Protein 3HHI (pdb70)

Solvent-accessible surface area: 22749 Å² total; per-residue (Å²): 96,109,13,84,148,26,205,44,48,148,37,0,56,65,4,20,36,32,97,66,18,33,0,31,139,26,32,102,110,7,54,5,3,69,90,31,24,18,13,3,21,11,34,0,16,2,0,8,4,0,4,24,0,0,4,0,0,3,24,8,47,21,78,56,107,84,11,57,7,0,10,7,10,0,2,17,21,8,86,106,3,34,85,5,14,122,24,36,55,20,26,111,0,0,32,35,0,22,77,64,4,0,8,14,55,160,4,14,64,58,67,27,67,89,0,6,14,112,58,200,24,199,93,62,52,41,67,21,112,117,56,145,52,115,53,41,175,19,72,177,83,5,90,68,107,119,34,102,65,79,78,47,109,4,153,38,11,13,10,1,109,25,58,77,36,2,24,20,0,0,1,1,24,0,0,0,0,2,39,6,56,10,49,85,39,0,28,81,18,106,76,40,33,16,66,52,111,69,34,131,127,94,20,55,14,3,2,6,1,4,0,4,0,76,48,152,65,52,53,38,1,56,0,4,3,6,19,8,76,50,9,23,70,109,0,32,0,21,0,105,28,38,111,33,24,18,20,1,9,88,34,1,4,0,0,17,5,146,109,96,15,90,168,24,213,44,49,140,31,1,56,60,4,20,36,34,94,67,21,26,0,31,138,27,32,101,112,8,57,5,2,70,89,27,25,20,12,3,22,12,32,0,17,2,0,7,4,0,3,24,0,0,4,1,0,0,25,10,48,0,76,37,108,84,10,58,7,0,12,5,16,0,5,23,25,8,109,91,1,49,92,6,12,122,26,34,58,22,22,93,0,1,33,32,0,37,95,78,3,0,14,16,56,158,4,22,65,57,65,24,68,90,0,4,29,99,68,181,25,202,84,70,53,45,64,14,111,120,60,147,53,120,55,31,186,70,71,227,65,1,102,67,94,122,29,99,85,76,78,34,121,2,152,38,13,13,10,1,110,24,57,77,36,2,24,20,0,0,1,0,22,0,0,0,0,2,39,5,54,8,52,77,43,0,35,86,18,102,77,40,29,15,60,58,112,66,41,131,124,101,21,55,15,5,2,5,1,2,0,6,0,69,48,156,68,58,53,40,2,54,0,4,4,6,19,6,72,49,15,21,66,110,0,29,0,20,0,100,28,37,112,34,32,18,19,1,9,87,34,1,4,0,0,16,4,68,62,125

Sequence (518 aa):
SILPKRRFTEEEARAPLPSSFDSAEAWPNCPTIPQIADQSACGSCWAVAAASAMSDRFCTMGGVQDVHISAGDLLACCSDCGDGCNGGDPDRRAWAYFSSTGLVSDYCQPYPFPHCSHHSKSKNGYPPCSQFNFDTPKCDYTCDDPTIPVVNYRSWTSYALQGEDDYMRELFFRGPFEVAFDVYEDFIAYNSGVYHHHVSGQYLGGHAVRLVGWGTSNGVPYWKIANSWNTEWGMDGYFLIRRGSSECGIEDGGSAGIPLSILPKRRFTEEEARAPLPSSSFDSAEAWPNCPTIPQIADQSACGSCWAVAAASAMSDRFCTMGGVQDVHISAGDLLACCSDCGDGCNGGDPDRAWAYFSSSTGLVSDYCQPYPFPHCSHHSKSKNGYPPCSQFNFDTPKCDYTCDDPTIPVVNYRSWTSYALQGEDDYMRELFFRGPFEVAFDVYEDFIAYNSGVYHHVSGQYLGGHAVRLVGWGTSNGVPYWKIANSWNTEWGMDGYFLIRRGSSECGIEDGGSAGIPLAP

Nearest PDB structures (foldseek):
  3hhi-assembly1_A  TM=1.004E+00  e=1.392E-63  Trypanosoma brucei
  3mor-assembly2_B  TM=1.002E+00  e=7.563E-60  Trypanosoma brucei
  7e3f-assembly1_A  TM=9.888E-01  e=4.787E-57  Trypanosoma brucei brucei TREU927
  4hwy-assembly1_A  TM=9.889E-01  e=3.192E-56  Trypanosoma brucei brucei TREU927
  4n4z-assembly1_A  TM=9.906E-01  e=9.458E-54  Trypanosoma brucei brucei

Foldseek 3Di:
DVAAADDDDPVLLPPPFDQKDFQCVLQVQQVLRPDFAALFLFQLLLLQQAQSFVQSLCCQFVVDRGFRWDSLLLLQPPVVQDFRSVDGHNQVSQVCLAPPFTFTCVQPPNPHDAAAQLDDDPVPHHHSVPDDDHRDHRDDTGPPNVDGTDGWHFNGKHKAFAQVSVSSCCNNRNKFKWKFWDFPVVRQAADDADADDDGHTDGMGMWIWGMWHADPNFTWTKTAGNNALVGHPRRIHIYGHGPCGRVRRGMIMDTHID/DVAAADDDDPVLQPDPFDQKDFQCVLQVQQVLRPFFAALFLFQLLLLQQAQSFVQSLCCQFAVDRGFRWDSLQLLAPQPQQDQRRVDGHNQSSQVCQAPPFTFTCVQVPNPHDAAAELDDDPVPHHHSVPDDDHRDHHDPTRPPNVDHTDGWHFNGKHKAFFQVSVSSCCNRRNKFKWKFWDFPVVSQAADDADADDDGGTDGMGMWIWGMWHADPNFTWTKTAGNNALVGHHRRIHIYGHGPCGRVRRGMIMDTHIHHD

Organism: NCBI:txid5691

InterPro domains:
  IPR000169 Cysteine peptidase, cysteine active site [PS00139] (116-127)
  IPR000668 Peptidase C1A, papain C-terminal [PF00112] (94-331)
  IPR000668 Peptidase C1A, papain C-terminal [PR00705] (116-131)
  IPR000668 Peptidase C1A, papain C-terminal [PR00705] (282-292)
  IPR000668 Peptidase C1A, papain C-terminal [PR00705] (297-303)
  IPR000668 Peptidase C1A, papain C-terminal [SM00645] (94-333)
  IPR013128 Peptidase C1A [PTHR12411] (48-326)
  IPR025660 Cysteine peptidase, histidine active site [PS00639] (280-290)
  IPR038765 Papain-like cysteine peptidase superfamily [SSF54001] (33-334)

Secondary structure (DSSP, 8-state):
--SPBP---HHHHH----S-EEHHHHSTT-TTTTPPPB--SSB-HHHHHHHHHHHHHHHHTSS-SS--B-HHHHHHH-GGGB-TTB-B-HHHHHHHHHHT-B-BTTTS--SS---BSSS--TT-PPBGGG---PPPPP-SS-SSTTSPP--B-EEEEEEE-SHHHHHHHHHHH--EEEEEEEEHHHHT--SSEE---S--EEEEEEEEEEEEEEETTEEEEEEE-SB-TTSTBTTEEEEE-SS-GGGTTS-EEEEEE-/--SPBP---HHHHH----S-EEHHHHSTT-TTTTPPPB--SSB-HHHHHHHHHHHHHHHHTSS-SS--B-HHHHHHH-GGGB-TTB-B-HHHHHHHHHHT-B-BTTTS--SS---BSSS--SS-PPBGGG---PPPPP-SS-SSTTSPP--B-EEEEEEE-SHHHHHHHHHHH--EEEEEEEEHHHHT--SSEE---SS-EEEEEEEEEEEEEEETTEEEEEEE-SB-TTSTBTTEEEEE-SS-GGGTTS-EEEEEEPP-

Radius of gyration: 28.52 Å; Cα contacts (8 Å, |Δi|>4): 1228; chains: 2; bounding box: 86×44×72 Å

B-factor: mean 12.4, std 7.06, range [2.71, 50.84]

Structure (mmCIF, N/CA/C/O backbone):
data_3HHI
#
_entry.id   3HHI
#
_cell.length_a   53.881
_cell.length_b   75.134
_cell.length_c   75.900
_cell.angle_alpha   90.00
_cell.angle_beta   105.02
_cell.angle_gamma   90.00
#
_symmetry.space_group_name_H-M   'P 1 21 1'
#
loop_
_entity.id
_entity.type
_entity.pdbx_description
1 polymer 'Cathepsin B-like cysteine protease'
2 non-polymer [PROPYLAMINO-3-HYDROXY-BUTAN-1,4-DIONYL]-ISOLEUCYL-PROLINE
3 non-polymer 2-AMINO-2-HYDROXYMETHYL-PROPANE-1,3-DIOL
4 non-polymer GLYCEROL
5 non-polymer 'MAGNESIUM ION'
6 non-polymer 'LITHIUM ION'
7 water water
#
loop_
_atom_site.group_PDB
_atom_site.id
_atom_site.type_symbol
_atom_site.label_atom_id
_atom_site.label_alt_id
_atom_site.label_comp_id
_atom_site.label_asym_id
_atom_site.label_entity_id
_atom_site.label_seq_id
_atom_site.pdbx_PDB_ins_code
_atom_site.Cartn_x
_atom_site.Cartn_y
_atom_site.Cartn_z
_atom_site.occupancy
_atom_site.B_iso_or_equiv
_atom_site.auth_seq_id
_atom_site.auth_comp_id
_atom_site.auth_asym_id
_atom_site.auth_atom_id
_atom_site.pdbx_PDB_model_num
ATOM 1 N N . SER A 1 56 ? 17.693 -15.052 40.234 1.00 18.41 78 SER A N 1
ATOM 2 C CA . SER A 1 56 ? 16.362 -14.826 39.524 1.00 17.58 78 SER A CA 1
ATOM 3 C C . SER A 1 56 ? 15.715 -16.120 39.144 1.00 16.98 78 SER A C 1
ATOM 4 O O . SER A 1 56 ? 16.396 -17.105 38.817 1.00 17.33 78 SER A O 1
ATOM 7 N N . ILE A 1 57 ? 14.387 -16.135 39.170 1.00 15.68 79 ILE A N 1
ATOM 8 C CA . ILE A 1 57 ? 13.634 -17.249 38.622 1.00 15.66 79 ILE A CA 1
ATOM 9 C C . ILE A 1 57 ? 13.712 -17.323 37.081 1.00 14.77 79 ILE A C 1
ATOM 10 O O . ILE A 1 57 ? 13.236 -18.309 36.506 1.00 16.33 79 ILE A O 1
ATOM 15 N N . LEU A 1 58 ? 14.149 -16.236 36.434 1.00 14.32 80 LEU A N 1
ATOM 16 C CA . LEU A 1 58 ? 14.284 -16.214 34.990 1.00 12.47 80 LEU A CA 1
ATOM 17 C C . LEU A 1 58 ? 15.703 -16.642 34.587 1.00 10.50 80 LEU A C 1
ATOM 18 O O . LEU A 1 58 ? 16.671 -16.402 35.295 1.00 12.75 80 LEU A O 1
ATOM 23 N N . PRO A 1 59 ? 15.833 -17.185 33.401 1.00 10.91 81 PRO A N 1
ATOM 24 C CA . PRO A 1 59 ? 17.166 -17.311 32.806 1.00 10.84 81 PRO A CA 1
ATOM 25 C C . PRO A 1 59 ? 17.769 -15.936 32.603 1.00 9.41 81 PRO A C 1
ATOM 26 O O . PRO A 1 59 ? 17.039 -14.975 32.404 1.00 9.54 81 PRO A O 1
ATOM 30 N N . LYS A 1 60 ? 19.110 -15.851 32.745 1.00 9.21 82 LYS A N 1
ATOM 31 C CA . LYS A 1 60 ? 19.832 -14.592 32.543 1.00 9.84 82 LYS A CA 1
ATOM 32 C C . LYS A 1 60 ? 20.034 -14.359 31.017 1.00 9.53 82 LYS A C 1
ATOM 33 O O . LYS A 1 60 ? 20.336 -15.303 30.259 1.00 12.15 82 LYS A O 1
ATOM 39 N N . ARG A 1 61 ? 19.817 -13.150 30.553 1.00 8.85 83 ARG A N 1
ATOM 40 C CA . ARG A 1 61 ? 20.109 -12.808 29.158 1.00 8.27 83 ARG A CA 1
ATOM 41 C C . ARG A 1 61 ? 21.574 -13.133 28.762 1.00 9.32 83 ARG A C 1
ATOM 42 O O . ARG A 1 61 ? 22.525 -12.792 29.462 1.00 11.03 83 ARG A O 1
ATOM 50 N N . ARG A 1 62 ? 21.687 -13.721 27.583 1.00 9.79 84 ARG A N 1
ATOM 51 C CA . ARG A 1 62 ? 22.959 -13.910 26.909 1.00 9.13 84 ARG A CA 1
ATOM 52 C C . ARG A 1 62 ? 22.911 -13.144 25.628 1.00 7.79 84 ARG A C 1
ATOM 53 O O . ARG A 1 62 ? 21.995 -13.297 24.862 1.00 8.47 84 ARG A O 1
ATOM 61 N N . PHE A 1 63 ? 23.910 -12.291 25.443 1.00 8.03 85 PHE A N 1
ATOM 62 C CA . PHE A 1 63 ? 24.065 -11.550 24.155 1.00 6.78 85 PHE A CA 1
ATOM 63 C C . PHE A 1 63 ? 24.876 -12.321 23.164 1.00 6.72 85 PHE A C 1
ATOM 64 O O . PHE A 1 63 ? 25.809 -13.076 23.491 1.00 7.92 85 PHE A O 1
ATOM 72 N N . THR A 1 64 ? 24.477 -12.196 21.903 1.00 6.73 86 THR A N 1
ATOM 73 C CA . THR A 1 64 ? 25.276 -12.784 20.839 1.00 6.07 86 THR A CA 1
ATOM 74 C C . THR A 1 64 ? 26.608 -12.040 20.730 1.00 5.42 86 THR A C 1
ATOM 75 O O . THR A 1 64 ? 26.763 -10.916 21.250 1.00 6.36 86 THR A O 1
ATOM 79 N N . GLU A 1 65 ? 27.567 -12.677 20.054 1.00 6.77 87 GLU A N 1
ATOM 80 C CA . GLU A 1 65 ? 28.878 -12.064 19.812 1.00 7.64 87 GLU A CA 1
ATOM 81 C C . GLU A 1 65 ? 28.702 -10.712 19.107 1.00 6.23 87 GLU A C 1
ATOM 82 O O . GLU A 1 65 ? 29.386 -9.713 19.463 1.00 7.63 87 GLU A O 1
ATOM 88 N N . GLU A 1 66 ? 27.766 -10.650 18.183 1.00 6.62 88 GLU A N 1
ATOM 89 C CA . GLU A 1 66 ? 27.506 -9.404 17.440 1.00 6.54 88 GLU A CA 1
ATOM 90 C C . GLU A 1 66 ? 26.855 -8.373 18.315 1.00 6.73 88 GLU A C 1
ATOM 91 O O . GLU A 1 66 ? 27.253 -7.218 18.309 1.00 6.85 88 GLU A O 1
ATOM 97 N N . GLU A 1 67 ? 25.838 -8.734 19.106 1.00 5.98 89 GLU A N 1
ATOM 98 C CA . GLU A 1 67 ? 25.265 -7.798 20.072 1.00 6.40 89 GLU A CA 1
ATOM 99 C C . GLU A 1 67 ? 26.316 -7.223 21.034 1.00 5.55 89 GLU A C 1
ATOM 100 O O . GLU A 1 67 ? 26.353 -6.019 21.305 1.00 6.68 89 GLU A O 1
ATOM 106 N N . ALA A 1 68 ? 27.161 -8.110 21.537 1.00 6.16 90 ALA A N 1
ATOM 107 C CA . ALA A 1 68 ? 28.154 -7.784 22.580 1.00 5.49 90 ALA A CA 1
ATOM 108 C C . ALA A 1 68 ? 29.132 -6.687 22.109 1.00 6.56 90 ALA A C 1
ATOM 109 O O . ALA A 1 68 ? 29.580 -5.865 22.924 1.00 7.22 90 ALA A O 1
ATOM 111 N N . ARG A 1 69 ? 29.523 -6.761 20.857 1.00 6.25 91 ARG A N 1
ATOM 112 C CA . ARG A 1 69 ? 30.522 -5.797 20.316 1.00 5.24 91 ARG A CA 1
ATOM 113 C C . ARG A 1 69 ? 29.928 -4.493 19.738 1.00 7.24 91 ARG A C 1
ATOM 114 O O . ARG A 1 69 ? 30.710 -3.640 19.270 1.00 6.92 91 ARG A O 1
ATOM 122 N N . ALA A 1 70 ? 28.594 -4.327 19.711 1.00 5.76 92 ALA A N 1
ATOM 123 C CA . ALA A 1 70 ? 27.970 -3.061 19.262 1.00 6.97 92 ALA A CA 1
ATOM 124 C C . ALA A 1 70 ? 28.581 -1.941 20.074 1.00 6.34 92 ALA A C 1
ATOM 125 O O . ALA A 1 70 ? 28.544 -1.993 21.304 1.00 7.65 92 ALA A O 1
ATOM 127 N N . PRO A 1 71 ? 29.062 -0.870 19.406 1.00 6.01 93 PRO A N 1
ATOM 128 C CA . PRO A 1 71 ? 29.549 0.296 20.163 1.00 4.69 93 PRO A CA 1
ATOM 129 C C . PRO A 1 71 ? 28.400 1.226 20.563 1.00 7.29 93 PRO A C 1
ATOM 130 O O . PRO A 1 71 ? 27.870 1.981 19.729 1.00 8.83 93 PRO A O 1
ATOM 134 N N . LEU A 1 72 ? 27.916 1.043 21.775 1.00 7.82 94 LEU A N 1
ATOM 135 C CA . LEU A 1 72 ? 26.681 1.746 22.137 1.00 7.84 94 LEU A CA 1
ATOM 136 C C . LEU A 1 72 ? 26.898 3.276 22.206 1.00 7.76 94 LEU A C 1
ATOM 137 O O . LEU A 1 72 ? 27.938 3.719 22.668 1.00 10.46 94 LEU A O 1
ATOM 142 N N . PRO A 1 73 ? 25.929 4.064 21.723 1.00 9.05 95 PRO A N 1
ATOM 143 C CA . PRO A 1 73 ? 26.090 5.512 21.707 1.00 8.21 95 PRO A CA 1
ATOM 144 C C . PRO A 1 73 ? 26.143 6.115 23.136 1.00 9.41 95 PRO A C 1
ATOM 145 O O . PRO A 1 73 ? 25.660 5.517 24.110 1.00 9.32 95 PRO A O 1
ATOM 149 N N . SER A 1 74 ? 26.704 7.317 23.246 1.00 9.74 96 SER A N 1
ATOM 150 C CA . SER A 1 74 ? 26.800 7.971 24.551 1.00 9.89 96 SER A CA 1
ATOM 151 C C . SER A 1 74 ? 25.407 8.377 25.127 1.00 10.41 96 SER A C 1
ATOM 152 O O . SER A 1 74 ? 25.261 8.564 26.337 1.00 10.49 96 SER A O 1
ATOM 155 N N . SER A 1 75 ? 24.398 8.488 24.269 1.00 9.19 97 SER A N 1
ATOM 156 C CA . SER A 1 75 ? 23.035 8.665 24.709 1.00 8.97 97 SER A CA 1
ATOM 157 C C . SER A 1 75 ? 22.105 7.854 23.812 1.00 7.31 97 SER A C 1
ATOM 158 O O . SER A 1 75 ? 22.434 7.584 22.699 1.00 8.07 97 SER A O 1
ATOM 161 N N . PHE A 1 76 ? 20.941 7.565 24.335 1.00 6.66 98 PHE A N 1
ATOM 162 C CA . PHE A 1 76 ? 19.924 6.823 23.632 1.00 7.27 98 PHE A CA 1
ATOM 163 C C . PHE A 1 76 ? 18.576 7.088 24.241 1.00 8.46 98 PHE A C 1
ATOM 164 O O . PHE A 1 76 ? 18.414 7.091 25.491 1.00 8.83 98 PHE A O 1
ATOM 172 N N . ASP A 1 77 ? 17.574 7.161 23.361 1.00 7.67 99 ASP A N 1
ATOM 173 C CA . ASP A 1 77 ? 16.177 7.350 23.768 1.00 8.74 99 ASP A CA 1
ATOM 174 C C . ASP A 1 77 ? 15.303 6.406 22.971 1.00 8.36 99 ASP A C 1
ATOM 175 O O . ASP A 1 77 ? 15.351 6.440 21.746 1.00 8.41 99 ASP A O 1
ATOM 180 N N . SER A 1 78 ? 14.584 5.518 23.668 1.00 7.19 100 SER A N 1
ATOM 181 C CA . SER A 1 78 ? 13.723 4.559 22.966 1.00 7.72 100 SER A CA 1
ATOM 182 C C . SER A 1 78 ? 12.736 5.184 21.951 1.00 7.65 100 SER A C 1
ATOM 183 O O . SER A 1 78 ? 12.617 4.696 20.846 1.00 8.70 100 SER A O 1
ATOM 186 N N . ALA A 1 79 ? 12.071 6.279 22.333 1.00 8.25 101 ALA A N 1
ATOM 187 C CA . ALA A 1 79 ? 11.099 6.868 21.435 1.00 8.70 101 ALA A CA 1
ATOM 188 C C . ALA A 1 79 ? 11.793 7.411 20.186 1.00 8.95 101 ALA A C 1
ATOM 189 O O . ALA A 1 79 ? 11.203 7.404 19.106 1.00 9.72 101 ALA A O 1
ATOM 191 N N . GLU A 1 80 ? 13.019 7.917 20.297 1.00 9.57 102 GLU A N 1
ATOM 192 C CA . GLU A 1 80 ? 13.809 8.337 19.161 1.00 10.86 102 GLU A CA 1
ATOM 193 C C . GLU A 1 80 ? 14.302 7.146 18.330 1.00 10.77 102 GLU A C 1
ATOM 194 O O . GLU A 1 80 ? 14.370 7.233 17.076 1.00 11.41 102 GLU A O 1
ATOM 205 N N . ALA A 1 81 ? 14.613 6.033 18.954 1.00 9.56 103 ALA A N 1
ATOM 206 C CA . ALA A 1 81 ? 15.118 4.840 18.243 1.00 8.82 103 ALA A CA 1
ATOM 207 C C . ALA A 1 81 ? 13.997 4.189 17.404 1.00 8.41 103 ALA A C 1
ATOM 208 O O . ALA A 1 81 ? 14.253 3.664 16.321 1.00 8.99 103 ALA A O 1
ATOM 210 N N . TRP A 1 82 ? 12.792 4.160 17.976 1.00 7.27 104 TRP A N 1
ATOM 211 C CA . TRP A 1 82 ? 11.620 3.551 17.317 1.00 7.19 104 TRP A CA 1
ATOM 212 C C . TRP A 1 82 ? 10.506 4.636 17.233 1.00 8.74 104 TRP A C 1
ATOM 213 O O . TRP A 1 82 ? 9.507 4.584 17.983 1.00 7.96 104 TRP A O 1
ATOM 224 N N . PRO A 1 83 ? 10.663 5.610 16.336 1.00 7.45 105 PRO A N 1
ATOM 225 C CA . PRO A 1 83 ? 9.672 6.705 16.257 1.00 7.90 105 PRO A CA 1
ATOM 226 C C . PRO A 1 83 ? 8.280 6.327 15.814 1.00 9.35 105 PRO A C 1
ATOM 227 O O . PRO A 1 83 ? 7.367 7.144 15.931 1.00 10.04 105 PRO A O 1
ATOM 231 N N . ASN A 1 84 ? 8.143 5.153 15.215 1.00 8.15 106 ASN A N 1
ATOM 232 C CA . ASN A 1 84 ? 6.845 4.667 14.801 1.00 8.40 106 ASN A CA 1
ATOM 233 C C . ASN A 1 84 ? 6.139 3.808 15.845 1.00 8.25 106 ASN A C 1
ATOM 234 O O . ASN A 1 84 ? 5.193 3.130 15.508 1.00 8.74 106 ASN A O 1
ATOM 239 N N . CYS A 1 85 ? 6.630 3.819 17.092 1.00 7.60 107 CYS A N 1
ATOM 240 C CA . CYS A 1 85 ? 6.024 2.982 18.169 1.00 7.80 107 CYS A CA 1
ATOM 241 C C . CYS A 1 85 ? 5.375 3.952 19.188 1.00 8.07 107 CYS A C 1
ATOM 242 O O . CYS A 1 85 ? 6.029 4.478 20.096 1.00 7.72 107 CYS A O 1
ATOM 245 N N . PRO A 1 86 ? 4.072 4.234 18.989 1.00 7.32 108 PRO A N 1
ATOM 246 C CA . PRO A 1 86 ? 3.445 5.296 19.803 1.00 8.24 108 PRO A CA 1
ATOM 247 C C . PRO A 1 86 ? 3.249 5.022 21.299 1.00 9.28 108 PRO A C 1
ATOM 248 O O . PRO A 1 86 ? 2.970 5.954 22.044 1.00 8.56 108 PRO A O 1
ATOM 252 N N . THR A 1 87 ? 3.361 3.753 21.710 1.00 8.06 109 THR A N 1
ATOM 253 C CA . THR A 1 87 ? 3.219 3.455 23.112 1.00 8.29 109 THR A CA 1
ATOM 254 C C . THR A 1 87 ? 4.373 3.957 23.936 1.00 8.38 109 THR A C 1
ATOM 255 O O . THR A 1 87 ? 4.249 4.213 25.118 1.00 8.79 109 THR A O 1
ATOM 259 N N . ILE A 1 88 ? 5.545 4.038 23.305 1.00 8.22 110 ILE A N 1
ATOM 260 C CA . ILE A 1 88 ? 6.753 4.359 24.078 1.00 8.55 110 ILE A CA 1
ATOM 261 C C . ILE A 1 88 ? 6.693 5.666 24.877 1.00 9.30 110 ILE A C 1
ATOM 262 O O . ILE A 1 88 ? 7.020 5.680 26.064 1.00 9.05 110 ILE A O 1
ATOM 267 N N . PRO A 1 89 ? 6.264 6.757 24.256 1.00 8.43 111 PRO A N 1
ATOM 268 C CA . PRO A 1 89 ? 6.193 8.001 25.002 1.00 9.31 111 PRO A CA 1
ATOM 269 C C . PRO A 1 89 ? 4.999 8.163 25.926 1.00 10.23 111 PRO A C 1
ATOM 270 O O . PRO A 1 89 ? 4.828 9.265 26.533 1.00 11.68 111 PRO A O 1
ATOM 274 N N . GLN A 1 90 ? 4.125 7.176 25.982 1.00 9.64 112 GLN A N 1
ATOM 275 C CA . GLN A 1 90 ? 2.946 7.284 26.827 1.00 10.07 112 GLN A CA 1
ATOM 276 C C . GLN A 1 90 ? 3.271 6.946 28.256 1.00 9.76 112 GLN A C 1
ATOM 277 O O . GLN A 1 90 ? 3.716 5.836 28.580 1.00 11.74 112 GLN A O 1
ATOM 283 N N . ILE A 1 91 ? 2.927 7.878 29.141 1.00 9.55 113 ILE A N 1
ATOM 284 C CA . ILE A 1 91 ? 3.172 7.706 30.557 1.00 8.96 113 ILE A CA 1
ATOM 285 C C . ILE A 1 91 ? 1.903 7.173 31.273 1.00 8.85 113 ILE A C 1
ATOM 286 O O . ILE A 1 91 ? 0.775 7.724 31.117 1.00 8.76 113 ILE A O 1
ATOM 291 N N . ALA A 1 92 ? 2.099 6.166 32.082 1.00 7.62 114 ALA A N 1
ATOM 292 C CA . ALA A 1 92 ? 1.047 5.466 32.796 1.00 8.81 114 ALA A CA 1
ATOM 293 C C . ALA A 1 92 ? 0.679 6.167 34.082 1.00 8.38 114 ALA A C 1
ATOM 294 O O . ALA A 1 92 ? 1.501 6.917 34.624 1.00 7.97 114 ALA A O 1
ATOM 296 N N . ASP A 1 93 ? -0.501 5.836 34.629 1.00 9.03 115 ASP A N 1
ATOM 297 C CA . ASP A 1 93 ? -0.935 6.290 35.933 1.00 7.67 115 ASP A CA 1
ATOM 298 C C . ASP A 1 93 ? -1.460 5.050 36.652 1.00 8.02 115 ASP A C 1
ATOM 299 O O . ASP A 1 93 ? -2.572 4.575 36.366 1.00 8.38 115 ASP A O 1
ATOM 304 N N . GLN A 1 94 ? -0.648 4.513 37.579 1.00 7.54 116 GLN A N 1
ATOM 305 C CA . GLN A 1 94 ? -1.085 3.335 38.357 1.00 6.07 116 GLN A CA 1
ATOM 306 C C . GLN A 1 94 ? -2.235 3.602 39.349 1.00 6.90 116 GLN A C 1
ATOM 307 O O . GLN A 1 94 ? -2.817 2.672 39.913 1.00 7.42 116 GLN A O 1
ATOM 313 N N . SER A 1 95 ? -2.554 4.889 39.549 1.00 7.68 117 SER A N 1
ATOM 314 C CA . SER A 1 95 ? -3.625 5.264 40.457 1.00 8.90 117 SER A CA 1
ATOM 315 C C . SER A 1 95 ? -3.241 4.923 41.914 1.00 9.14 117 SER A C 1
ATOM 316 O O . SER A 1 95 ? -2.050 4.739 42.236 1.00 9.92 117 SER A O 1
ATOM 319 N N . ALA A 1 96 ? -4.256 4.837 42.778 1.00 8.61 118 ALA A N 1
ATOM 320 C CA . ALA A 1 96 ? -4.063 4.641 44.252 1.00 9.74 118 ALA A CA 1
ATOM 321 C C . ALA A 1 96 ? -4.031 3.146 44.593 1.00 9.83 118 ALA A C 1
ATOM 322 O O . ALA A 1 96 ? -4.935 2.605 45.254 1.00 9.77 118 ALA A O 1
ATOM 324 N N . CYS A 1 97 ? -3.040 2.467 44.034 1.00 11.18 119 CYS A N 1
ATOM 325 C CA . CYS A 1 97 ? -2.947 0.993 44.017 1.00 12.26 119 CYS A CA 1
ATOM 326 C C . CYS A 1 97 ? -1.450 0.778 43.968 1.00 13.09 119 CYS A C 1
ATOM 327 O O . CYS A 1 97 ? -0.763 1.488 43.237 1.00 14.37 119 CYS A O 1
ATOM 330 N N . GLY A 1 98 ? -0.911 -0.128 44.775 1.00 11.27 120 GLY A N 1
ATOM 331 C CA . GLY A 1 98 ? 0.503 -0.448 44.715 1.00 10.59 120 GLY A CA 1
ATOM 332 C C . GLY A 1 98 ? 0.828 -1.464 43.641 1.00 11.16 120 GLY A C 1
ATOM 333 O O . GLY A 1 98 ? 1.416 -2.510 43.925 1.00 11.73 120 GLY A O 1
ATOM 334 N N . SER A 1 99 ? 0.468 -1.132 42.400 1.00 8.99 121 SER A N 1
ATOM 335 C CA . SER A 1 99 ? 0.596 -2.054 41.240 1.00 8.72 121 SER A CA 1
ATOM 336 C C . SER A 1 99 ? 1.746 -1.705 40.317 1.00 8.93 121 SER A C 1
ATOM 337 O O . SER A 1 99 ? 1.731 -2.097 39.164 1.00 7.78 121 SER A O 1
ATOM 340 N N . CYS A 1 100 ? 2.771 -0.992 40.813 1.00 7.36 122 CYS A N 1
ATOM 341 C CA . CYS A 1 100 ? 3.881 -0.575 39.960 1.00 7.44 122 CYS A CA 1
ATOM 342 C C . CYS A 1 100 ? 4.470 -1.761 39.191 1.00 8.54 122 CYS A C 1
ATOM 343 O O . CYS A 1 100 ? 4.802 -1.638 38.004 1.00 9.42 122 CYS A O 1
ATOM 346 N N . TRP A 1 101 ? 4.560 -2.888 39.876 1.00 8.84 123 TRP A N 1
ATOM 347 C CA . TRP A 1 101 ? 5.155 -4.096 39.284 1.00 7.55 123 TRP A CA 1
ATOM 348 C C . TRP A 1 101 ? 4.432 -4.527 37.984 1.00 9.15 123 TRP A C 1
ATOM 349 O O . TRP A 1 101 ? 5.072 -4.949 36.993 1.00 9.12 123 TRP A O 1
ATOM 360 N N . ALA A 1 102 ? 3.105 -4.390 37.964 1.00 8.20 124 ALA A N 1
ATOM 361 C CA . ALA A 1 102 ? 2.272 -4.815 36.832 1.00 7.14 124 ALA A CA 1
ATOM 362 C C . ALA A 1 102 ? 2.182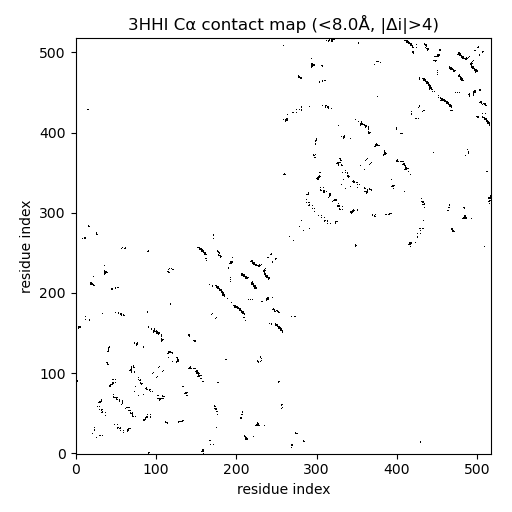 -3.689 35.790 1.00 8.25 124 ALA A C 1
ATOM 363 O O . ALA A 1 102 ? 2.149 -3.992 34.580 1.00 8.29 124 ALA A O 1
ATOM 365 N N . VAL A 1 103 ? 2.094 -2.411 36.216 1.00 8.21 125 VAL A N 1
ATOM 366 C CA . VAL A 1 103 ? 1.969 -1.297 35.272 1.00 8.13 125 VAL A CA 1
ATOM 367 C C . VAL A 1 103 ? 3.287 -1.106 34.478 1.00 7.99 125 VAL A C 1
ATOM 368 O O . VAL A 1 103 ? 3.270 -0.925 33.276 1.00 7.55 125 VAL A O 1
ATOM 372 N N . ALA A 1 104 ? 4.438 -1.160 35.145 1.00 7.90 126 ALA A N 1
ATOM 373 C CA . ALA A 1 104 ? 5.724 -1.008 34.446 1.00 7.89 126 ALA A CA 1
ATOM 374 C C . ALA A 1 104 ? 5.900 -2.167 33.469 1.00 8.05 126 ALA A C 1
ATOM 375 O O . ALA A 1 104 ? 6.351 -1.976 32.338 1.00 8.49 126 ALA A O 1
ATOM 377 N N . ALA A 1 105 ? 5.508 -3.371 33.908 1.00 8.16 127 ALA A N 1
ATOM 378 C CA . ALA A 1 105 ? 5.589 -4.547 33.004 1.00 7.68 127 ALA A CA 1
ATOM 379 C C . ALA A 1 105 ? 4.705 -4.386 31.726 1.00 8.94 127 ALA A C 1
ATOM 380 O O . ALA A 1 105 ? 5.208 -4.480 30.577 1.00 8.17 127 ALA A O 1
ATOM 382 N N . ALA A 1 106 ? 3.413 -4.078 31.935 1.00 7.95 128 ALA A N 1
ATOM 383 C CA . ALA A 1 106 ? 2.509 -3.955 30.838 1.00 7.22 128 ALA A CA 1
ATOM 384 C C . ALA A 1 106 ? 2.934 -2.866 29.858 1.00 7.30 128 ALA A C 1
ATOM 385 O O . ALA A 1 106 ? 2.794 -3.052 28.664 1.00 7.67 128 ALA A O 1
ATOM 387 N N . SER A 1 107 ? 3.354 -1.706 30.377 1.00 6.35 129 SER A N 1
ATOM 388 C CA . SER A 1 107 ? 3.801 -0.642 29.516 1.00 9.12 129 SER A CA 1
ATOM 389 C C . SER A 1 107 ? 4.942 -1.158 28.610 1.00 8.04 129 SER A C 1
ATOM 390 O O . SER A 1 107 ? 4.956 -0.918 27.392 1.00 7.66 129 SER A O 1
ATOM 393 N N . ALA A 1 108 ? 5.972 -1.743 29.207 1.00 6.62 130 ALA A N 1
ATOM 394 C CA . ALA A 1 108 ? 7.089 -2.256 28.398 1.00 6.97 130 ALA A CA 1
ATOM 395 C C . ALA A 1 108 ? 6.708 -3.378 27.414 1.00 7.47 130 ALA A C 1
ATOM 396 O O . ALA A 1 108 ? 7.294 -3.506 26.350 1.00 8.58 130 ALA A O 1
ATOM 398 N N . MET A 1 109 ? 5.808 -4.241 27.842 1.00 7.50 131 MET A N 1
ATOM 399 C CA . MET A 1 109 ? 5.288 -5.257 26.989 1.00 7.12 131 MET A CA 1
ATOM 400 C C . MET A 1 109 ? 4.608 -4.649 25.746 1.00 8.00 131 MET A C 1
ATOM 401 O O . MET A 1 109 ? 4.744 -5.158 24.644 1.00 8.52 131 MET A O 1
ATOM 406 N N . SER A 1 110 ? 3.810 -3.624 25.950 1.00 7.14 132 SER A N 1
ATOM 407 C CA . SER A 1 110 ? 3.172 -2.871 24.866 1.00 6.66 132 SER A CA 1
ATOM 408 C C . SER A 1 110 ? 4.264 -2.351 23.896 1.00 7.02 132 SER A C 1
ATOM 409 O O . SER A 1 110 ? 4.182 -2.491 22.674 1.00 6.83 132 SER A O 1
ATOM 412 N N . ASP A 1 111 ? 5.277 -1.682 24.454 1.00 7.81 133 ASP A N 1
ATOM 413 C CA . ASP A 1 111 ? 6.371 -1.115 23.658 1.00 5.50 133 ASP A CA 1
ATOM 414 C C . ASP A 1 111 ? 7.050 -2.225 22.827 1.00 7.26 133 ASP A C 1
ATOM 415 O O . ASP A 1 111 ? 7.326 -2.006 21.627 1.00 6.32 133 ASP A O 1
ATOM 420 N N . ARG A 1 112 ? 7.316 -3.387 23.428 1.00 6.08 134 ARG A N 1
ATOM 421 C CA . ARG A 1 112 ? 8.047 -4.480 22.748 1.00 6.56 134 ARG A CA 1
ATOM 422 C C . ARG A 1 112 ? 7.176 -5.134 21.662 1.00 6.80 134 ARG A C 1
ATOM 423 O O . ARG A 1 112 ? 7.693 -5.717 20.692 1.00 6.20 134 ARG A O 1
ATOM 431 N N . PHE A 1 113 ? 5.841 -5.050 21.800 1.00 7.27 135 PHE A N 1
ATOM 432 C CA . PHE A 1 113 ? 4.997 -5.523 20.735 1.00 6.99 135 PHE A CA 1
ATOM 433 C C . PHE A 1 113 ? 5.309 -4.796 19.454 1.00 6.90 135 PHE A C 1
ATOM 434 O O . PHE A 1 113 ? 5.236 -5.371 18.372 1.00 7.88 135 PHE A O 1
ATOM 442 N N . CYS A 1 114 ? 5.696 -3.526 19.632 1.00 7.70 136 CYS A N 1
ATOM 443 C CA . CYS A 1 114 ? 6.039 -2.671 18.490 1.00 7.48 136 CYS A CA 1
ATOM 444 C C . CYS A 1 114 ? 7.538 -2.812 18.115 1.00 8.18 136 CYS A C 1
ATOM 445 O O . CYS A 1 114 ? 7.901 -2.959 16.905 1.00 8.38 136 CYS A O 1
ATOM 448 N N . THR A 1 115 ? 8.432 -2.817 19.134 1.00 8.79 137 THR A N 1
ATOM 449 C CA . THR A 1 115 ? 9.879 -2.914 18.785 1.00 8.22 137 THR A CA 1
ATOM 450 C C . THR A 1 115 ? 10.321 -4.301 18.255 1.00 7.62 137 THR A C 1
ATOM 451 O O . THR A 1 115 ? 11.258 -4.376 17.478 1.00 7.31 137 THR A O 1
ATOM 455 N N . MET A 1 116 ? 9.565 -5.366 18.570 1.00 6.17 138 MET A N 1
ATOM 456 C CA . MET A 1 116 ? 9.913 -6.735 18.198 1.00 7.38 138 MET A CA 1
ATOM 457 C C . MET A 1 116 ? 8.759 -7.552 17.602 1.00 7.95 138 MET A C 1
ATOM 458 O O . MET A 1 116 ? 9.018 -8.452 16.792 1.00 8.39 138 MET A O 1
ATOM 463 N N . GLY A 1 117 ? 7.538 -7.325 18.066 1.00 8.08 139 GLY A N 1
ATOM 464 C CA . GLY A 1 117 ? 6.435 -8.250 17.796 1.00 7.94 139 GLY A CA 1
ATOM 465 C C . GLY A 1 117 ? 5.538 -7.872 16.589 1.00 7.63 139 GLY A C 1
ATOM 466 O O . GLY A 1 117 ? 4.536 -8.560 16.365 1.00 8.41 139 GLY A O 1
ATOM 467 N N . GLY A 1 118 ? 5.922 -6.850 15.792 1.00 6.23 140 GLY A N 1
ATOM 468 C CA . GLY A 1 118 ? 5.158 -6.515 14.605 1.00 8.53 140 GLY A CA 1
ATOM 469 C C . GLY A 1 118 ? 3.786 -5.887 14.766 1.00 5.89 140 GLY A C 1
ATOM 470 O O . GLY A 1 118 ? 2.992 -5.876 13.813 1.00 6.71 140 GLY A O 1
ATOM 471 N N . VAL A 1 119 ? 3.520 -5.377 15.964 1.00 7.42 141 VAL A N 1
ATOM 472 C CA . VAL A 1 119 ? 2.225 -4.736 16.347 1.00 6.29 141 VAL A CA 1
ATOM 473 C C . VAL A 1 119 ? 2.454 -3.323 16.861 1.00 8.16 141 VAL A C 1
ATOM 474 O O . VAL A 1 119 ? 3.069 -3.121 17.903 1.00 7.42 141 VAL A O 1
ATOM 478 N N . GLN A 1 120 ? 1.933 -2.340 16.109 1.00 8.01 142 GLN A N 1
ATOM 479 C CA . GLN A 1 120 ? 2.323 -0.973 16.344 1.00 7.58 142 GLN A CA 1
ATOM 480 C C . GLN A 1 120 ? 1.709 -0.353 17.590 1.00 7.53 142 GLN A C 1
ATOM 481 O O . GLN A 1 120 ? 2.393 0.419 18.258 1.00 8.06 142 GLN A O 1
ATOM 487 N N . ASP A 1 121 ? 0.457 -0.692 17.934 1.00 7.29 143 ASP A N 1
ATOM 488 C CA . ASP A 1 121 ? -0.228 0.006 18.983 1.00 6.04 143 ASP A CA 1
ATOM 489 C C . ASP A 1 121 ? -1.186 -0.897 19.712 1.00 7.78 143 ASP A C 1
ATOM 490 O O . ASP A 1 121 ? -2.416 -0.661 19.686 1.00 7.71 143 ASP A O 1
ATOM 495 N N . VAL A 1 122 ? -0.626 -1.832 20.461 1.00 6.95 144 VAL A N 1
ATOM 496 C CA . VAL A 1 122 ? -1.429 -2.635 21.407 1.00 7.99 144 VAL A CA 1
ATOM 497 C C . VAL A 1 122 ? -0.960 -2.287 22.819 1.00 9.10 144 VAL A C 1
ATOM 498 O O . VAL A 1 122 ? 0.227 -2.324 23.097 1.00 9.86 144 VAL A O 1
ATOM 502 N N . HIS A 1 123 ? -1.909 -1.877 23.682 1.00 7.03 145 HIS A N 1
ATOM 503 C CA . HIS A 1 123 ? -1.602 -1.606 25.105 1.00 7.65 145 HIS A CA 1
ATOM 504 C C . HIS A 1 123 ? -1.934 -2.821 25.904 1.00 7.04 145 HIS A C 1
ATOM 505 O O . HIS A 1 123 ? -3.089 -3.266 25.955 1.00 9.32 145 HIS A O 1
ATOM 512 N N . ILE A 1 124 ? -0.924 -3.482 26.431 1.00 7.04 146 ILE A N 1
ATOM 513 C CA . ILE A 1 124 ? -1.182 -4.687 27.265 1.00 8.87 146 ILE A CA 1
ATOM 514 C C . ILE A 1 124 ? -1.859 -4.291 28.580 1.00 7.88 146 ILE A C 1
ATOM 515 O O . ILE A 1 124 ? -1.555 -3.261 29.164 1.00 8.10 146 ILE A O 1
ATOM 520 N N . SER A 1 125 ? -2.788 -5.100 29.095 1.00 8.34 147 SER A N 1
ATOM 521 C CA . SER A 1 125 ? -3.591 -4.760 30.239 1.00 7.38 147 SER A CA 1
ATOM 522 C C . SER A 1 125 ? -2.838 -5.019 31.543 1.00 7.63 147 SER A C 1
ATOM 523 O O . SER A 1 125 ? -2.683 -6.187 31.956 1.00 7.85 147 SER A O 1
ATOM 526 N N . ALA A 1 126 ? -2.440 -3.938 32.233 1.00 7.30 148 ALA A N 1
ATOM 527 C CA . ALA A 1 126 ? -1.948 -4.057 33.608 1.00 7.30 148 ALA A CA 1
ATOM 528 C C . ALA A 1 126 ? -3.025 -4.568 34.562 1.00 7.89 148 ALA A C 1
ATOM 529 O O . ALA A 1 126 ? -2.719 -5.220 35.551 1.00 8.79 148 ALA A O 1
ATOM 531 N N . GLY A 1 127 ? -4.294 -4.302 34.261 1.00 7.75 149 GLY A N 1
ATOM 532 C CA . GLY A 1 127 ? -5.398 -4.734 35.122 1.00 8.15 149 GLY A CA 1
ATOM 533 C C . GLY A 1 127 ? -5.495 -6.246 35.163 1.00 8.28 149 GLY A C 1
ATOM 534 O O . GLY A 1 127 ? -5.640 -6.822 36.219 1.00 8.40 149 GLY A O 1
ATOM 535 N N . ASP A 1 128 ? -5.435 -6.877 33.990 1.00 7.95 150 ASP A N 1
ATOM 536 C CA . ASP A 1 128 ? -5.400 -8.343 33.869 1.00 8.12 150 ASP A CA 1
ATOM 537 C C . ASP A 1 128 ? -4.220 -8.905 34.656 1.00 7.85 150 ASP A C 1
ATOM 538 O O . ASP A 1 128 ? -4.400 -9.715 35.575 1.00 8.16 150 ASP A O 1
ATOM 543 N N . LEU A 1 129 ? -3.027 -8.386 34.413 1.00 8.12 151 LEU A N 1
ATOM 544 C CA . LEU A 1 129 ? -1.840 -8.851 35.156 1.00 9.01 151 LEU A CA 1
ATOM 545 C C . LEU A 1 129 ? -1.982 -8.733 36.672 1.00 8.83 151 LEU A C 1
ATOM 546 O O . LEU A 1 129 ? -1.688 -9.691 37.418 1.00 9.39 151 LEU A O 1
ATOM 551 N N . LEU A 1 130 ? -2.407 -7.575 37.140 1.00 9.19 152 LEU A N 1
ATOM 552 C CA . LEU A 1 130 ? -2.464 -7.349 38.580 1.00 10.26 152 LEU A CA 1
ATOM 553 C C . LEU A 1 130 ? -3.530 -8.153 39.315 1.00 9.90 152 LEU A C 1
ATOM 554 O O . LEU A 1 130 ? -3.270 -8.582 40.429 1.00 10.09 152 LEU A O 1
ATOM 559 N N . ALA A 1 131 ? -4.634 -8.477 38.647 1.00 9.91 153 ALA A N 1
ATOM 560 C CA . ALA A 1 131 ? -5.775 -9.218 39.248 1.00 10.36 153 ALA A CA 1
ATOM 561 C C . ALA A 1 131 ? -5.603 -10.710 39.039 1.00 11.75 153 ALA A C 1
ATOM 562 O O . ALA A 1 131 ? -5.926 -11.516 39.918 1.00 11.76 153 ALA A O 1
ATOM 564 N N . CYS A 1 132 ? -5.037 -11.075 37.895 1.00 11.19 154 CYS A N 1
ATOM 565 C CA . CYS A 1 132 ? -5.033 -12.490 37.461 1.00 11.73 154 CYS A CA 1
ATOM 566 C C . CYS A 1 132 ? -3.762 -13.257 37.825 1.00 11.63 154 CYS A C 1
ATOM 567 O O . CYS A 1 132 ? -3.808 -14.489 37.963 1.00 12.64 154 CYS A O 1
ATOM 570 N N . CYS A 1 133 ? -2.605 -12.587 37.948 1.00 12.29 155 CYS A N 1
ATOM 571 C CA . CYS A 1 133 ? -1.386 -13.286 38.325 1.00 12.59 155 CYS A CA 1
ATOM 572 C C . CYS A 1 133 ? -1.310 -13.223 39.846 1.00 14.69 155 CYS A C 1
ATOM 573 O O . CYS A 1 133 ? -0.574 -12.422 40.417 1.00 13.70 155 CYS A O 1
ATOM 576 N N . SER A 1 134 ? -2.140 -14.029 40.508 1.00 16.63 156 SER A N 1
ATOM 577 C CA . SER A 1 134 ? -2.235 -14.058 41.951 1.00 18.25 156 SER A CA 1
ATOM 578 C C . SER A 1 134 ? -0.921 -14.520 42.557 1.00 18.62 156 SER A C 1
ATOM 579 O O . SER A 1 134 ? -0.595 -14.153 43.698 1.00 20.26 156 SER A O 1
ATOM 582 N N . ASP A 1 135 ? -0.166 -15.329 41.816 1.00 18.16 157 ASP A N 1
ATOM 583 C CA . ASP A 1 135 ? 1.157 -15.784 42.226 1.00 19.69 157 ASP A CA 1
ATOM 584 C C . ASP A 1 135 ? 2.355 -14.831 42.011 1.00 17.09 157 ASP A C 1
ATOM 585 O O . ASP A 1 135 ? 3.479 -15.092 42.468 1.00 15.06 157 ASP A O 1
ATOM 590 N N . CYS A 1 136 ? 2.133 -13.760 41.248 1.00 15.03 158 CYS A N 1
ATOM 591 C CA . CYS A 1 136 ? 3.121 -12.724 41.076 1.00 14.84 158 CYS A CA 1
ATOM 592 C C . CYS A 1 136 ? 3.286 -11.911 42.346 1.00 14.40 158 CYS A C 1
ATOM 593 O O . CYS A 1 136 ? 4.262 -11.204 42.522 1.00 14.22 158 CYS A O 1
ATOM 596 N N . GLY A 1 137 ? 2.307 -11.977 43.236 1.00 15.01 159 GLY A N 1
ATOM 597 C CA . GLY A 1 137 ? 2.364 -11.165 44.446 1.00 16.46 159 GLY A CA 1
ATOM 598 C C . GLY A 1 137 ? 0.974 -10.940 44.986 1.00 16.75 159 GLY A C 1
ATOM 599 O O . GLY A 1 137 ? 0.157 -11.862 44.992 1.00 19.28 159 GLY A O 1
ATOM 600 N N . ASP A 1 138 ? 0.700 -9.725 45.437 1.00 15.75 160 ASP A N 1
ATOM 601 C CA . ASP A 1 138 ? -0.568 -9.416 46.114 1.00 16.00 160 ASP A CA 1
ATOM 602 C C . ASP A 1 138 ? -1.232 -8.157 45.518 1.00 14.73 160 ASP A C 1
ATOM 603 O O . ASP A 1 138 ? -1.738 -7.282 46.244 1.00 14.05 160 ASP A O 1
ATOM 608 N N . GLY A 1 139 ? -1.266 -8.119 44.206 1.00 13.05 161 GLY A N 1
ATOM 609 C CA . GLY A 1 139 ? -2.079 -7.139 43.494 1.00 11.53 161 GLY A CA 1
ATOM 610 C C . GLY A 1 139 ? -1.704 -5.711 43.860 1.00 12.53 161 GLY A C 1
ATOM 611 O O . GLY A 1 139 ? -0.580 -5.295 43.659 1.00 12.69 161 GLY A O 1
ATOM 612 N N . CYS A 1 140 ? -2.657 -4.943 44.367 1.00 11.00 162 CYS A N 1
ATOM 613 C CA . CYS A 1 140 ? -2.390 -3.576 44.816 1.00 11.38 162 CYS A CA 1
ATOM 614 C C . CYS A 1 140 ? -1.503 -3.468 46.051 1.00 11.37 162 CYS A C 1
ATOM 615 O O . CYS A 1 140 ? -1.212 -2.336 46.465 1.00 11.07 162 CYS A O 1
ATOM 618 N N . ASN A 1 141 ? -1.106 -4.600 46.659 1.00 11.45 163 ASN A N 1
ATOM 619 C CA . ASN A 1 141 ? -0.197 -4.578 47.800 1.00 13.36 163 ASN A CA 1
ATOM 620 C C . ASN A 1 141 ? 1.211 -4.997 47.352 1.00 13.12 163 ASN A C 1
ATOM 621 O O . ASN A 1 141 ? 2.017 -5.424 48.167 1.00 14.46 163 ASN A O 1
ATOM 626 N N . GLY A 1 142 ? 1.476 -4.941 46.049 1.00 11.10 164 GLY A N 1
ATOM 627 C CA . GLY A 1 142 ? 2.833 -5.099 45.506 1.00 10.00 164 GLY A CA 1
ATOM 628 C C . GLY A 1 142 ? 3.061 -6.474 44.904 1.00 10.24 164 GLY A C 1
ATOM 629 O O . GLY A 1 142 ? 2.293 -7.416 45.118 1.00 10.82 164 GLY A O 1
ATOM 630 N N . GLY A 1 143 ? 4.172 -6.637 44.220 1.00 9.86 165 GLY A N 1
ATOM 631 C CA . GLY A 1 143 ? 4.395 -7.856 43.476 1.00 10.13 165 GLY A CA 1
ATOM 632 C C . GLY A 1 143 ? 5.781 -7.936 42.840 1.00 9.84 165 GLY A C 1
ATOM 633 O O . GLY A 1 143 ? 6.644 -7.102 43.105 1.00 11.78 165 GLY A O 1
ATOM 634 N N . ASP A 1 144 ? 5.963 -8.926 41.967 1.00 10.36 166 ASP A N 1
ATOM 635 C CA . ASP A 1 144 ? 7.301 -9.283 41.508 1.00 9.64 166 ASP A CA 1
ATOM 636 C C . ASP A 1 144 ? 7.450 -9.126 39.983 1.00 9.10 166 ASP A C 1
ATOM 637 O O . ASP A 1 144 ? 6.778 -9.834 39.243 1.00 9.99 166 ASP A O 1
ATOM 642 N N . PRO A 1 145 ? 8.324 -8.259 39.544 1.00 9.02 167 PRO A N 1
ATOM 643 C CA . PRO A 1 145 ? 8.535 -8.030 38.103 1.00 9.69 167 PRO A CA 1
ATOM 644 C C . PRO A 1 145 ? 8.901 -9.298 37.347 1.00 10.14 167 PRO A C 1
ATOM 645 O O . PRO A 1 145 ? 8.333 -9.584 36.263 1.00 9.22 167 PRO A O 1
ATOM 649 N N . ASP A 1 146 ? 9.841 -10.096 37.860 1.00 9.74 168 ASP A N 1
ATOM 650 C CA . ASP A 1 146 ? 10.218 -11.304 37.087 1.00 9.39 168 ASP A CA 1
ATOM 651 C C . ASP A 1 146 ? 9.045 -12.276 36.840 1.00 8.88 168 ASP A C 1
ATOM 652 O O . ASP A 1 146 ? 8.894 -12.808 35.751 1.00 10.86 168 ASP A O 1
ATOM 657 N N . ARG A 1 147 ? 8.235 -12.496 37.869 1.00 9.07 169 ARG A N 1
ATOM 658 C CA A ARG A 1 147 ? 7.043 -13.330 37.754 0.50 8.88 169 ARG A CA 1
ATOM 659 C CA B ARG A 1 147 ? 7.060 -13.336 37.739 0.50 9.03 169 ARG A CA 1
ATOM 660 C C . ARG A 1 147 ? 6.011 -12.714 36.773 1.00 8.47 169 ARG A C 1
ATOM 661 O O . ARG A 1 147 ? 5.330 -13.455 36.045 1.00 9.79 169 ARG A O 1
ATOM 676 N N . ALA A 1 148 ? 5.901 -11.380 36.747 1.00 8.42 170 ALA A N 1
ATOM 677 C CA . ALA A 1 148 ? 5.022 -10.737 35.750 1.00 8.83 170 ALA A CA 1
ATOM 678 C C . ALA A 1 148 ? 5.390 -11.106 34.304 1.00 8.80 170 ALA A C 1
ATOM 679 O O . ALA A 1 148 ? 4.510 -11.462 33.475 1.00 7.47 170 ALA A O 1
ATOM 681 N N . TRP A 1 149 ? 6.683 -11.047 33.983 1.00 8.24 171 TRP A N 1
ATOM 682 C CA . TRP A 1 149 ? 7.156 -11.383 32.644 1.00 8.82 171 TRP A CA 1
ATOM 683 C C . TRP A 1 149 ? 6.957 -12.890 32.400 1.00 8.39 171 TRP A C 1
ATOM 684 O O . TRP A 1 149 ? 6.462 -13.298 31.323 1.00 8.32 171 TRP A O 1
ATOM 695 N N . ALA A 1 150 ? 7.278 -13.740 33.384 1.00 7.52 172 ALA A N 1
ATOM 696 C CA . ALA A 1 150 ? 6.962 -15.157 33.251 1.00 9.04 172 ALA A CA 1
ATOM 697 C C . ALA A 1 150 ? 5.491 -15.458 32.942 1.00 9.23 172 ALA A C 1
ATOM 698 O O . ALA A 1 150 ? 5.177 -16.357 32.174 1.00 9.65 172 ALA A O 1
ATOM 700 N N . TYR A 1 151 ? 4.579 -14.714 33.545 1.00 8.43 173 TYR A N 1
ATOM 701 C CA . TYR A 1 151 ? 3.128 -14.915 33.340 1.00 7.91 173 TYR A CA 1
ATOM 702 C C . TYR A 1 151 ? 2.709 -14.558 31.903 1.00 7.95 173 TYR A C 1
ATOM 703 O O . TYR A 1 151 ? 1.889 -15.197 31.281 1.00 8.07 173 TYR A O 1
ATOM 712 N N . PHE A 1 152 ? 3.328 -13.514 31.428 1.00 8.11 174 PHE A N 1
ATOM 713 C CA . PHE A 1 152 ? 3.114 -13.058 30.030 1.00 8.00 174 PHE A CA 1
ATOM 714 C C . PHE A 1 152 ? 3.523 -14.192 29.064 1.00 8.26 174 PHE A C 1
ATOM 715 O O . PHE A 1 152 ? 2.928 -14.345 27.970 1.00 9.23 174 PHE A O 1
ATOM 723 N N . SER A 1 153 ? 4.574 -14.930 29.402 1.00 9.47 175 SER A N 1
ATOM 724 C CA . SER A 1 153 ? 5.005 -16.064 28.565 1.00 9.82 175 SER A CA 1
ATOM 725 C C . SER A 1 153 ? 4.120 -17.326 28.792 1.00 9.75 175 SER A C 1
ATOM 726 O O . SER A 1 153 ? 3.726 -18.023 27.814 1.00 12.34 175 SER A O 1
ATOM 731 N N . SER A 1 154 ? 3.829 -17.671 30.052 1.00 9.54 176 SER A N 1
ATOM 732 C CA . SER A 1 154 ? 3.139 -18.947 30.323 1.00 9.87 176 SER A CA 1
ATOM 733 C C . SER A 1 154 ? 1.643 -18.931 30.092 1.00 10.47 176 SER A C 1
ATOM 734 O O . SER A 1 154 ? 1.006 -19.968 29.821 1.00 11.30 176 SER A O 1
ATOM 737 N N . THR A 1 155 ? 1.058 -17.757 30.256 1.00 10.48 177 THR A N 1
ATOM 738 C CA . THR A 1 155 ? -0.366 -17.622 30.397 1.00 9.14 177 THR A CA 1
ATOM 739 C C . THR A 1 155 ? -0.984 -16.587 29.474 1.00 12.04 177 THR A C 1
ATOM 740 O O . THR A 1 155 ? -2.027 -16.829 28.871 1.00 12.15 177 THR A O 1
ATOM 744 N N . GLY A 1 156 ? -0.345 -15.440 29.410 1.00 10.31 178 GLY A N 1
ATOM 745 C CA . GLY A 1 156 ? -0.718 -14.358 28.474 1.00 10.45 178 GLY A CA 1
ATOM 746 C C . GLY A 1 156 ? -1.619 -13.317 29.102 1.00 9.50 178 GLY A C 1
ATOM 747 O O . GLY A 1 156 ? -2.205 -13.534 30.169 1.00 10.15 178 GLY A O 1
ATOM 748 N N . LEU A 1 157 ? -1.686 -12.159 28.422 1.00 8.53 179 LEU A N 1
ATOM 749 C CA . LEU A 1 157 ? -2.397 -10.981 28.909 1.00 7.01 179 LEU A CA 1
ATOM 750 C C . LEU A 1 157 ? -3.264 -10.414 27.753 1.00 7.21 179 LEU A C 1
ATOM 751 O O . LEU A 1 157 ? -2.835 -10.442 26.594 1.00 7.91 179 LEU A O 1
ATOM 756 N N . VAL A 1 158 ? -4.471 -9.949 28.103 1.00 8.50 180 VAL A N 1
ATOM 757 C CA . VAL A 1 158 ? -5.339 -9.252 27.150 1.00 7.23 180 VAL A CA 1
ATOM 758 C C . VAL A 1 158 ? -4.849 -7.812 27.008 1.00 8.25 180 VAL A C 1
ATOM 759 O O . VAL A 1 158 ? -3.988 -7.373 27.753 1.00 8.02 180 VAL A O 1
ATOM 763 N N . SER A 1 159 ? -5.422 -7.096 26.038 1.00 7.30 181 SER A N 1
ATOM 764 C CA . SER A 1 159 ? -5.113 -5.661 25.882 1.00 7.58 181 SER A CA 1
ATOM 765 C C . SER A 1 159 ? -5.991 -4.843 26.793 1.00 7.10 181 SER A C 1
ATOM 766 O O . SER A 1 159 ? -7.020 -5.326 27.310 1.00 7.09 181 SER A O 1
ATOM 769 N N . ASP A 1 160 ? -5.616 -3.591 26.950 1.00 6.88 182 ASP A N 1
ATOM 770 C CA . ASP A 1 160 ? -6.396 -2.651 27.712 1.00 7.70 182 ASP A CA 1
ATOM 771 C C . ASP A 1 160 ? -7.672 -2.146 26.992 1.00 8.93 182 ASP A C 1
ATOM 772 O O . ASP A 1 160 ? -8.492 -1.447 27.580 1.00 9.38 182 ASP A O 1
ATOM 777 N N . TYR A 1 161 ? -7.863 -2.598 25.758 1.00 7.89 183 TYR A N 1
ATOM 778 C CA . TYR A 1 161 ? -9.121 -2.455 25.071 1.00 6.26 183 TYR A CA 1
ATOM 779 C C . TYR A 1 161 ? -10.131 -3.480 25.614 1.00 6.48 183 TYR A C 1
ATOM 780 O O . TYR A 1 161 ? -11.264 -3.168 25.880 1.00 6.91 183 TYR A O 1
ATOM 789 N N . CYS A 1 162 ? -9.649 -4.712 25.836 1.00 5.33 184 CYS A N 1
ATOM 790 C CA . CYS A 1 162 ? -10.405 -5.798 26.445 1.00 6.52 184 CYS A CA 1
ATOM 791 C C . CYS A 1 162 ? -10.633 -5.520 27.923 1.00 7.51 184 CYS A C 1
ATOM 792 O O . CYS A 1 162 ? -11.766 -5.593 28.415 1.00 8.77 184 CYS A O 1
ATOM 795 N N . GLN A 1 163 ? -9.552 -5.175 28.644 1.00 8.70 185 GLN A N 1
ATOM 796 C CA . GLN A 1 163 ? -9.664 -4.901 30.089 1.00 8.90 185 GLN A CA 1
ATOM 797 C C . GLN A 1 163 ? -8.957 -3.584 30.456 1.00 9.21 185 GLN A C 1
ATOM 798 O O . GLN A 1 163 ? -7.781 -3.578 30.814 1.00 8.54 185 GLN A O 1
ATOM 804 N N . PRO A 1 164 ? -9.665 -2.462 30.297 1.00 9.58 186 PRO A N 1
ATOM 805 C CA . PRO A 1 164 ? -9.106 -1.171 30.609 1.00 9.82 186 PRO A CA 1
ATOM 806 C C . PRO A 1 164 ? -8.695 -1.095 32.091 1.00 8.60 186 PRO A C 1
ATOM 807 O O . PRO A 1 164 ? -9.276 -1.769 33.001 1.00 9.95 186 PRO A O 1
ATOM 811 N N . TYR A 1 165 ? -7.708 -0.266 32.333 1.00 7.47 187 TYR A N 1
ATOM 812 C CA . TYR A 1 165 ? -7.181 -0.145 33.710 1.00 7.48 187 TYR A CA 1
ATOM 813 C C . TYR A 1 165 ? -8.331 0.336 34.618 1.00 7.32 187 TYR A C 1
ATOM 814 O O . TYR A 1 165 ? -9.026 1.271 34.291 1.00 10.80 187 TYR A O 1
ATOM 823 N N . PRO A 1 166 ? -8.560 -0.367 35.728 1.00 9.86 188 PRO A N 1
ATOM 824 C CA . PRO A 1 166 ? -9.812 -0.110 36.452 1.00 11.72 188 PRO A CA 1
ATOM 825 C C . PRO A 1 166 ? -9.843 1.129 37.348 1.00 11.15 188 PRO A C 1
ATOM 826 O O . PRO A 1 166 ? -10.915 1.429 37.868 1.00 13.23 188 PRO A O 1
ATOM 830 N N . PHE A 1 167 ? -8.718 1.829 37.521 1.00 9.72 189 PHE A N 1
ATOM 831 C CA . PHE A 1 167 ? -8.571 2.904 38.509 1.00 10.87 189 PHE A CA 1
ATOM 832 C C . PHE A 1 167 ? -8.245 4.223 37.835 1.00 10.14 189 PHE A C 1
ATOM 833 O O . PHE A 1 167 ? -7.465 4.275 36.868 1.00 11.87 189 PHE A O 1
ATOM 841 N N . PRO A 1 168 ? -8.885 5.321 38.303 1.00 11.12 190 PRO A N 1
ATOM 842 C CA . PRO A 1 168 ? -8.804 6.636 37.664 1.00 12.12 190 PRO A CA 1
ATOM 843 C C . PRO A 1 168 ? -7.510 7.371 37.961 1.00 11.71 190 PRO A C 1
ATOM 844 O O . PRO A 1 168 ? -6.823 7.047 38.891 1.00 9.46 190 PRO A O 1
ATOM 848 N N . HIS A 1 169 ? -7.198 8.361 37.145 1.00 11.99 191 HIS A N 1
ATOM 849 C CA . HIS A 1 169 ? -6.156 9.308 37.489 1.00 12.87 191 HIS A CA 1
ATOM 850 C C . HIS A 1 169 ? -6.265 9.841 38.899 1.00 11.90 191 HIS A C 1
ATOM 851 O O . HIS A 1 169 ? -7.357 10.177 39.400 1.00 12.74 191 HIS A O 1
ATOM 858 N N . CYS A 1 170 ? -5.107 9.998 39.521 1.00 11.87 192 CYS A N 1
ATOM 859 C CA . CYS A 1 170 ? -5.012 10.693 40.809 1.00 11.11 192 CYS A CA 1
ATOM 860 C C . CYS A 1 170 ? -3.649 11.356 40.934 1.00 10.84 192 CYS A C 1
ATOM 861 O O . CYS A 1 170 ? -2.723 10.982 40.225 1.00 8.86 192 CYS A O 1
ATOM 864 N N . SER A 1 171 ? -3.515 12.338 41.842 1.00 11.14 193 SER A N 1
ATOM 865 C CA . SER A 1 171 ? -2.284 13.096 41.992 1.00 11.42 193 SER A CA 1
ATOM 866 C C . SER A 1 171 ? -1.401 12.445 43.040 1.00 11.08 193 SER A C 1
ATOM 867 O O . SER A 1 171 ? -1.839 12.211 44.201 1.00 13.07 193 SER A O 1
ATOM 870 N N . HIS A 1 172 ? -0.180 12.141 42.618 1.00 12.81 194 HIS A N 1
ATOM 871 C CA . HIS A 1 172 ? 0.774 11.377 43.430 1.00 12.64 194 HIS A CA 1
ATOM 872 C C . HIS A 1 172 ? 1.740 12.361 44.071 1.00 15.22 194 HIS A C 1
ATOM 873 O O . HIS A 1 172 ? 2.620 12.893 43.404 1.00 16.80 194 HIS A O 1
ATOM 880 N N . HIS A 1 173 ? 1.625 12.535 45.347 1.00 17.48 195 HIS A N 1
ATOM 881 C CA . HIS A 1 173 ? 2.563 13.431 46.047 1.00 20.60 195 HIS A CA 1
ATOM 882 C C . HIS A 1 173 ? 2.712 14.861 45.433 1.00 23.06 195 HIS A C 1
ATOM 883 O O . HIS A 1 173 ? 3.824 15.453 45.427 1.00 24.33 195 HIS A O 1
ATOM 890 N N . SER A 1 174 ? 1.611 15.424 44.919 1.00 24.37 196 SER A N 1
ATOM 891 C CA . SER A 1 174 ? 1.587 16.841 44.494 1.00 26.06 196 SER A CA 1
ATOM 892 C C . SER A 1 174 ? 0.148 17.320 44.271 1.00 25.69 196 SER A C 1
ATOM 893 O O . SER A 1 174 ? -0.774 16.514 44.271 1.00 25.46 196 SER A O 1
ATOM 896 N N . LYS A 1 175 ? -0.034 18.634 44.130 1.00 26.01 197 LYS A N 1
ATOM 897 C CA . LYS A 1 175 ? -1.321 19.224 43.727 0.01 25.65 197 LYS A CA 1
ATOM 898 C C . LYS A 1 175 ? -1.450 19.181 42.203 1.00 25.47 197 LYS A C 1
ATOM 899 O O . LYS A 1 175 ? -0.527 19.565 41.503 1.00 26.83 197 LYS A O 1
ATOM 905 N N . SER A 1 176 ? -2.577 18.676 41.692 1.00 24.05 198 SER A N 1
ATOM 906 C CA . SER A 1 176 ? -2.782 18.458 40.249 1.00 21.58 198 SER A CA 1
ATOM 907 C C . SER A 1 176 ? -3.347 19.675 39.476 1.00 21.93 198 SER A C 1
ATOM 908 O O . SER A 1 176 ? -4.439 20.179 39.824 1.00 21.72 198 SER A O 1
ATOM 911 N N . LYS A 1 177 ? -2.657 20.122 38.419 1.00 21.92 199 LYS A N 1
ATOM 912 C CA . LYS A 1 177 ? -3.228 21.185 37.538 1.00 22.02 199 LYS A CA 1
ATOM 913 C C . LYS A 1 177 ? -4.442 20.690 36.745 1.00 21.84 199 LYS A C 1
ATOM 914 O O . LYS A 1 177 ? -5.333 21.474 36.360 1.00 21.56 199 LYS A O 1
ATOM 920 N N . ASN A 1 178 ? -4.473 19.391 36.468 1.00 21.29 200 ASN A N 1
ATOM 921 C CA . ASN A 1 178 ? -5.611 18.786 35.789 1.00 21.54 200 ASN A CA 1
ATOM 922 C C . ASN A 1 178 ? -6.822 18.609 36.659 1.00 20.88 200 ASN A C 1
ATOM 923 O O . ASN A 1 178 ? -7.878 18.291 36.145 1.00 22.58 200 ASN A O 1
ATOM 928 N N . GLY A 1 179 ? -6.703 18.841 37.973 1.00 19.94 201 GLY A N 1
ATOM 929 C CA . GLY A 1 179 ? -7.829 18.642 38.879 1.00 19.21 201 GLY A CA 1
ATOM 930 C C . GLY A 1 179 ? -8.017 17.216 39.354 1.00 18.85 201 GLY A C 1
ATOM 931 O O . GLY A 1 179 ? -9.094 16.838 39.796 1.00 19.13 201 GLY A O 1
ATOM 932 N N . TYR A 1 180 ? -6.963 16.414 39.290 1.00 17.55 202 TYR A N 1
ATOM 933 C CA . TYR A 1 180 ? -7.091 15.042 39.787 1.00 16.88 202 TYR A CA 1
ATOM 934 C C . TYR A 1 180 ? -7.149 15.056 41.288 1.00 16.47 202 TYR A C 1
ATOM 935 O O . TYR A 1 180 ? -6.420 15.781 41.942 1.00 18.20 202 TYR A O 1
ATOM 944 N N . PRO A 1 181 ? -7.997 14.231 41.852 1.00 16.58 203 PRO A N 1
ATOM 945 C CA . PRO A 1 181 ? -7.988 14.087 43.293 1.00 16.78 203 PRO A CA 1
ATOM 946 C C . PRO A 1 181 ? -6.684 13.462 43.772 1.00 16.42 203 PRO A C 1
ATOM 947 O O . PRO A 1 181 ? -6.068 12.671 43.018 1.00 15.21 203 PRO A O 1
ATOM 951 N N . PRO A 1 182 ? -6.250 13.797 44.984 1.00 16.35 204 PRO A N 1
ATOM 952 C CA . PRO A 1 182 ? -5.043 13.201 45.550 1.00 17.09 204 PRO A CA 1
ATOM 953 C C . PRO A 1 182 ? -5.253 11.696 45.704 1.00 17.40 204 PRO A C 1
ATOM 954 O O . PRO A 1 182 ? -6.345 11.255 46.071 1.00 17.30 204 PRO A O 1
ATOM 958 N N . CYS A 1 183 ? -4.245 10.911 45.369 1.00 17.45 205 CYS A N 1
ATOM 959 C CA . CYS A 1 183 ? -4.343 9.451 45.504 1.00 17.88 205 CYS A CA 1
ATOM 960 C C . CYS A 1 183 ? -4.646 9.034 46.955 1.00 19.14 205 CYS A C 1
ATOM 961 O O . CYS A 1 183 ? -5.156 7.965 47.188 1.00 17.14 205 CYS A O 1
ATOM 964 N N . SER A 1 184 ? -4.285 9.886 47.913 1.00 21.95 206 SER A N 1
ATOM 965 C CA . SER A 1 184 ? -4.507 9.601 49.343 1.00 23.29 206 SER A CA 1
ATOM 966 C C . SER A 1 184 ? -6.000 9.521 49.701 1.00 24.07 206 SER A C 1
ATOM 967 O O . SER A 1 184 ? -6.328 8.939 50.735 1.00 25.63 206 SER A O 1
ATOM 970 N N . GLN A 1 185 ? -6.892 10.053 48.854 1.00 24.45 207 GLN A N 1
ATOM 971 C CA . GLN A 1 185 ? -8.347 9.985 49.079 1.00 25.24 207 GLN A CA 1
ATOM 972 C C . GLN A 1 185 ? -9.030 8.665 48.646 1.00 26.23 207 GLN A C 1
ATOM 973 O O . GLN A 1 185 ? -10.196 8.425 48.984 1.00 24.84 207 GLN A O 1
ATOM 979 N N . PHE A 1 186 ? -8.320 7.796 47.907 1.00 27.27 208 PHE A N 1
ATOM 980 C CA . PHE A 1 186 ? -8.936 6.579 47.396 1.00 27.85 208 PHE A CA 1
ATOM 981 C C . PHE A 1 186 ? -8.573 5.309 48.179 1.00 28.88 208 PHE A C 1
ATOM 982 O O . PHE A 1 186 ? -7.399 5.088 48.508 1.00 28.80 208 PHE A O 1
ATOM 990 N N . ASN A 1 187 ? -9.575 4.444 48.409 1.00 29.09 209 ASN A N 1
ATOM 991 C CA . ASN A 1 187 ? -9.328 3.129 49.012 1.00 29.84 209 ASN A CA 1
ATOM 992 C C . ASN A 1 187 ? -9.556 1.970 48.018 1.00 29.53 209 ASN A C 1
ATOM 993 O O . ASN A 1 187 ? -10.699 1.463 47.933 1.00 31.54 209 ASN A O 1
ATOM 998 N N . PHE A 1 188 ? -8.493 1.562 47.295 1.00 28.03 210 PHE A N 1
ATOM 999 C CA . PHE A 1 188 ? -8.594 0.531 46.212 1.00 25.56 210 PHE A CA 1
ATOM 1000 C C . PHE A 1 188 ? -7.948 -0.829 46.521 1.00 24.14 210 PHE A C 1
ATOM 1001 O O . PHE A 1 188 ? -6.711 -0.969 46.639 1.00 26.31 210 PHE A O 1
ATOM 1009 N N . ASP A 1 189 ? -8.803 -1.834 46.578 1.00 21.94 211 ASP A N 1
ATOM 1010 C CA . ASP A 1 189 ? -8.380 -3.226 46.681 1.00 20.79 211 ASP A CA 1
ATOM 1011 C C . ASP A 1 189 ? -8.109 -3.785 45.271 1.00 18.07 211 ASP A C 1
ATOM 1012 O O . ASP A 1 189 ? -8.685 -3.316 44.300 1.00 16.40 211 ASP A O 1
ATOM 1017 N N . THR A 1 190 ? -7.276 -4.821 45.203 1.00 16.13 212 THR A N 1
ATOM 1018 C CA . THR A 1 190 ? -7.121 -5.634 44.035 1.00 14.95 212 THR A CA 1
ATOM 1019 C C . THR A 1 190 ? -8.481 -6.079 43.498 1.00 14.98 212 THR A C 1
ATOM 1020 O O . THR A 1 190 ? -9.286 -6.632 44.244 1.00 15.18 212 THR A O 1
ATOM 1024 N N . PRO A 1 191 ? -8.739 -5.850 42.202 1.00 15.70 213 PRO A N 1
ATOM 1025 C CA . PRO A 1 191 ? -9.993 -6.351 41.611 1.00 15.90 213 PRO A CA 1
ATOM 1026 C C . PRO A 1 191 ? -9.974 -7.870 41.435 1.00 14.84 213 PRO A C 1
ATOM 1027 O O . PRO A 1 191 ? -8.916 -8.462 41.431 1.00 12.73 213 PRO A O 1
ATOM 1031 N N . LYS A 1 192 ? -11.156 -8.464 41.295 1.00 15.91 214 LYS A N 1
ATOM 1032 C CA . LYS A 1 192 ? -11.274 -9.855 40.954 1.00 16.41 214 LYS A CA 1
ATOM 1033 C C . LYS A 1 192 ? -10.753 -10.057 39.536 1.00 15.13 214 LYS A C 1
ATOM 1034 O O . LYS A 1 192 ? -10.936 -9.185 38.634 1.00 16.22 214 LYS A O 1
ATOM 1040 N N . CYS A 1 193 ? -10.093 -11.178 39.305 1.00 14.14 215 CYS A N 1
ATOM 1041 C CA . CYS A 1 193 ? -9.687 -11.549 37.929 1.00 13.88 215 CYS A CA 1
ATOM 1042 C C . CYS A 1 193 ? -10.900 -11.926 37.062 1.00 14.51 215 CYS A C 1
ATOM 1043 O O . CYS A 1 193 ? -11.716 -12.782 37.455 1.00 12.77 215 CYS A O 1
ATOM 1046 N N . ASP A 1 194 ? -11.016 -11.275 35.899 1.00 14.21 216 ASP A N 1
ATOM 1047 C CA . ASP A 1 194 ? -12.055 -11.592 34.892 1.00 15.66 216 ASP A CA 1
ATOM 1048 C C . ASP A 1 194 ? -11.367 -12.213 33.684 1.00 15.24 216 ASP A C 1
ATOM 1049 O O . ASP A 1 194 ? -10.275 -11.795 33.304 1.00 14.51 216 ASP A O 1
ATOM 1054 N N . TYR A 1 195 ? -12.036 -13.141 33.020 1.00 15.01 217 TYR A N 1
ATOM 1055 C CA . TYR A 1 195 ? -11.445 -13.882 31.914 1.00 15.06 217 TYR A CA 1
ATOM 1056 C C . TYR A 1 195 ? -12.089 -13.536 30.558 1.00 16.29 217 TYR A C 1
ATOM 1057 O O . TYR A 1 195 ? -11.783 -14.153 29.561 1.00 18.30 217 TYR A O 1
ATOM 1066 N N . THR A 1 196 ? -13.009 -12.601 30.572 1.00 15.87 218 THR A N 1
ATOM 1067 C CA . THR A 1 196 ? -13.587 -12.042 29.334 1.00 15.70 218 THR A CA 1
ATOM 1068 C C . THR A 1 196 ? -13.383 -10.525 29.332 1.00 13.09 218 THR A C 1
ATOM 1069 O O . THR A 1 196 ? -12.924 -9.900 30.307 1.00 12.21 218 THR A O 1
ATOM 1073 N N . CYS A 1 197 ? -13.668 -9.885 28.210 1.00 10.06 219 CYS A N 1
ATOM 1074 C CA . CYS A 1 197 ? -13.540 -8.413 28.177 1.00 10.20 219 CYS A CA 1
ATOM 1075 C C . CYS A 1 197 ? -14.622 -7.707 29.028 1.00 12.29 219 CYS A C 1
ATOM 1076 O O . CYS A 1 197 ? -15.692 -8.245 29.241 1.00 11.29 219 CYS A O 1
ATOM 1079 N N . ASP A 1 198 ? -14.322 -6.492 29.497 1.00 12.36 220 ASP A N 1
ATOM 1080 C CA . ASP A 1 198 ? -15.243 -5.776 30.373 1.00 13.70 220 ASP A CA 1
ATOM 1081 C C . ASP A 1 198 ? -16.569 -5.538 29.668 1.00 13.13 220 ASP A C 1
ATOM 1082 O O . ASP A 1 198 ? -17.643 -5.648 30.270 1.00 12.96 220 ASP A O 1
ATOM 1087 N N . ASP A 1 199 ? -16.460 -5.166 28.392 1.00 11.10 221 ASP A N 1
ATOM 1088 C CA . ASP A 1 199 ? -17.554 -5.257 27.414 1.00 11.76 221 ASP A CA 1
ATOM 1089 C C . ASP A 1 199 ? -17.497 -6.627 26.771 1.00 10.92 221 ASP A C 1
ATOM 1090 O O . ASP A 1 199 ? -16.605 -6.908 25.972 1.00 9.60 221 ASP A O 1
ATOM 1095 N N . PRO A 1 200 ? -18.401 -7.528 27.151 1.00 11.18 222 PRO A N 1
ATOM 1096 C CA . PRO A 1 200 ? -18.261 -8.924 26.736 1.00 11.42 222 PRO A CA 1
ATOM 1097 C C . PRO A 1 200 ? -18.533 -9.165 25.259 1.00 10.30 222 PRO A C 1
ATOM 1098 O O . PRO A 1 200 ? -18.256 -10.277 24.745 1.00 9.90 222 PRO A O 1
ATOM 1102 N N . THR A 1 201 ? -18.963 -8.123 24.530 1.00 8.50 223 THR A N 1
ATOM 1103 C CA . THR A 1 201 ? -19.125 -8.293 23.083 1.00 7.05 223 THR A CA 1
ATOM 1104 C C . THR A 1 201 ? -17.800 -8.115 22.328 1.00 7.24 223 THR A C 1
ATOM 1105 O O . THR A 1 201 ? -17.748 -8.401 21.125 1.00 7.06 223 THR A O 1
ATOM 1109 N N . ILE A 1 202 ? -16.769 -7.631 23.033 1.00 6.00 224 ILE A N 1
ATOM 1110 C CA . ILE A 1 202 ? -15.410 -7.553 22.475 1.00 6.14 224 ILE A CA 1
ATOM 1111 C C . ILE A 1 202 ? -14.727 -8.908 22.663 1.00 6.74 224 ILE A C 1
ATOM 1112 O O . ILE A 1 202 ? -14.643 -9.375 23.814 1.00 8.55 224 ILE A O 1
ATOM 1117 N N . PRO A 1 203 ? -14.314 -9.557 21.565 1.00 6.20 225 PRO A N 1
ATOM 1118 C CA . PRO A 1 203 ? -13.628 -10.860 21.767 1.00 6.38 225 PRO A CA 1
ATOM 1119 C C . PRO A 1 203 ? -12.280 -10.761 22.437 1.00 7.04 225 PRO A C 1
ATOM 1120 O O . PRO A 1 203 ? -11.518 -9.847 22.184 1.00 8.93 225 PRO A O 1
ATOM 1124 N N . VAL A 1 204 ? -11.991 -11.723 23.287 1.00 9.13 226 VAL A N 1
ATOM 1125 C CA . VAL A 1 204 ? -10.699 -11.793 23.948 1.00 8.41 226 VAL A CA 1
ATOM 1126 C C . VAL A 1 204 ? -9.619 -12.100 22.936 1.00 8.75 226 VAL A C 1
ATOM 1127 O O . VAL A 1 204 ? -9.733 -13.028 22.116 1.00 9.08 226 VAL A O 1
ATOM 1131 N N . VAL A 1 205 ? -8.580 -11.286 22.956 1.00 8.26 227 VAL A N 1
ATOM 1132 C CA . VAL A 1 205 ? -7.330 -11.575 22.230 1.00 9.14 227 VAL A CA 1
ATOM 1133 C C . VAL A 1 205 ? -6.239 -11.668 23.294 1.00 10.51 227 VAL A C 1
ATOM 1134 O O . VAL A 1 205 ? -5.958 -10.688 24.001 1.00 8.23 227 VAL A O 1
ATOM 1138 N N . ASN A 1 206 ? -5.719 -12.875 23.491 1.00 10.36 228 ASN A N 1
ATOM 1139 C CA . ASN A 1 206 ? -4.700 -13.112 24.542 1.00 12.33 228 ASN A CA 1
ATOM 1140 C C . ASN A 1 206 ? -3.331 -13.035 23.882 1.00 12.01 228 ASN A C 1
ATOM 1141 O O . ASN A 1 206 ? -3.048 -13.769 22.919 1.00 14.73 228 ASN A O 1
ATOM 1146 N N . TYR A 1 207 ? -2.492 -12.128 24.398 1.00 10.92 229 TYR A N 1
ATOM 1147 C CA . TYR A 1 207 ? -1.191 -11.869 23.875 1.00 11.44 229 TYR A CA 1
ATOM 1148 C C . TYR A 1 207 ? -0.139 -12.532 24.782 1.00 11.99 229 TYR A C 1
ATOM 1149 O O . TYR A 1 207 ? -0.228 -12.472 25.997 1.00 10.16 229 TYR A O 1
ATOM 1158 N N . ARG A 1 208 ? 0.861 -13.165 24.164 1.00 12.10 230 ARG A N 1
ATOM 1159 C CA . ARG A 1 208 ? 1.923 -13.833 24.946 1.00 12.39 230 ARG A CA 1
ATOM 1160 C C . ARG A 1 208 ? 3.311 -13.441 24.415 1.00 12.14 230 ARG A C 1
ATOM 1161 O O . ARG A 1 208 ? 3.499 -12.970 23.299 1.00 13.24 230 ARG A O 1
ATOM 1169 N N . SER A 1 209 ? 4.312 -13.592 25.294 1.00 10.16 231 SER A N 1
ATOM 1170 C CA . SER A 1 209 ? 5.694 -13.649 24.893 1.00 9.79 231 SER A CA 1
ATOM 1171 C C . SER A 1 209 ? 6.137 -15.108 24.739 1.00 9.17 231 SER A C 1
ATOM 1172 O O . SER A 1 209 ? 5.494 -16.037 25.279 1.00 10.61 231 SER A O 1
ATOM 1175 N N . TRP A 1 210 ? 7.226 -15.322 24.018 1.00 9.55 232 TRP A N 1
ATOM 1176 C CA . TRP A 1 210 ? 7.728 -16.693 23.890 1.00 10.65 232 TRP A CA 1
ATOM 1177 C C . TRP A 1 210 ? 8.920 -17.007 24.763 1.00 11.42 232 TRP A C 1
ATOM 1178 O O . TRP A 1 210 ? 9.324 -18.176 24.930 1.00 9.88 232 TRP A O 1
ATOM 1189 N N . THR A 1 211 ? 9.486 -15.963 25.351 1.00 11.00 233 THR A N 1
ATOM 1190 C CA . THR A 1 211 ? 10.595 -16.135 26.284 1.00 11.49 233 THR A CA 1
ATOM 1191 C C . THR A 1 211 ? 10.716 -14.946 27.211 1.00 11.21 233 THR A C 1
ATOM 1192 O O . THR A 1 211 ? 10.269 -13.841 26.856 1.00 11.00 233 THR A O 1
ATOM 1196 N N . SER A 1 212 ? 11.313 -15.160 28.372 1.00 10.38 234 SER A N 1
ATOM 1197 C CA . SER A 1 212 ? 11.511 -14.108 29.383 1.00 10.16 234 SER A CA 1
ATOM 1198 C C . SER A 1 212 ? 12.918 -14.262 29.944 1.00 9.47 234 SER A C 1
ATOM 1199 O O . SER A 1 212 ? 13.460 -15.401 30.010 1.00 10.62 234 SER A O 1
ATOM 1202 N N . TYR A 1 213 ? 13.516 -13.158 30.405 1.00 7.01 235 TYR A N 1
ATOM 1203 C CA . TYR A 1 213 ? 14.864 -13.235 30.917 1.00 6.97 235 TYR A CA 1
ATOM 1204 C C . TYR A 1 213 ? 15.175 -12.061 31.793 1.00 8.00 235 TYR A C 1
ATOM 1205 O O . TYR A 1 213 ? 14.547 -10.998 31.704 1.00 9.58 235 TYR A O 1
ATOM 1214 N N . ALA A 1 214 ? 16.201 -12.261 32.627 1.00 7.90 236 ALA A N 1
ATOM 1215 C CA . ALA A 1 214 ? 16.723 -11.265 33.552 1.00 8.16 236 ALA A CA 1
ATOM 1216 C C . ALA A 1 214 ? 17.986 -10.543 33.011 1.00 9.13 236 ALA A C 1
ATOM 1217 O O . ALA A 1 214 ? 18.836 -11.122 32.329 1.00 9.94 236 ALA A O 1
ATOM 1219 N N . LEU A 1 215 ? 18.107 -9.290 33.388 1.00 9.52 237 LEU A N 1
ATOM 1220 C CA . LEU A 1 215 ? 19.279 -8.425 33.049 1.00 10.42 237 LEU A CA 1
ATOM 1221 C C . LEU A 1 215 ? 19.862 -7.966 34.367 1.00 10.12 237 LEU A C 1
ATOM 1222 O O . LEU A 1 215 ? 19.132 -7.683 35.317 1.00 8.85 237 LEU A O 1
ATOM 1227 N N . GLN A 1 216 ? 21.191 -7.761 34.408 1.00 10.71 238 GLN A N 1
ATOM 1228 C CA . GLN A 1 216 ? 21.822 -7.161 35.567 1.00 10.07 238 GLN A CA 1
ATOM 1229 C C . GLN A 1 216 ? 23.012 -6.328 35.133 1.00 8.49 238 GLN A C 1
ATOM 1230 O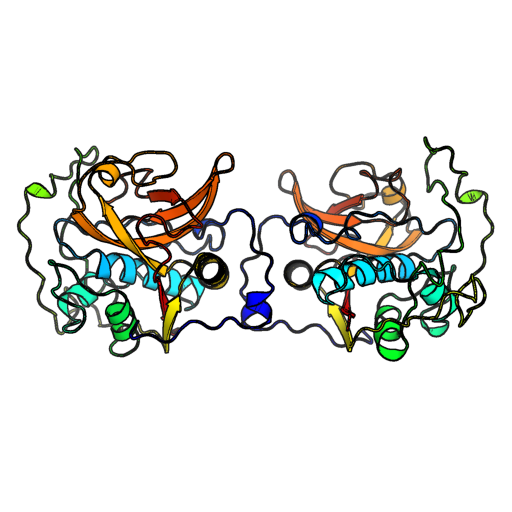 O . GLN A 1 216 ? 23.846 -6.794 34.350 1.00 8.35 238 GLN A O 1
ATOM 1236 N N . GLY A 1 217 ? 23.162 -5.154 35.746 1.00 8.94 239 GLY A N 1
ATOM 1237 C CA . GLY A 1 217 ? 24.343 -4.324 35.557 1.00 8.74 239 GLY A CA 1
ATOM 1238 C C . GLY A 1 217 ? 24.191 -3.336 34.418 1.00 8.74 239 GLY A C 1
ATOM 1239 O O . GLY A 1 217 ? 23.326 -3.516 33.528 1.00 7.87 239 GLY A O 1
ATOM 1240 N N . GLU A 1 218 ? 25.031 -2.322 34.422 1.00 9.20 240 GLU A N 1
ATOM 1241 C CA . GLU A 1 218 ? 24.926 -1.247 33.436 1.00 7.91 240 GLU A CA 1
ATOM 1242 C C . GLU A 1 218 ? 25.031 -1.674 31.983 1.00 9.10 240 GLU A C 1
ATOM 1243 O O . GLU A 1 218 ? 24.234 -1.237 31.187 1.00 8.59 240 GLU A O 1
ATOM 1249 N N . ASP A 1 219 ? 25.999 -2.529 31.637 1.00 9.30 241 ASP A N 1
ATOM 1250 C CA . ASP A 1 219 ? 26.134 -2.931 30.227 1.00 9.94 241 ASP A CA 1
ATOM 1251 C C . ASP A 1 219 ? 24.951 -3.747 29.733 1.00 9.08 241 ASP A C 1
ATOM 1252 O O . ASP A 1 219 ? 24.439 -3.447 28.649 1.00 9.81 241 ASP A O 1
ATOM 1257 N N . ASP A 1 220 ? 24.491 -4.710 30.510 1.00 8.43 242 ASP A N 1
ATOM 1258 C CA . ASP A 1 220 ? 23.355 -5.561 30.133 1.00 8.87 242 ASP A CA 1
ATOM 1259 C C . ASP A 1 220 ? 22.176 -4.587 29.838 1.00 8.65 242 ASP A C 1
ATOM 1260 O O . ASP A 1 220 ? 21.403 -4.761 28.905 1.00 8.60 242 ASP A O 1
ATOM 1265 N N . TYR A 1 221 ? 21.969 -3.629 30.731 1.00 8.37 243 TYR A N 1
ATOM 1266 C CA . TYR A 1 221 ? 20.807 -2.751 30.599 1.00 8.20 243 TYR A CA 1
ATOM 1267 C C . TYR A 1 221 ? 20.888 -1.926 29.324 1.00 7.38 243 TYR A C 1
ATOM 1268 O O . TYR A 1 221 ? 19.900 -1.805 28.575 1.00 8.39 243 TYR A O 1
ATOM 1277 N N . MET A 1 222 ? 22.036 -1.257 29.135 1.00 7.88 244 MET A N 1
ATOM 1278 C CA . MET A 1 222 ? 22.230 -0.445 27.918 1.00 8.30 244 MET A CA 1
ATOM 1279 C C . MET A 1 222 ? 22.092 -1.262 26.625 1.00 8.98 244 MET A C 1
ATOM 1280 O O . MET A 1 222 ? 21.388 -0.865 25.690 1.00 7.88 244 MET A O 1
ATOM 1285 N N . ARG A 1 223 ? 22.700 -2.440 26.631 1.00 7.57 245 ARG A N 1
ATOM 1286 C CA . ARG A 1 223 ? 22.709 -3.248 25.425 1.00 7.81 245 ARG A CA 1
ATOM 1287 C C . ARG A 1 223 ? 21.334 -3.832 25.112 1.00 8.65 245 ARG A C 1
ATOM 1288 O O . ARG A 1 223 ? 20.934 -3.887 23.914 1.00 9.23 245 ARG A O 1
ATOM 1296 N N . GLU A 1 224 ? 20.605 -4.248 26.163 1.00 7.99 246 GLU A N 1
ATOM 1297 C CA . GLU A 1 224 ? 19.261 -4.780 26.000 1.00 7.33 246 GLU A CA 1
ATOM 1298 C C . GLU A 1 224 ? 18.352 -3.687 25.487 1.00 6.87 246 GLU A C 1
ATOM 1299 O O . GLU A 1 224 ? 17.510 -3.918 24.609 1.00 7.56 246 GLU A O 1
ATOM 1305 N N . LEU A 1 225 ? 18.435 -2.483 26.090 1.00 7.45 247 LEU A N 1
ATOM 1306 C CA . LEU A 1 225 ? 17.614 -1.388 25.635 1.00 8.11 247 LEU A CA 1
ATOM 1307 C C . LEU A 1 225 ? 17.872 -1.030 24.172 1.00 8.38 247 LEU A C 1
ATOM 1308 O O . LEU A 1 225 ? 16.930 -0.856 23.391 1.00 7.69 247 LEU A O 1
ATOM 1313 N N . PHE A 1 226 ? 19.143 -0.987 23.786 1.00 6.78 248 PHE A N 1
ATOM 1314 C CA . PHE A 1 226 ? 19.535 -0.618 22.459 1.00 6.69 248 PHE A CA 1
ATOM 1315 C C . PHE A 1 226 ? 18.913 -1.565 21.413 1.00 6.98 248 PHE A C 1
ATOM 1316 O O . PHE A 1 226 ? 18.365 -1.140 20.397 1.00 6.54 248 PHE A O 1
ATOM 1324 N N . PHE A 1 227 ? 18.994 -2.862 21.661 1.00 6.97 249 PHE A N 1
ATOM 1325 C CA . PHE A 1 227 ? 18.550 -3.877 20.688 1.00 7.33 249 PHE A CA 1
ATOM 1326 C C . PHE A 1 227 ? 17.060 -4.094 20.717 1.00 7.69 249 PHE A C 1
ATOM 1327 O O . PHE A 1 227 ? 16.460 -4.364 19.666 1.00 6.30 249 PHE A O 1
ATOM 1335 N N . ARG A 1 228 ? 16.453 -4.017 21.906 1.00 7.85 250 ARG A N 1
ATOM 1336 C CA . ARG A 1 228 ? 15.095 -4.550 22.081 1.00 7.44 250 ARG A CA 1
ATOM 1337 C C . ARG A 1 228 ? 14.088 -3.604 22.662 1.00 7.89 250 ARG A C 1
ATOM 1338 O O . ARG A 1 228 ? 12.855 -3.933 22.649 1.00 8.27 250 ARG A O 1
ATOM 1346 N N . GLY A 1 229 ? 14.548 -2.501 23.223 1.00 8.59 251 GLY A N 1
ATOM 1347 C CA . GLY A 1 229 ? 13.684 -1.462 23.742 1.00 7.82 251 GLY A CA 1
ATOM 1348 C C . GLY A 1 229 ? 13.320 -1.578 25.226 1.00 9.14 251 GLY A C 1
ATOM 1349 O O . GLY A 1 229 ? 13.930 -2.336 25.994 1.00 8.31 251 GLY A O 1
ATOM 1350 N N . PRO A 1 230 ? 12.365 -0.754 25.675 1.00 8.51 252 PRO A N 1
ATOM 1351 C CA . PRO A 1 230 ? 12.090 -0.617 27.121 1.00 8.55 252 PRO A CA 1
ATOM 1352 C C . PRO A 1 230 ? 11.804 -1.917 27.866 1.00 8.01 252 PRO A C 1
ATOM 1353 O O . PRO A 1 230 ? 11.221 -2.872 27.329 1.00 8.03 252 PRO A O 1
ATOM 1357 N N . PHE A 1 231 ? 12.235 -1.947 29.143 1.00 8.11 253 PHE A N 1
ATOM 1358 C CA . PHE A 1 231 ? 11.996 -3.064 30.003 1.00 7.40 253 PHE A CA 1
ATOM 1359 C C . PHE A 1 231 ? 11.888 -2.601 31.457 1.00 7.74 253 PHE A C 1
ATOM 1360 O O . PHE A 1 231 ? 11.976 -1.387 31.729 1.00 8.09 253 PHE A O 1
ATOM 1368 N N . GLU A 1 232 ? 11.562 -3.531 32.330 1.00 7.32 254 GLU A N 1
ATOM 1369 C CA . GLU A 1 232 ? 11.226 -3.177 33.694 1.00 8.05 254 GLU A CA 1
ATOM 1370 C C . GLU A 1 232 ? 12.451 -3.336 34.628 1.00 8.36 254 GLU A C 1
ATOM 1371 O O . GLU A 1 232 ? 13.218 -4.318 34.546 1.00 8.34 254 GLU A O 1
ATOM 1377 N N . VAL A 1 233 ? 12.621 -2.365 35.526 1.00 7.44 255 VAL A N 1
ATOM 1378 C CA . VAL A 1 233 ? 13.673 -2.386 36.546 1.00 8.33 255 VAL A CA 1
ATOM 1379 C C . VAL A 1 233 ? 13.072 -1.981 37.885 1.00 8.47 255 VAL A C 1
ATOM 1380 O O . VAL A 1 233 ? 11.931 -1.572 37.924 1.00 8.20 255 VAL A O 1
ATOM 1384 N N . ALA A 1 234 ? 13.782 -2.231 38.995 1.00 8.89 256 ALA A N 1
ATOM 1385 C CA . ALA A 1 234 ? 13.238 -1.920 40.330 1.00 8.83 256 ALA A CA 1
ATOM 1386 C C . ALA A 1 234 ? 14.325 -1.270 41.178 1.00 8.22 256 ALA A C 1
ATOM 1387 O O . ALA A 1 234 ? 15.513 -1.522 40.964 1.00 9.32 256 ALA A O 1
ATOM 1389 N N . PHE A 1 235 ? 13.920 -0.409 42.107 1.00 8.23 257 PHE A N 1
ATOM 1390 C CA . PHE A 1 235 ? 14.871 0.281 42.963 1.00 8.94 257 PHE A CA 1
ATOM 1391 C C . PHE A 1 235 ? 14.216 0.576 44.310 1.00 9.06 257 PHE A C 1
ATOM 1392 O O . PHE A 1 235 ? 13.015 0.424 44.468 1.00 10.03 257 PHE A O 1
ATOM 1400 N N . ASP A 1 236 ? 15.046 0.954 45.279 1.00 10.20 258 ASP A N 1
ATOM 1401 C CA . ASP A 1 236 ? 14.596 1.316 46.631 1.00 10.25 258 ASP A CA 1
ATOM 1402 C C . ASP A 1 236 ? 14.217 2.790 46.661 1.00 9.80 258 ASP A C 1
ATOM 1403 O O . ASP A 1 236 ? 15.089 3.639 46.367 1.00 8.84 258 ASP A O 1
ATOM 1408 N N . VAL A 1 237 ? 12.963 3.093 47.007 1.00 10.07 259 VAL A N 1
ATOM 1409 C CA . VAL A 1 237 ? 12.451 4.453 47.100 1.00 9.62 259 VAL A CA 1
ATOM 1410 C C . VAL A 1 237 ? 12.647 5.017 48.499 1.00 9.92 259 VAL A C 1
ATOM 1411 O O . VAL A 1 237 ? 12.240 4.385 49.495 1.00 10.83 259 VAL A O 1
ATOM 1415 N N . TYR A 1 238 ? 13.289 6.184 48.556 1.00 9.07 260 TYR A N 1
ATOM 1416 C CA . TYR A 1 238 ? 13.472 6.962 49.771 1.00 9.85 260 TYR A CA 1
ATOM 1417 C C . TYR A 1 238 ? 12.664 8.248 49.658 1.00 10.79 260 TYR A C 1
ATOM 1418 O O . TYR A 1 238 ? 12.275 8.689 48.564 1.00 10.01 260 TYR A O 1
ATOM 1427 N N . GLU A 1 239 ? 12.441 8.919 50.777 1.00 9.68 261 GLU A N 1
ATOM 1428 C CA . GLU A 1 239 ? 11.481 9.998 50.755 1.00 10.55 261 GLU A CA 1
ATOM 1429 C C . GLU A 1 239 ? 11.921 11.137 49.822 1.00 10.82 261 GLU A C 1
ATOM 1430 O O . GLU A 1 239 ? 11.058 11.862 49.311 1.00 12.02 261 GLU A O 1
ATOM 1436 N N . ASP A 1 240 ? 13.227 11.330 49.639 1.00 10.56 262 ASP A N 1
ATOM 1437 C CA . ASP A 1 240 ? 13.694 12.390 48.726 1.00 11.12 262 ASP A CA 1
ATOM 1438 C C . ASP A 1 240 ? 13.324 12.192 47.247 1.00 11.21 262 ASP A C 1
ATOM 1439 O O . ASP A 1 240 ? 13.231 13.160 46.503 1.00 14.39 262 ASP A O 1
ATOM 1444 N N . PHE A 1 241 ? 13.071 10.954 46.843 1.00 10.08 263 PHE A N 1
ATOM 1445 C CA . PHE A 1 241 ? 12.604 10.661 45.478 1.00 10.63 263 PHE A CA 1
ATOM 1446 C C . PHE A 1 241 ? 11.227 11.263 45.187 1.00 10.67 263 PHE A C 1
ATOM 1447 O O . PHE A 1 241 ? 10.955 11.694 44.032 1.00 9.63 263 PHE A O 1
ATOM 1455 N N . ILE A 1 242 ? 10.339 11.275 46.190 1.00 11.82 264 ILE A N 1
ATOM 1456 C CA . ILE A 1 242 ? 8.931 11.658 45.984 1.00 13.25 264 ILE A CA 1
ATOM 1457 C C . ILE A 1 242 ? 8.754 13.055 45.361 1.00 13.93 264 ILE A C 1
ATOM 1458 O O . ILE A 1 242 ? 7.874 13.297 44.531 1.00 13.88 264 ILE A O 1
ATOM 1463 N N . ALA A 1 243 ? 9.603 13.975 45.781 1.00 14.52 265 ALA A N 1
ATOM 1464 C CA . ALA A 1 243 ? 9.474 15.359 45.281 1.00 14.22 265 ALA A CA 1
ATOM 1465 C C . ALA A 1 243 ? 10.465 15.660 44.153 1.00 13.99 265 ALA A C 1
ATOM 1466 O O . ALA A 1 243 ? 10.714 16.823 43.850 1.00 15.74 265 ALA A O 1
ATOM 1468 N N . TYR A 1 244 ? 11.040 14.635 43.515 1.00 11.71 266 TYR A N 1
ATOM 1469 C CA . TYR A 1 244 ? 11.891 14.845 42.318 1.00 11.37 266 TYR A CA 1
ATOM 1470 C C . TYR A 1 244 ? 11.181 15.716 41.291 1.00 11.88 266 TYR A C 1
ATOM 1471 O O . TYR A 1 244 ? 10.015 15.490 40.977 1.00 10.99 266 TYR A O 1
ATOM 1480 N N . ASN A 1 245 ? 11.919 16.666 40.702 1.00 12.46 267 ASN A N 1
ATOM 1481 C CA . ASN A 1 245 ? 11.370 17.481 39.633 1.00 12.50 267 ASN A CA 1
ATOM 1482 C C . ASN A 1 245 ? 12.309 17.601 38.418 1.00 12.78 267 ASN A C 1
ATOM 1483 O O . ASN A 1 245 ? 11.827 17.851 37.345 1.00 15.21 267 ASN A O 1
ATOM 1488 N N . SER A 1 246 ? 13.621 17.500 38.612 1.00 9.81 268 SER A N 1
ATOM 1489 C CA . SER A 1 246 ? 14.599 17.866 37.606 1.00 10.13 268 SER A CA 1
ATOM 1490 C C . SER A 1 246 ? 15.946 17.383 38.058 1.00 10.68 268 SER A C 1
ATOM 1491 O O . SER A 1 246 ? 16.174 17.128 39.245 1.00 11.17 268 SER A O 1
ATOM 1494 N N . GLY A 1 247 ? 16.912 17.315 37.161 1.00 10.98 269 GLY A N 1
ATOM 1495 C CA . GLY A 1 247 ? 18.248 16.864 37.568 1.00 11.40 269 GLY A CA 1
ATOM 1496 C C . GLY A 1 247 ? 18.413 15.363 37.479 1.00 10.37 269 GLY A C 1
ATOM 1497 O O . GLY A 1 247 ? 17.498 14.646 37.028 1.00 10.76 269 GLY A O 1
ATOM 1498 N N . VAL A 1 248 ? 19.584 14.893 37.855 1.00 10.80 270 VAL A N 1
ATOM 1499 C CA . VAL A 1 248 ? 19.871 13.447 37.902 1.00 10.04 270 VAL A CA 1
ATOM 1500 C C . VAL A 1 248 ? 19.736 13.038 39.364 1.00 9.53 270 VAL A C 1
ATOM 1501 O O . VAL A 1 248 ? 20.523 13.434 40.205 1.00 10.83 270 VAL A O 1
ATOM 1505 N N . TYR A 1 249 ? 18.700 12.273 39.669 1.00 8.98 271 TYR A N 1
ATOM 1506 C CA . TYR A 1 249 ? 18.413 11.860 41.015 1.00 8.46 271 TYR A CA 1
ATOM 1507 C C . TYR A 1 249 ? 19.532 10.962 41.604 1.00 9.73 271 TYR A C 1
ATOM 1508 O O . TYR A 1 249 ? 20.074 10.059 40.933 1.00 8.63 271 TYR A O 1
ATOM 1517 N N . HIS A 1 250 ? 19.827 11.249 42.878 1.00 9.00 272 HIS A N 1
ATOM 1518 C CA A HIS A 1 250 ? 20.754 10.474 43.700 0.50 9.25 272 HIS A CA 1
ATOM 1519 C CA B HIS A 1 250 ? 20.576 10.311 43.691 0.50 9.68 272 HIS A CA 1
ATOM 1520 C C . HIS A 1 250 ? 20.204 10.538 45.135 1.00 9.49 272 HIS A C 1
ATOM 1521 O O . HIS A 1 250 ? 19.883 11.653 45.584 1.00 9.48 272 HIS A O 1
ATOM 1534 N N . HIS A 1 251 ? 20.167 9.427 45.858 1.00 10.25 273 HIS A N 1
ATOM 1535 C CA . HIS A 1 251 ? 19.637 9.437 47.208 1.00 10.72 273 HIS A CA 1
ATOM 1536 C C . HIS A 1 251 ? 20.588 10.139 48.172 1.00 12.07 273 HIS A C 1
ATOM 1537 O O . HIS A 1 251 ? 21.742 9.757 48.304 1.00 12.71 273 HIS A O 1
ATOM 1544 N N . VAL A 1 252 ? 20.059 11.112 48.866 1.00 12.24 274 VAL A N 1
ATOM 1545 C CA . VAL A 1 252 ? 20.845 11.820 49.884 1.00 14.75 274 VAL A CA 1
ATOM 1546 C C . VAL A 1 252 ? 20.172 11.979 51.219 1.00 13.58 274 VAL A C 1
ATOM 1547 O O . VAL A 1 252 ? 20.862 12.169 52.205 1.00 14.28 274 VAL A O 1
ATOM 1551 N N . SER A 1 253 ? 18.840 11.918 51.281 1.00 12.83 275 SER A N 1
ATOM 1552 C CA . SER A 1 253 ? 18.139 12.011 52.552 1.00 12.98 275 SER A CA 1
ATOM 1553 C C . SER A 1 253 ? 16.797 11.339 52.440 1.00 12.25 275 SER A C 1
ATOM 1554 O O . SER A 1 253 ? 16.327 11.058 51.354 1.00 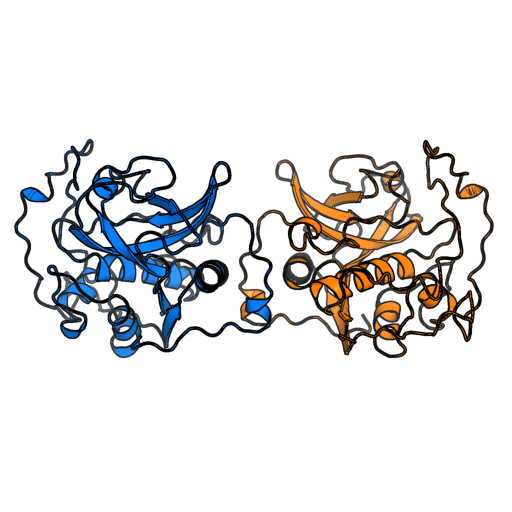11.43 275 SER A O 1
ATOM 1557 N N . GLY A 1 254 ? 16.162 11.082 53.572 1.00 11.36 276 GLY A N 1
ATOM 1558 C CA . GLY A 1 254 ? 14.803 10.597 53.587 1.00 10.28 276 GLY A CA 1
ATOM 1559 C C . GLY A 1 254 ? 14.789 9.114 53.925 1.00 10.76 276 GLY A C 1
ATOM 1560 O O . GLY A 1 254 ? 15.732 8.379 53.597 1.00 12.05 276 GLY A O 1
ATOM 1561 N N . GLN A 1 255 ? 13.718 8.686 54.561 1.00 10.80 277 GLN A N 1
ATOM 1562 C CA . GLN A 1 255 ? 13.526 7.283 54.937 1.00 12.21 277 GLN A CA 1
ATOM 1563 C C . GLN A 1 255 ? 13.154 6.418 53.796 1.00 11.45 277 GLN A C 1
ATOM 1564 O O . GLN A 1 255 ? 12.598 6.885 52.805 1.00 9.37 277 GLN A O 1
ATOM 1570 N N . TYR A 1 256 ? 13.408 5.129 53.996 1.00 10.76 278 TYR A N 1
ATOM 1571 C CA . TYR A 1 256 ? 12.990 4.089 53.045 1.00 12.25 278 TYR A CA 1
ATOM 1572 C C . TYR A 1 256 ? 11.508 3.930 53.050 1.00 12.37 278 TYR A C 1
ATOM 1573 O O . TYR A 1 256 ? 10.912 3.796 54.118 1.00 11.81 278 TYR A O 1
ATOM 1582 N N . LEU A 1 257 ? 10.900 3.990 51.875 1.00 12.23 279 LEU A N 1
ATOM 1583 C CA . LEU A 1 257 ? 9.442 3.849 51.686 1.00 13.52 279 LEU A CA 1
ATOM 1584 C C . LEU A 1 257 ? 8.978 2.575 51.019 1.00 15.32 279 LEU A C 1
ATOM 1585 O O . LEU A 1 257 ? 7.752 2.278 51.060 1.00 16.87 279 LEU A O 1
ATOM 1590 N N . GLY A 1 258 ? 9.904 1.839 50.382 1.00 14.29 280 GLY A N 1
ATOM 1591 C CA . GLY A 1 258 ? 9.558 0.560 49.774 1.00 13.54 280 GLY A CA 1
ATOM 1592 C C . GLY A 1 258 ? 10.300 0.396 48.460 1.00 13.41 280 GLY A C 1
ATOM 1593 O O . GLY A 1 258 ? 11.071 1.271 48.084 1.00 15.35 280 GLY A O 1
ATOM 1594 N N . GLY A 1 259 ? 10.015 -0.688 47.758 1.00 11.69 281 GLY A N 1
ATOM 1595 C CA . GLY A 1 259 ? 10.606 -0.981 46.452 1.00 10.96 281 GLY A CA 1
ATOM 1596 C C . GLY A 1 259 ? 9.652 -0.476 45.388 1.00 10.36 281 GLY A C 1
ATOM 1597 O O . GLY A 1 259 ? 8.440 -0.388 45.603 1.00 11.39 281 GLY A O 1
ATOM 1598 N N . HIS A 1 260 ? 10.193 -0.055 44.263 1.00 8.55 282 HIS A N 1
ATOM 1599 C CA . HIS A 1 260 ? 9.372 0.543 43.210 1.00 8.51 282 HIS A CA 1
ATOM 1600 C C . HIS A 1 260 ? 9.899 0.008 41.854 1.00 10.04 282 HIS A C 1
ATOM 1601 O O . HIS A 1 260 ? 11.099 0.012 41.605 1.00 10.19 282 HIS A O 1
ATOM 1608 N N . ALA A 1 261 ? 8.974 -0.449 41.019 1.00 7.83 283 ALA A N 1
ATOM 1609 C CA . ALA A 1 261 ? 9.241 -0.974 39.718 1.00 6.92 283 ALA A CA 1
ATOM 1610 C C . ALA A 1 261 ? 8.819 0.054 38.690 1.00 7.13 283 ALA A C 1
ATOM 1611 O O . ALA A 1 261 ? 7.743 0.624 38.751 1.00 8.24 283 ALA A O 1
ATOM 1613 N N . VAL A 1 262 ? 9.688 0.239 37.713 1.00 6.47 284 VAL A N 1
ATOM 1614 C CA . VAL A 1 262 ? 9.557 1.297 36.727 1.00 6.03 284 VAL A CA 1
ATOM 1615 C C . VAL A 1 262 ? 10.073 0.860 35.352 1.00 7.26 284 VAL A C 1
ATOM 1616 O O . VAL A 1 262 ? 10.658 -0.216 35.172 1.00 8.39 284 VAL A O 1
ATOM 1620 N N . ARG A 1 263 ? 9.806 1.672 34.343 1.00 7.03 285 ARG A N 1
ATOM 1621 C CA . ARG A 1 263 ? 10.182 1.330 32.946 1.00 6.91 285 ARG A CA 1
ATOM 1622 C C . ARG A 1 263 ? 11.355 2.171 32.417 1.00 7.48 285 ARG A C 1
ATOM 1623 O O . ARG A 1 263 ? 11.302 3.391 32.293 1.00 8.46 285 ARG A O 1
ATOM 1631 N N . LEU A 1 264 ? 12.441 1.464 32.088 1.00 7.93 286 LEU A N 1
ATOM 1632 C CA . LEU A 1 264 ? 13.654 2.065 31.607 1.00 7.44 286 LEU A CA 1
ATOM 1633 C C . LEU A 1 264 ? 13.536 2.333 30.137 1.00 8.27 286 LEU A C 1
ATOM 1634 O O . LEU A 1 264 ? 13.115 1.484 29.378 1.00 8.40 286 LEU A O 1
ATOM 1639 N N . VAL A 1 265 ? 13.798 3.573 29.751 1.00 7.77 287 VAL A N 1
ATOM 1640 C CA . VAL A 1 265 ? 13.658 3.990 28.360 1.00 8.15 287 VAL A CA 1
ATOM 1641 C C . VAL A 1 265 ? 14.881 4.560 27.647 1.00 9.56 287 VAL A C 1
ATOM 1642 O O . VAL A 1 265 ? 14.921 4.663 26.403 1.00 9.84 287 VAL A O 1
ATOM 1646 N N . GLY A 1 266 ? 15.861 5.033 28.433 1.00 8.56 288 GLY A N 1
ATOM 1647 C CA . GLY A 1 266 ? 17.024 5.607 27.807 1.00 8.13 288 GLY A CA 1
ATOM 1648 C C . GLY A 1 266 ? 18.188 5.806 28.758 1.00 8.04 288 GLY A C 1
ATOM 1649 O O . GLY A 1 266 ? 18.134 5.398 29.912 1.00 9.70 288 GLY A O 1
ATOM 1650 N N . TRP A 1 267 ? 19.252 6.397 28.179 1.00 8.25 289 TRP A N 1
ATOM 1651 C CA . TRP A 1 267 ? 20.445 6.820 28.930 1.00 8.28 289 TRP A CA 1
ATOM 1652 C C . TRP A 1 267 ? 21.105 8.035 28.334 1.00 8.13 289 TRP A C 1
ATOM 1653 O O . TRP A 1 267 ? 20.851 8.408 27.195 1.00 7.91 289 TRP A O 1
ATOM 1664 N N . GLY A 1 268 ? 21.947 8.692 29.112 1.00 6.74 290 GLY A N 1
ATOM 1665 C CA . GLY A 1 268 ? 22.686 9.840 28.590 1.00 8.40 290 GLY A CA 1
ATOM 1666 C C . GLY A 1 268 ? 23.669 10.311 29.639 1.00 9.30 290 GLY A C 1
ATOM 1667 O O . GLY A 1 268 ? 23.925 9.635 30.631 1.00 8.00 290 GLY A O 1
ATOM 1668 N N . THR A 1 269 ? 24.261 11.479 29.388 1.00 10.18 291 THR A N 1
ATOM 1669 C CA . THR A 1 269 ? 25.153 12.096 30.386 1.00 13.06 291 THR A CA 1
ATOM 1670 C C . THR A 1 269 ? 24.788 13.566 30.447 1.00 13.18 291 THR A C 1
ATOM 1671 O O . THR A 1 269 ? 24.597 14.191 29.397 1.00 12.84 291 THR A O 1
ATOM 1675 N N . SER A 1 270 ? 24.634 14.091 31.672 1.00 12.34 292 SER A N 1
ATOM 1676 C CA . SER A 1 270 ? 24.208 15.449 31.895 1.00 12.15 292 SER A CA 1
ATOM 1677 C C . SER A 1 270 ? 25.278 16.129 32.734 1.00 10.50 292 SER A C 1
ATOM 1678 O O . SER A 1 270 ? 25.505 15.760 33.875 1.00 9.75 292 SER A O 1
ATOM 1681 N N . ASN A 1 271 ? 25.974 17.095 32.141 1.00 10.04 293 ASN A N 1
ATOM 1682 C CA . ASN A 1 271 ? 27.079 17.759 32.835 1.00 8.68 293 ASN A CA 1
ATOM 1683 C C . ASN A 1 271 ? 28.062 16.789 33.480 1.00 9.20 293 ASN A C 1
ATOM 1684 O O . ASN A 1 271 ? 28.447 16.961 34.635 1.00 9.58 293 ASN A O 1
ATOM 1689 N N . GLY A 1 272 ? 28.455 15.750 32.748 1.00 11.67 294 GLY A N 1
ATOM 1690 C CA . GLY A 1 272 ? 29.463 14.835 33.283 1.00 11.71 294 GLY A CA 1
ATOM 1691 C C . GLY A 1 272 ? 28.917 13.719 34.141 1.00 12.29 294 GLY A C 1
ATOM 1692 O O . GLY A 1 272 ? 29.699 12.883 34.658 1.00 14.37 294 GLY A O 1
ATOM 1693 N N 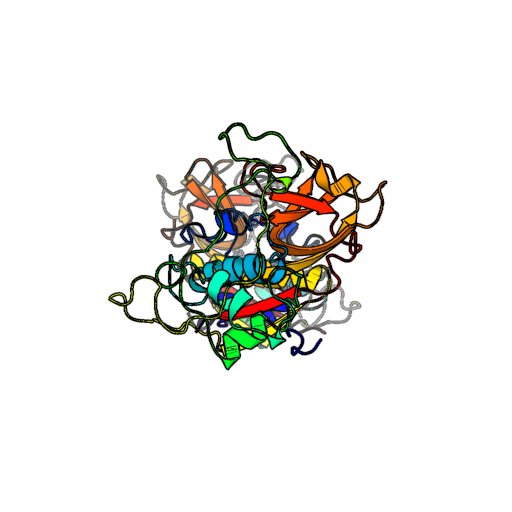. VAL A 1 273 ? 27.609 13.730 34.385 1.00 9.59 295 VAL A N 1
ATOM 1694 C CA . VAL A 1 273 ? 26.967 12.736 35.238 1.00 8.59 295 VAL A CA 1
ATOM 1695 C C . VAL A 1 273 ? 26.182 11.766 34.382 1.00 8.81 295 VAL A C 1
ATOM 1696 O O . VAL A 1 273 ? 25.180 12.119 33.834 1.00 9.02 295 VAL A O 1
ATOM 1700 N N . PRO A 1 274 ? 26.600 10.484 34.343 1.00 8.95 296 PRO A N 1
ATOM 1701 C CA . PRO A 1 274 ? 25.850 9.538 33.563 1.00 7.84 296 PRO A CA 1
ATOM 1702 C C . PRO A 1 274 ? 24.517 9.210 34.236 1.00 8.89 296 PRO A C 1
ATOM 1703 O O . PRO A 1 274 ? 24.436 9.189 35.459 1.00 9.74 296 PRO A O 1
ATOM 1707 N N . TYR A 1 275 ? 23.467 9.014 33.417 1.00 8.24 297 TYR A N 1
ATOM 1708 C CA . TYR A 1 275 ? 22.145 8.766 33.956 1.00 7.82 297 TYR A CA 1
ATOM 1709 C C . TYR A 1 275 ? 21.369 7.763 33.153 1.00 8.21 297 TYR A C 1
ATOM 1710 O O . TYR A 1 275 ? 21.722 7.431 32.014 1.00 7.81 297 TYR A O 1
ATOM 1719 N N . TRP A 1 276 ? 20.286 7.278 33.762 1.00 7.36 298 TRP A N 1
ATOM 1720 C CA . TRP A 1 276 ? 19.215 6.550 33.103 1.00 7.36 298 TRP A CA 1
ATOM 1721 C C . TRP A 1 276 ? 18.029 7.443 33.014 1.00 8.49 298 TRP A C 1
ATOM 1722 O O . TRP A 1 276 ? 17.772 8.183 33.950 1.00 9.26 298 TRP A O 1
ATOM 1733 N N . LYS A 1 277 ? 17.295 7.344 31.901 1.00 7.15 299 LYS A N 1
ATOM 1734 C CA . LYS A 1 277 ? 15.966 7.961 31.734 1.00 7.10 299 LYS A CA 1
ATOM 1735 C C . LYS A 1 277 ? 14.899 6.902 31.975 1.00 7.64 299 LYS A C 1
ATOM 1736 O O . LYS A 1 277 ? 14.857 5.865 31.329 1.00 6.96 299 LYS A O 1
ATOM 1742 N N . ILE A 1 278 ? 14.029 7.221 32.931 1.00 7.74 300 ILE A N 1
ATOM 1743 C CA . ILE A 1 278 ? 13.025 6.269 33.451 1.00 8.07 300 ILE A CA 1
ATOM 1744 C C . ILE A 1 278 ? 11.635 6.889 33.355 1.00 7.58 300 ILE A C 1
ATOM 1745 O O . ILE A 1 278 ? 11.426 8.015 33.775 1.00 7.46 300 ILE A O 1
ATOM 1750 N N . ALA A 1 279 ? 10.680 6.098 32.854 1.00 8.20 301 ALA A N 1
ATOM 1751 C CA . ALA A 1 279 ? 9.273 6.457 32.872 1.00 8.49 301 ALA A CA 1
ATOM 1752 C C . ALA A 1 279 ? 8.655 5.940 34.171 1.00 7.91 301 ALA A C 1
ATOM 1753 O O . ALA A 1 279 ? 8.593 4.739 34.355 1.00 8.44 301 ALA A O 1
ATOM 1755 N N . ASN A 1 280 ? 8.217 6.865 35.025 1.00 8.02 302 ASN A N 1
ATOM 1756 C CA . ASN A 1 280 ? 7.461 6.491 36.202 1.00 7.36 302 ASN A CA 1
ATOM 1757 C C . ASN A 1 280 ? 5.998 6.276 35.798 1.00 8.54 302 ASN A C 1
ATOM 1758 O O . ASN A 1 280 ? 5.631 6.493 34.646 1.00 8.20 302 ASN A O 1
ATOM 1763 N N . SER A 1 281 ? 5.181 5.856 36.762 1.00 8.43 303 SER A N 1
ATOM 1764 C CA . SER A 1 281 ? 3.748 5.487 36.567 1.00 7.85 303 SER A CA 1
ATOM 1765 C C . SER A 1 281 ? 2.829 6.353 37.407 1.00 8.11 303 SER A C 1
ATOM 1766 O O . SER A 1 281 ? 1.819 5.891 37.913 1.00 8.61 303 SER A O 1
ATOM 1769 N N . TRP A 1 282 ? 3.243 7.601 37.596 1.00 7.85 304 TRP A N 1
ATOM 1770 C CA . TRP A 1 282 ? 2.536 8.545 38.406 1.00 8.18 304 TRP A CA 1
ATOM 1771 C C . TRP A 1 282 ? 1.932 9.698 37.603 1.00 8.83 304 TRP A C 1
ATOM 1772 O O . TRP A 1 282 ? 1.716 10.775 38.135 1.00 8.30 304 TRP A O 1
ATOM 1783 N N . ASN A 1 283 ? 1.631 9.442 36.337 1.00 7.38 305 ASN A N 1
ATOM 1784 C CA . ASN A 1 283 ? 1.093 10.409 35.349 1.00 8.68 305 ASN A CA 1
ATOM 1785 C C . ASN A 1 283 ? 2.116 11.480 34.951 1.00 8.45 305 ASN A C 1
ATOM 1786 O O . ASN A 1 283 ? 3.184 11.533 35.528 1.00 8.34 305 ASN A O 1
ATOM 1791 N N . THR A 1 284 ? 1.765 12.319 33.975 1.00 8.75 306 THR A N 1
ATOM 1792 C CA . THR A 1 284 ? 2.716 13.297 33.427 1.00 8.44 306 THR A CA 1
ATOM 1793 C C . THR A 1 284 ? 2.950 14.527 34.325 1.00 9.40 306 THR A C 1
ATOM 1794 O O . THR A 1 284 ? 3.832 15.349 34.049 1.00 9.77 306 THR A O 1
ATOM 1798 N N . GLU A 1 285 ? 2.115 14.696 35.329 1.00 9.49 307 GLU A N 1
ATOM 1799 C CA . GLU A 1 285 ? 2.249 15.839 36.234 1.00 10.78 307 GLU A CA 1
ATOM 1800 C C . GLU A 1 285 ? 3.365 15.664 37.258 1.00 10.59 307 GLU A C 1
ATOM 1801 O O . GLU A 1 285 ? 3.730 16.634 37.888 1.00 11.50 307 GLU A O 1
ATOM 1807 N N . TRP A 1 286 ? 3.812 14.422 37.481 1.00 10.01 308 TRP A N 1
ATOM 1808 C CA . TRP A 1 286 ? 4.927 14.124 38.377 1.00 8.60 308 TRP A CA 1
ATOM 1809 C C . TRP A 1 286 ? 6.271 14.226 37.620 1.00 8.48 308 TRP A C 1
ATOM 1810 O O . TRP A 1 286 ? 6.391 13.805 36.450 1.00 9.68 308 TRP A O 1
ATOM 1821 N N . GLY A 1 287 ? 7.296 14.765 38.304 1.00 8.51 309 GLY A N 1
ATOM 1822 C CA . GLY A 1 287 ? 8.692 14.665 37.785 1.00 9.29 309 GLY A CA 1
ATOM 1823 C C . GLY A 1 287 ? 8.817 15.530 36.553 1.00 9.11 309 GLY A C 1
ATOM 1824 O O . GLY A 1 287 ? 8.275 16.665 36.519 1.00 9.21 309 GLY A O 1
ATOM 1825 N N . MET A 1 288 ? 9.582 15.047 35.590 1.00 8.98 310 MET A N 1
ATOM 1826 C CA . MET A 1 288 ? 9.840 15.717 34.303 1.00 10.48 310 MET A CA 1
ATOM 1827 C C . MET A 1 288 ? 8.881 15.126 33.266 1.00 10.39 310 MET A C 1
ATOM 1828 O O . MET A 1 288 ? 9.202 14.168 32.512 1.00 10.62 310 MET A O 1
ATOM 1833 N N . ASP A 1 289 ? 7.671 15.670 33.236 1.00 10.56 311 ASP A N 1
ATOM 1834 C CA . ASP A 1 289 ? 6.643 15.195 32.327 1.00 9.84 311 ASP A CA 1
ATOM 1835 C C . ASP A 1 289 ? 6.373 13.666 32.468 1.00 10.53 311 ASP A C 1
ATOM 1836 O O . ASP A 1 289 ? 5.991 12.985 31.492 1.00 9.37 311 ASP A O 1
ATOM 1841 N N . GLY A 1 290 ? 6.524 13.165 33.695 1.00 9.61 312 GLY A N 1
ATOM 1842 C CA . GLY A 1 290 ? 6.257 11.807 34.057 1.00 9.26 312 GLY A CA 1
ATOM 1843 C C . GLY A 1 290 ? 7.526 10.946 34.172 1.00 7.93 312 GLY A C 1
ATOM 1844 O O . GLY A 1 290 ? 7.454 9.766 34.650 1.00 8.46 312 GLY A O 1
ATOM 1845 N N . TYR A 1 291 ? 8.655 11.498 33.731 1.00 7.62 313 TYR A N 1
ATOM 1846 C CA . TYR A 1 291 ? 9.962 10.785 33.759 1.00 7.08 313 TYR A CA 1
ATOM 1847 C C . TYR A 1 291 ? 10.831 11.278 34.909 1.00 7.23 313 TYR A C 1
ATOM 1848 O O . TYR A 1 291 ? 10.603 12.359 35.466 1.00 7.73 313 TYR A O 1
ATOM 1857 N N . PHE A 1 292 ? 11.845 10.474 35.235 1.00 7.49 314 PHE A N 1
ATOM 1858 C CA . PHE A 1 292 ? 12.957 10.958 36.063 1.00 7.82 314 PHE A CA 1
ATOM 1859 C C . PHE A 1 292 ? 14.278 10.479 35.463 1.00 7.51 314 PHE A C 1
ATOM 1860 O O . PHE A 1 292 ? 14.307 9.473 34.765 1.00 7.45 314 PHE A O 1
ATOM 1868 N N . LEU A 1 293 ? 15.353 11.238 35.663 1.00 6.55 315 LEU A N 1
ATOM 1869 C CA . LEU A 1 293 ? 16.691 10.760 35.407 1.00 6.34 315 LEU A CA 1
ATOM 1870 C C . LEU A 1 293 ? 17.263 10.327 36.769 1.00 7.84 315 LEU A C 1
ATOM 1871 O O . LEU A 1 293 ? 17.011 10.936 37.797 1.00 6.70 315 LEU A O 1
ATOM 1876 N N . ILE A 1 294 ? 18.051 9.277 36.750 1.00 7.46 316 ILE A N 1
ATOM 1877 C CA . ILE A 1 294 ? 18.703 8.733 37.956 1.00 6.88 316 ILE A CA 1
ATOM 1878 C C . ILE A 1 294 ? 20.147 8.347 37.594 1.00 7.88 316 ILE A C 1
ATOM 1879 O O . ILE A 1 294 ? 20.428 7.977 36.480 1.00 7.33 316 ILE A O 1
ATOM 1884 N N . ARG A 1 295 ? 21.067 8.464 38.546 1.00 8.32 317 ARG A N 1
ATOM 1885 C CA . ARG A 1 295 ? 22.466 8.141 38.291 1.00 9.40 317 ARG A CA 1
ATOM 1886 C C . ARG A 1 295 ? 22.599 6.725 37.738 1.00 9.17 317 ARG A C 1
ATOM 1887 O O . ARG A 1 295 ? 21.878 5.821 38.177 1.00 9.25 317 ARG A O 1
ATOM 1895 N N . ARG A 1 296 ? 23.569 6.591 36.856 1.00 8.06 318 ARG A N 1
ATOM 1896 C CA . ARG A 1 296 ? 23.948 5.321 36.202 1.00 8.85 318 ARG A CA 1
ATOM 1897 C C . ARG A 1 296 ? 25.382 4.930 36.468 1.00 8.66 318 ARG A C 1
ATOM 1898 O O . ARG A 1 296 ? 26.296 5.784 36.441 1.00 8.94 318 ARG A O 1
ATOM 1906 N N . GLY A 1 297 ? 25.589 3.625 36.708 1.00 9.89 319 GLY A N 1
ATOM 1907 C CA . GLY A 1 297 ? 26.942 3.055 36.817 1.00 11.22 319 GLY A CA 1
ATOM 1908 C C . GLY A 1 297 ? 27.365 2.366 38.098 1.00 11.95 319 GLY A C 1
ATOM 1909 O O . GLY A 1 297 ? 28.183 1.442 38.076 1.00 13.39 319 GLY A O 1
ATOM 1910 N N . SER A 1 298 ? 26.759 2.785 39.203 1.00 12.63 320 SER A N 1
ATOM 1911 C CA . SER A 1 298 ? 27.070 2.200 40.529 1.00 13.81 320 SER A CA 1
ATOM 1912 C C . SER A 1 298 ? 25.771 1.765 41.226 1.00 12.18 320 SER A C 1
ATOM 1913 O O . SER A 1 298 ? 25.647 1.881 42.431 1.00 13.30 320 SER A O 1
ATOM 1916 N N . SER A 1 299 ? 24.781 1.316 40.457 1.00 11.24 321 SER A N 1
ATOM 1917 C CA . SER A 1 299 ? 23.503 0.824 40.979 1.00 9.97 321 SER A CA 1
ATOM 1918 C C . SER A 1 299 ? 22.865 1.715 42.076 1.00 9.68 321 SER A C 1
ATOM 1919 O O . SER A 1 299 ? 22.707 1.313 43.251 1.00 9.43 321 SER A O 1
ATOM 1922 N N . GLU A 1 300 ? 22.511 2.936 41.681 1.00 8.40 322 GLU A N 1
ATOM 1923 C CA . GLU A 1 300 ? 21.846 3.878 42.558 1.00 9.70 322 GLU A CA 1
ATOM 1924 C C . GLU A 1 300 ? 20.557 3.323 43.092 1.00 9.55 322 GLU A C 1
ATOM 1925 O O . GLU A 1 300 ? 19.680 2.939 42.286 1.00 8.80 322 GLU A O 1
ATOM 1931 N N . CYS A 1 301 ? 20.459 3.200 44.419 1.00 8.85 323 CYS A N 1
ATOM 1932 C CA . CYS A 1 301 ? 19.281 2.644 45.069 1.00 9.11 323 CYS A CA 1
ATOM 1933 C C . CYS A 1 301 ? 18.964 1.242 44.550 1.00 9.42 323 CYS A C 1
ATOM 1934 O O . CYS A 1 301 ? 17.832 0.780 44.617 1.00 8.77 323 CYS A O 1
ATOM 1937 N N . GLY A 1 302 ? 20.001 0.524 44.116 1.00 8.49 324 GLY A N 1
ATOM 1938 C CA . GLY A 1 302 ? 19.837 -0.848 43.664 1.00 9.29 324 GLY A CA 1
ATOM 1939 C C . GLY A 1 302 ? 19.280 -0.992 42.252 1.00 8.16 324 GLY A C 1
ATOM 1940 O O . GLY A 1 302 ? 18.966 -2.114 41.826 1.00 9.46 324 GLY A O 1
ATOM 1941 N N . ILE A 1 303 ? 19.140 0.114 41.502 1.00 8.56 325 ILE A N 1
ATOM 1942 C CA . ILE A 1 303 ? 18.367 0.070 40.275 1.00 9.47 325 ILE A CA 1
ATOM 1943 C C . ILE A 1 303 ? 18.980 -0.839 39.176 1.00 8.77 325 ILE A C 1
ATOM 1944 O O . ILE A 1 303 ? 18.240 -1.327 38.352 1.00 10.32 325 ILE A O 1
ATOM 1949 N N . GLU A 1 304 ? 20.289 -1.102 39.216 1.00 8.56 326 GLU A N 1
ATOM 1950 C CA . GLU A 1 304 ? 21.009 -1.971 38.229 1.00 8.45 326 GLU A CA 1
ATOM 1951 C C . GLU A 1 304 ? 21.095 -3.435 38.709 1.00 10.12 326 GLU A C 1
ATOM 1952 O O . GLU A 1 304 ? 21.697 -4.263 38.038 1.00 8.37 326 GLU A O 1
ATOM 1958 N N . ASP A 1 305 ? 20.399 -3.762 39.796 1.00 9.57 327 ASP A N 1
ATOM 1959 C CA . ASP A 1 305 ? 20.543 -5.092 40.372 1.00 10.47 327 ASP A CA 1
ATOM 1960 C C . ASP A 1 305 ? 19.711 -6.145 39.685 1.00 11.05 327 ASP A C 1
ATOM 1961 O O . ASP A 1 305 ? 19.970 -7.337 39.854 1.00 12.76 327 ASP A O 1
ATOM 1966 N N . GLY A 1 306 ? 18.725 -5.744 38.916 1.00 10.13 328 GLY A N 1
ATOM 1967 C CA . GLY A 1 306 ? 17.869 -6.693 38.258 1.00 11.03 328 GLY A CA 1
ATOM 1968 C C . GLY A 1 306 ? 16.821 -6.050 37.407 1.00 9.97 328 GLY A C 1
ATOM 1969 O O . GLY A 1 306 ? 15.998 -5.289 37.879 1.00 11.70 328 GLY A O 1
ATOM 1970 N N . GLY A 1 307 ? 16.834 -6.404 36.141 1.00 8.97 329 GLY A N 1
ATOM 1971 C CA . GLY A 1 307 ? 15.816 -5.983 35.169 1.00 9.43 329 GLY A CA 1
ATOM 1972 C C . GLY A 1 307 ? 15.097 -7.221 34.678 1.00 8.06 329 GLY A C 1
ATOM 1973 O O . GLY A 1 307 ? 15.613 -8.339 34.739 1.00 8.69 329 GLY A O 1
ATOM 1974 N N . SER A 1 308 ? 13.908 -6.991 34.171 1.00 8.03 330 SER A N 1
ATOM 1975 C CA . SER A 1 308 ? 13.027 -8.064 33.720 1.00 7.82 330 SER A CA 1
ATOM 1976 C C . SER A 1 308 ? 12.542 -7.749 32.322 1.00 9.09 330 SER A C 1
ATOM 1977 O O . SER A 1 308 ? 12.050 -6.620 32.047 1.00 7.29 330 SER A O 1
ATOM 1980 N N . ALA A 1 309 ? 12.637 -8.732 31.408 1.00 8.26 331 ALA A N 1
ATOM 1981 C CA . ALA A 1 309 ? 12.248 -8.513 30.015 1.00 8.94 331 ALA A CA 1
ATOM 1982 C C . ALA A 1 309 ? 11.801 -9.802 29.362 1.00 9.21 331 ALA A C 1
ATOM 1983 O O . ALA A 1 309 ? 11.817 -10.858 29.959 1.00 8.70 331 ALA A O 1
ATOM 1985 N N . GLY A 1 310 ? 11.457 -9.673 28.097 1.00 9.74 332 GLY A N 1
ATOM 1986 C CA . GLY A 1 310 ? 10.999 -10.778 27.296 1.00 8.46 332 GLY A CA 1
ATOM 1987 C C . GLY A 1 310 ? 10.640 -10.356 25.881 1.00 8.86 332 GLY A C 1
ATOM 1988 O O . GLY A 1 310 ? 10.714 -9.218 25.497 1.00 8.52 332 GLY A O 1
ATOM 1989 N N . ILE A 1 311 ? 10.244 -11.320 25.067 1.00 9.61 333 ILE A N 1
ATOM 1990 C CA . ILE A 1 311 ? 10.008 -11.078 23.638 1.00 9.12 333 ILE A CA 1
ATOM 1991 C C . ILE A 1 311 ? 8.572 -11.454 23.227 1.00 9.80 333 ILE A C 1
ATOM 1992 O O . ILE A 1 311 ? 8.202 -12.633 23.217 1.00 9.76 333 ILE A O 1
ATOM 1997 N N . PRO A 1 312 ? 7.739 -10.432 22.897 1.00 10.05 334 PRO A N 1
ATOM 1998 C CA . PRO A 1 312 ? 6.341 -10.690 22.454 1.00 11.23 334 PRO A CA 1
ATOM 1999 C C . PRO A 1 312 ? 6.304 -11.534 21.191 1.00 13.71 334 PRO A C 1
ATOM 2000 O O . PRO A 1 312 ? 7.206 -11.434 20.369 1.00 11.78 334 PRO A O 1
ATOM 2004 N N . LEU A 1 313 ? 5.306 -12.420 21.075 1.00 15.74 335 LEU A N 1
ATOM 2005 C CA . LEU A 1 313 ? 5.175 -13.312 19.890 1.00 16.03 335 LEU A CA 1
ATOM 2006 C C . LEU A 1 313 ? 4.157 -12.686 18.987 1.00 17.29 335 LEU A C 1
ATOM 2007 O O . LEU A 1 313 ? 3.039 -12.476 19.468 1.00 15.26 335 LEU A O 1
ATOM 2012 N N . SER B 1 56 ? 30.777 -8.392 -7.916 1.00 26.65 78 SER B N 1
ATOM 2013 C CA . SER B 1 56 ? 31.935 -8.540 -6.984 1.00 24.75 78 SER B CA 1
ATOM 2014 C C . SER B 1 56 ? 32.362 -9.997 -6.905 1.00 23.37 78 SER B C 1
ATOM 2015 O O . SER B 1 56 ? 31.521 -10.929 -6.855 1.00 25.75 78 SER B O 1
ATOM 2018 N N . ILE B 1 57 ? 33.669 -10.199 -6.895 1.00 22.07 79 ILE B N 1
ATOM 2019 C CA . ILE B 1 57 ? 34.246 -11.513 -6.633 1.00 19.15 79 ILE B CA 1
ATOM 2020 C C . ILE B 1 57 ? 34.102 -11.965 -5.174 1.00 17.12 79 ILE B C 1
ATOM 2021 O O . ILE B 1 57 ? 34.442 -13.084 -4.847 1.00 17.86 79 ILE B O 1
ATOM 2026 N N . LEU B 1 58 ? 33.696 -11.059 -4.277 1.00 14.34 80 LEU B N 1
ATOM 2027 C CA . LEU B 1 58 ? 33.523 -11.381 -2.870 1.00 13.41 80 LEU B CA 1
ATOM 2028 C C . LEU B 1 58 ? 32.044 -11.741 -2.610 1.00 12.65 80 LEU B C 1
ATOM 2029 O O . LEU B 1 58 ? 31.132 -11.162 -3.196 1.00 12.91 80 LEU B O 1
ATOM 2034 N N . PRO B 1 59 ? 31.820 -12.606 -1.634 1.00 11.72 81 PRO B N 1
ATOM 2035 C CA . PRO B 1 59 ? 30.460 -12.915 -1.256 1.00 12.38 81 PRO B CA 1
ATOM 2036 C C . PRO B 1 59 ? 29.796 -11.710 -0.617 1.00 11.83 81 PRO B C 1
ATOM 2037 O O . PRO B 1 59 ? 30.492 -10.916 0.048 1.00 9.90 81 PRO B O 1
ATOM 2041 N N . LYS B 1 60 ? 28.488 -11.600 -0.777 1.00 11.14 82 LYS B N 1
ATOM 2042 C CA . LYS B 1 60 ? 27.725 -10.558 -0.113 1.00 11.99 82 LYS B CA 1
ATOM 2043 C C . LYS B 1 60 ? 27.657 -10.764 1.371 1.00 11.54 82 LYS B C 1
ATOM 2044 O O . LYS B 1 60 ? 27.454 -11.893 1.852 1.00 12.19 82 LYS B O 1
ATOM 2050 N N . ARG B 1 61 ? 27.872 -9.680 2.096 1.00 10.24 83 ARG B N 1
ATOM 2051 C CA . ARG B 1 61 ? 27.607 -9.634 3.519 1.00 9.50 83 ARG B CA 1
ATOM 2052 C C . ARG B 1 61 ? 26.197 -10.038 3.843 1.00 8.71 83 ARG B C 1
ATOM 2053 O O . ARG B 1 61 ? 25.226 -9.562 3.247 1.00 9.35 83 ARG B O 1
ATOM 2061 N N . ARG B 1 62 ? 26.096 -10.899 4.840 1.00 11.16 84 ARG B N 1
ATOM 2062 C CA . ARG B 1 62 ? 24.831 -11.215 5.475 1.00 10.54 84 ARG B CA 1
ATOM 2063 C C . ARG B 1 62 ? 24.886 -10.765 6.921 1.00 8.60 84 ARG B C 1
ATOM 2064 O O . ARG B 1 62 ? 25.792 -11.124 7.644 1.00 8.95 84 ARG B O 1
ATOM 2072 N N . PHE B 1 63 ? 23.895 -9.999 7.336 1.00 8.40 85 PHE B N 1
ATOM 2073 C CA . PHE B 1 63 ? 23.779 -9.566 8.731 1.00 7.26 85 PHE B CA 1
ATOM 2074 C C . PHE B 1 63 ? 23.007 -10.575 9.569 1.00 8.21 85 PHE B C 1
ATOM 2075 O O . PHE B 1 63 ? 22.035 -11.195 9.065 1.00 8.92 85 PHE B O 1
ATOM 2083 N N . THR B 1 64 ? 23.417 -10.762 10.836 1.00 6.82 86 THR B N 1
ATOM 2084 C CA . THR B 1 64 ? 22.653 -11.658 11.716 1.00 6.49 86 THR B CA 1
ATOM 2085 C C . THR B 1 64 ? 21.325 -10.987 12.043 1.00 6.39 86 THR B C 1
ATOM 2086 O O . THR B 1 64 ? 21.185 -9.773 11.799 1.00 6.87 86 THR B O 1
ATOM 2090 N N . GLU B 1 65 ? 20.380 -11.764 12.542 1.00 6.34 87 GLU B N 1
ATOM 2091 C CA . GLU B 1 65 ? 19.084 -11.211 12.945 1.00 7.49 87 GLU B CA 1
ATOM 2092 C C . GLU B 1 65 ? 19.302 -10.044 13.934 1.00 6.66 87 GLU B C 1
ATOM 2093 O O . GLU B 1 65 ? 18.618 -9.002 13.821 1.00 6.99 87 GLU B O 1
ATOM 2099 N N . GLU B 1 66 ? 20.204 -10.202 14.885 1.00 5.58 88 GLU B N 1
ATOM 2100 C CA . GLU B 1 66 ? 20.502 -9.169 15.878 1.00 5.27 88 GLU B CA 1
ATOM 2101 C C . GLU B 1 66 ? 21.106 -7.920 15.215 1.00 6.35 88 GLU B C 1
ATOM 2102 O O . GLU B 1 66 ? 20.716 -6.786 15.505 1.00 5.88 88 GLU B O 1
ATOM 2108 N N . GLU B 1 67 ? 22.103 -8.090 14.354 1.00 6.85 89 GLU B N 1
ATOM 2109 C CA . GLU B 1 67 ? 22.722 -6.971 13.650 1.00 5.38 89 GLU B CA 1
ATOM 2110 C C . GLU B 1 67 ? 21.642 -6.225 12.864 1.00 6.26 89 GLU B C 1
ATOM 2111 O O . GLU B 1 67 ? 21.548 -4.989 12.919 1.00 6.37 89 GLU B O 1
ATOM 2117 N N . ALA B 1 68 ? 20.787 -6.964 12.183 1.00 3.77 90 ALA B N 1
ATOM 2118 C CA . ALA B 1 68 ? 19.783 -6.369 11.298 1.00 4.01 90 ALA B CA 1
ATOM 2119 C C . ALA B 1 68 ? 18.771 -5.467 11.992 1.00 4.31 90 ALA B C 1
ATOM 2120 O O . ALA B 1 68 ? 18.305 -4.485 11.400 1.00 5.78 90 ALA B O 1
ATOM 2122 N N . ARG B 1 69 ? 18.416 -5.810 13.237 1.00 5.72 91 ARG B N 1
ATOM 2123 C CA . ARG B 1 69 ? 17.382 -5.051 13.981 1.00 4.94 91 ARG B CA 1
ATOM 2124 C C . ARG B 1 69 ? 17.964 -3.907 14.798 1.00 6.12 91 ARG B C 1
ATOM 2125 O O . ARG B 1 69 ? 17.171 -3.144 15.431 1.00 5.59 91 ARG B O 1
ATOM 2133 N N . ALA B 1 70 ? 19.278 -3.738 14.807 1.00 4.57 92 ALA B N 1
ATOM 2134 C CA . ALA B 1 70 ? 19.904 -2.618 15.552 1.00 5.52 92 ALA B CA 1
ATOM 2135 C C . ALA B 1 70 ? 19.343 -1.284 15.026 1.00 5.44 92 ALA B C 1
ATOM 2136 O O . ALA B 1 70 ? 19.334 -1.075 13.821 1.00 5.09 92 ALA B O 1
ATOM 2138 N N . PRO B 1 71 ? 18.833 -0.412 15.927 1.00 4.90 93 PRO B N 1
ATOM 2139 C CA . PRO B 1 71 ? 18.353 0.924 15.518 1.00 5.35 93 PRO B CA 1
ATOM 2140 C C . PRO B 1 71 ? 19.570 1.861 15.380 1.00 6.29 93 PRO B C 1
ATOM 2141 O O . PRO B 1 71 ? 20.116 2.362 16.389 1.00 7.51 93 PRO B O 1
ATOM 2145 N N . LEU B 1 72 ? 20.048 1.991 14.148 1.00 6.83 94 LEU B N 1
ATOM 2146 C CA . LEU B 1 72 ? 21.279 2.758 13.956 1.00 7.19 94 LEU B CA 1
ATOM 2147 C C . LEU B 1 72 ? 21.002 4.259 14.234 1.00 6.65 94 LEU B C 1
ATOM 2148 O O . LEU B 1 72 ? 19.961 4.812 13.874 1.00 8.97 94 LEU B O 1
ATOM 2153 N N . PRO B 1 73 ? 21.978 4.908 14.882 1.00 6.99 95 PRO B N 1
ATOM 2154 C CA . PRO B 1 73 ? 21.783 6.301 15.249 1.00 7.79 95 PRO B CA 1
ATOM 2155 C C . PRO B 1 73 ? 21.795 7.246 14.022 1.00 8.00 95 PRO B C 1
ATOM 2156 O O . PRO B 1 73 ? 22.264 6.834 12.946 1.00 9.14 95 PRO B O 1
ATOM 2160 N N . SER B 1 74 ? 21.246 8.461 14.183 1.00 7.57 96 SER B N 1
ATOM 2161 C CA . SER B 1 74 ? 21.152 9.421 13.064 1.00 9.16 96 SER B CA 1
ATOM 2162 C C . SER B 1 74 ? 22.518 9.933 12.580 1.00 8.04 96 SER B C 1
ATOM 2163 O O . SER B 1 74 ? 22.604 10.420 11.446 1.00 8.74 96 SER B O 1
ATOM 2166 N N . SER B 1 75 ? 23.526 9.815 13.435 1.00 7.92 97 SER B N 1
ATOM 2167 C CA A SER B 1 75 ? 24.902 10.181 13.111 0.50 8.04 97 SER B CA 1
ATOM 2168 C CA B SER B 1 75 ? 24.899 10.143 13.079 0.50 7.70 97 SER B CA 1
ATOM 2169 C C . SER B 1 75 ? 25.836 9.168 13.781 1.00 7.13 97 SER B C 1
ATOM 2170 O O . SER B 1 75 ? 25.497 8.576 14.814 1.00 8.60 97 SER B O 1
ATOM 2175 N N . PHE B 1 76 ? 26.995 8.972 13.196 1.00 7.39 98 PHE B N 1
ATOM 2176 C CA . PHE B 1 76 ? 27.959 7.987 13.675 1.00 7.88 98 PHE B CA 1
ATOM 2177 C C . PHE B 1 76 ? 29.344 8.416 13.176 1.00 8.74 98 PHE B C 1
ATOM 2178 O O . PHE B 1 76 ? 29.498 8.854 12.036 1.00 8.62 98 PHE B O 1
ATOM 2186 N N . ASP B 1 77 ? 30.328 8.351 14.067 1.00 8.19 99 ASP B N 1
ATOM 2187 C CA . ASP B 1 77 ? 31.702 8.642 13.693 1.00 8.01 99 ASP B CA 1
ATOM 2188 C C . ASP B 1 77 ? 32.549 7.490 14.265 1.00 7.12 99 ASP B C 1
ATOM 2189 O O . ASP B 1 77 ? 32.486 7.210 15.488 1.00 7.41 99 ASP B O 1
ATOM 2194 N N . SER B 1 78 ? 33.362 6.858 13.414 1.00 7.68 100 SER B N 1
ATOM 2195 C CA . SER B 1 78 ? 34.155 5.704 13.853 1.00 6.19 100 SER B CA 1
ATOM 2196 C C . SER B 1 78 ? 35.136 6.070 14.965 1.00 6.29 100 SER B C 1
ATOM 2197 O O . SER B 1 78 ? 35.319 5.265 15.904 1.00 7.77 100 SER B O 1
ATOM 2200 N N . ALA B 1 79 ? 35.801 7.226 14.858 1.00 7.77 101 ALA B N 1
ATOM 2201 C CA . ALA B 1 79 ? 36.754 7.586 15.906 1.00 7.56 101 ALA B CA 1
ATOM 2202 C C . ALA B 1 79 ? 36.097 7.762 17.265 1.00 8.08 101 ALA B C 1
ATOM 2203 O O . ALA B 1 79 ? 36.713 7.455 18.319 1.00 11.08 101 ALA B O 1
ATOM 2205 N N . GLU B 1 80 ? 34.875 8.253 17.283 1.00 8.85 102 GLU B N 1
ATOM 2206 C CA . GLU B 1 80 ? 34.096 8.354 18.529 1.00 9.90 102 GLU B CA 1
ATOM 2207 C C . GLU B 1 80 ? 33.632 7.039 19.068 1.00 8.92 102 GLU B C 1
ATOM 2208 O O . GLU B 1 80 ? 33.527 6.860 20.321 1.00 9.16 102 GLU B O 1
ATOM 2214 N N . ALA B 1 81 ? 33.222 6.140 18.157 1.00 8.07 103 ALA B N 1
ATOM 2215 C CA . ALA B 1 81 ? 32.777 4.786 18.514 1.00 7.04 103 ALA B CA 1
ATOM 2216 C C . ALA B 1 81 ? 33.897 3.951 19.130 1.00 7.75 103 ALA B C 1
ATOM 2217 O O . ALA B 1 81 ? 33.666 3.166 20.073 1.00 8.42 103 ALA B O 1
ATOM 2219 N N . TRP B 1 82 ? 35.115 4.092 18.574 1.00 6.97 104 TRP B N 1
ATOM 2220 C CA . TRP B 1 82 ? 36.296 3.364 19.073 1.00 6.88 104 TRP B CA 1
ATOM 2221 C C . TRP B 1 82 ? 37.411 4.374 19.430 1.00 6.58 104 TRP B C 1
ATOM 2222 O O . TRP B 1 82 ? 38.421 4.508 18.697 1.00 7.06 104 TRP B O 1
ATOM 2233 N N . PRO B 1 83 ? 37.227 5.088 20.526 1.00 6.39 105 PRO B N 1
ATOM 2234 C CA . PRO B 1 83 ? 38.160 6.141 20.891 1.00 6.92 105 PRO B CA 1
ATOM 2235 C C . PRO B 1 83 ? 39.584 5.677 21.246 1.00 7.14 105 PRO B C 1
ATOM 2236 O O . PRO B 1 83 ? 40.506 6.493 21.251 1.00 7.81 105 PRO B O 1
ATOM 2240 N N . ASN B 1 84 ? 39.760 4.404 21.555 1.00 7.59 106 ASN B N 1
ATOM 2241 C CA . ASN B 1 84 ? 41.053 3.832 21.859 1.00 7.59 106 ASN B CA 1
ATOM 2242 C C . ASN B 1 84 ? 41.743 3.227 20.615 1.00 8.60 106 ASN B C 1
ATOM 2243 O O . ASN B 1 84 ? 42.751 2.479 20.748 1.00 8.22 106 ASN B O 1
ATOM 2248 N N . CYS B 1 85 ? 41.240 3.536 19.404 1.00 6.59 107 CYS B N 1
ATOM 2249 C CA . CYS B 1 85 ? 41.836 3.013 18.181 1.00 6.49 107 CYS B CA 1
ATOM 2250 C C . CYS B 1 85 ? 42.499 4.159 17.406 1.00 7.72 107 CYS B C 1
ATOM 2251 O O . CYS B 1 85 ? 41.867 4.857 16.604 1.00 7.88 107 CYS B O 1
ATOM 2254 N N . PRO B 1 86 ? 43.818 4.365 17.620 1.00 6.82 108 PRO B N 1
ATOM 2255 C CA . PRO B 1 86 ? 44.428 5.611 17.140 1.00 7.42 108 PRO B CA 1
ATOM 2256 C C . PRO B 1 86 ? 44.637 5.670 15.653 1.00 6.41 108 PRO B C 1
ATOM 2257 O O . PRO B 1 86 ? 44.884 6.775 15.118 1.00 8.06 108 PRO B O 1
ATOM 2261 N N . THR B 1 87 ? 44.557 4.539 14.912 1.00 8.34 109 THR B N 1
ATOM 2262 C CA . THR B 1 87 ? 44.686 4.617 13.452 1.00 6.95 109 THR B CA 1
ATOM 2263 C C . THR B 1 87 ? 43.494 5.258 12.768 1.00 7.86 109 THR B C 1
ATOM 2264 O O . THR B 1 87 ? 43.607 5.838 11.690 1.00 8.46 109 THR B O 1
ATOM 2268 N N . ILE B 1 88 ? 42.328 5.184 13.411 1.00 7.51 110 ILE B N 1
ATOM 2269 C CA . ILE B 1 88 ? 41.121 5.665 12.708 1.00 6.88 110 ILE B CA 1
ATOM 2270 C C . ILE B 1 88 ? 41.186 7.129 12.282 1.00 8.32 110 ILE B C 1
ATOM 2271 O O . ILE B 1 88 ? 40.856 7.428 11.149 1.00 7.26 110 ILE B O 1
ATOM 2276 N N . PRO B 1 89 ? 41.580 8.050 13.177 1.00 7.24 111 PRO B N 1
ATOM 2277 C CA . PRO B 1 89 ? 41.634 9.445 12.729 1.00 8.34 111 PRO B CA 1
ATOM 2278 C C . PRO B 1 89 ? 42.908 9.810 11.927 1.00 9.25 111 PRO B C 1
ATOM 2279 O O . PRO B 1 89 ? 43.151 11.019 11.613 1.00 10.97 111 PRO B O 1
ATOM 2283 N N . GLN B 1 90 ? 43.784 8.857 11.678 1.00 8.49 112 GLN B N 1
ATOM 2284 C CA . GLN B 1 90 ? 44.966 9.166 10.877 1.00 8.65 112 GLN B CA 1
ATOM 2285 C C . GLN B 1 90 ? 44.645 9.181 9.391 1.00 10.12 112 GLN B C 1
ATOM 2286 O O . GLN B 1 90 ? 44.169 8.189 8.838 1.00 11.30 112 GLN B O 1
ATOM 2292 N N . ILE B 1 91 ? 45.043 10.276 8.728 1.00 8.82 113 ILE B N 1
ATOM 2293 C CA . ILE B 1 91 ? 44.792 10.459 7.287 1.00 8.19 113 ILE B CA 1
ATOM 2294 C C . ILE B 1 91 ? 46.050 10.095 6.506 1.00 7.19 113 ILE B C 1
ATOM 2295 O O . ILE B 1 91 ? 47.218 10.494 6.859 1.00 8.29 113 ILE B O 1
ATOM 2300 N N . ALA B 1 92 ? 45.868 9.257 5.504 1.00 6.56 114 ALA B N 1
ATOM 2301 C CA . ALA B 1 92 ? 46.951 8.800 4.692 1.00 7.26 114 ALA B CA 1
ATOM 2302 C C . ALA B 1 92 ? 47.329 9.789 3.602 1.00 6.60 114 ALA B C 1
ATOM 2303 O O . ALA B 1 92 ? 46.491 10.640 3.182 1.00 7.29 114 ALA B O 1
ATOM 2305 N N . ASP B 1 93 ? 48.536 9.581 3.066 1.00 7.91 115 ASP B N 1
ATOM 2306 C CA . ASP B 1 93 ? 49.050 10.296 1.876 1.00 7.18 115 ASP B CA 1
ATOM 2307 C C . ASP B 1 93 ? 49.587 9.284 0.901 1.00 6.97 115 ASP B C 1
ATOM 2308 O O . ASP B 1 93 ? 50.667 8.718 1.082 1.00 7.17 115 ASP B O 1
ATOM 2313 N N . GLN B 1 94 ? 48.794 9.025 -0.122 1.00 6.84 116 GLN B N 1
ATOM 2314 C CA . GLN B 1 94 ? 49.182 8.105 -1.193 1.00 6.64 116 GLN B CA 1
ATOM 2315 C C . GLN B 1 94 ? 50.330 8.566 -2.094 1.00 6.97 116 GLN B C 1
ATOM 2316 O O . GLN B 1 94 ? 50.894 7.762 -2.858 1.00 7.66 116 GLN B O 1
ATOM 2322 N N . SER B 1 95 ? 50.701 9.831 -1.950 1.00 7.25 117 SER B N 1
ATOM 2323 C CA . SER B 1 95 ? 51.745 10.442 -2.752 1.00 6.76 117 SER B CA 1
ATOM 2324 C C . SER B 1 95 ? 51.408 10.402 -4.253 1.00 6.57 117 SER B C 1
ATOM 2325 O O . SER B 1 95 ? 50.238 10.334 -4.627 1.00 5.88 117 SER B O 1
ATOM 2328 N N . ALA B 1 96 ? 52.437 10.519 -5.076 1.00 8.06 118 ALA B N 1
ATOM 2329 C CA . ALA B 1 96 ? 52.316 10.681 -6.509 1.00 8.28 118 ALA B CA 1
ATOM 2330 C C . ALA B 1 96 ? 52.318 9.301 -7.176 1.00 9.28 118 ALA B C 1
ATOM 2331 O O . ALA B 1 96 ? 53.196 8.969 -7.995 1.00 8.40 118 ALA B O 1
ATOM 2333 N N . CYS B 1 97 ? 51.256 8.544 -6.890 1.00 8.62 119 CYS B N 1
ATOM 2334 C CA . CYS B 1 97 ? 51.067 7.171 -7.313 1.00 9.85 119 CYS B CA 1
ATOM 2335 C C . CYS B 1 97 ? 49.544 6.957 -7.304 1.00 10.88 119 CYS B C 1
ATOM 2336 O O . CYS B 1 97 ? 48.847 7.399 -6.351 1.00 10.62 119 CYS B O 1
ATOM 2339 N N . GLY B 1 98 ? 49.005 6.267 -8.295 1.00 8.18 120 GLY B N 1
ATOM 2340 C CA . GLY B 1 98 ? 47.600 5.925 -8.324 1.00 8.24 120 GLY B CA 1
ATOM 2341 C C . GLY B 1 98 ? 47.241 4.672 -7.529 1.00 8.66 120 GLY B C 1
ATOM 2342 O O . GLY B 1 98 ? 46.567 3.737 -8.056 1.00 9.13 120 GLY B O 1
ATOM 2343 N N . SER B 1 99 ? 47.613 4.700 -6.257 1.00 7.46 121 SER B N 1
ATOM 2344 C CA . SER B 1 99 ? 47.452 3.578 -5.331 1.00 7.83 121 SER B CA 1
ATOM 2345 C C . SER B 1 99 ? 46.318 3.722 -4.354 1.00 7.49 121 SER B C 1
ATOM 2346 O O . SER B 1 99 ? 46.312 3.020 -3.324 1.00 8.15 121 SER B O 1
ATOM 2349 N N . CYS B 1 100 ? 45.304 4.502 -4.693 1.00 7.14 122 CYS B N 1
ATOM 2350 C CA . CYS B 1 100 ? 44.161 4.707 -3.747 1.00 7.60 122 CYS B CA 1
ATOM 2351 C C . CYS B 1 100 ? 43.611 3.359 -3.314 1.00 7.02 122 CYS B C 1
ATOM 2352 O O . CYS B 1 100 ? 43.258 3.203 -2.152 1.00 6.73 122 CYS B O 1
ATOM 2355 N N . TRP B 1 101 ? 43.509 2.412 -4.247 1.00 6.94 123 TRP B N 1
ATOM 2356 C CA . TRP B 1 101 ? 42.950 1.102 -3.961 1.00 8.12 123 TRP B CA 1
ATOM 2357 C C . TRP B 1 101 ? 43.645 0.370 -2.814 1.00 7.68 123 TRP B C 1
ATOM 2358 O O . TRP B 1 101 ? 42.990 -0.325 -2.022 1.00 7.32 123 TRP B O 1
ATOM 2369 N N . ALA B 1 102 ? 44.960 0.527 -2.763 1.00 7.00 124 ALA B N 1
ATOM 2370 C CA . ALA B 1 102 ? 45.785 -0.134 -1.748 1.00 5.69 124 ALA B CA 1
ATOM 2371 C C . ALA B 1 102 ? 45.868 0.654 -0.434 1.00 7.20 124 ALA B C 1
ATOM 2372 O O . ALA B 1 102 ? 45.880 0.067 0.655 1.00 6.84 124 ALA B O 1
ATOM 2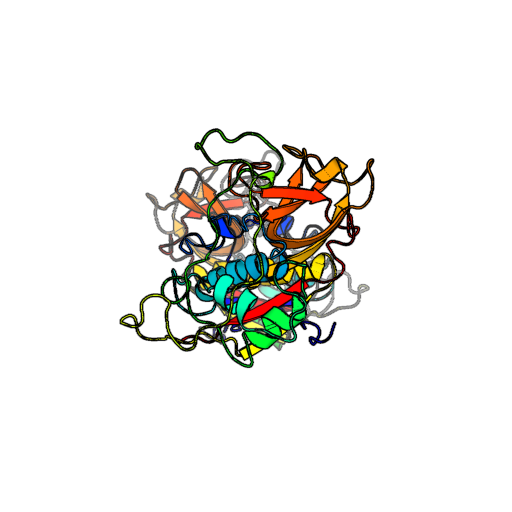374 N N . VAL B 1 103 ? 45.913 1.988 -0.546 1.00 7.41 125 VAL B N 1
ATOM 2375 C CA . VAL B 1 103 ? 45.969 2.846 0.612 1.00 7.25 125 VAL B CA 1
ATOM 2376 C C . VAL B 1 103 ? 44.661 2.812 1.427 1.00 5.69 125 VAL B C 1
ATOM 2377 O O . VAL B 1 103 ? 44.707 2.645 2.641 1.00 6.43 125 VAL B O 1
ATOM 2381 N N . ALA B 1 104 ? 43.501 2.930 0.755 1.00 6.26 126 ALA B N 1
ATOM 2382 C CA . ALA B 1 104 ? 42.204 2.885 1.429 1.00 6.13 126 ALA B CA 1
ATOM 2383 C C . ALA B 1 104 ? 42.037 1.501 2.090 1.00 6.43 126 ALA B C 1
ATOM 2384 O O . ALA B 1 104 ? 41.596 1.402 3.246 1.00 7.34 126 ALA B O 1
ATOM 2386 N N . ALA B 1 105 ? 42.512 0.450 1.403 1.00 5.56 127 ALA B N 1
ATOM 2387 C CA . ALA B 1 105 ? 42.438 -0.871 1.957 1.00 5.62 127 ALA B CA 1
ATOM 2388 C C . ALA B 1 105 ? 43.279 -1.010 3.235 1.00 6.60 127 ALA B C 1
ATOM 2389 O O . ALA B 1 105 ? 42.767 -1.392 4.293 1.00 5.51 127 ALA B O 1
ATOM 2391 N N . ALA B 1 106 ? 44.573 -0.700 3.109 1.00 7.19 128 ALA B N 1
ATOM 2392 C CA . ALA B 1 106 ? 45.490 -0.836 4.228 1.00 6.81 128 ALA B CA 1
ATOM 2393 C C . ALA B 1 106 ? 45.070 -0.021 5.449 1.00 6.91 128 ALA B C 1
ATOM 2394 O O . ALA B 1 106 ? 45.206 -0.491 6.559 1.00 6.86 128 ALA B O 1
ATOM 2396 N N . SER B 1 107 ? 44.582 1.212 5.246 1.00 7.03 129 SER B N 1
ATOM 2397 C CA . SER B 1 107 ? 44.102 2.040 6.350 1.00 6.95 129 SER B CA 1
ATOM 2398 C C . SER B 1 107 ? 42.976 1.338 7.077 1.00 6.82 129 SER B C 1
ATOM 2399 O O . SER B 1 107 ? 42.984 1.263 8.333 1.00 5.93 129 SER B O 1
ATOM 2402 N N . ALA B 1 108 ? 41.968 0.877 6.333 1.00 5.31 130 ALA B N 1
ATOM 2403 C CA . ALA B 1 108 ? 40.815 0.215 6.961 1.00 7.28 130 ALA B CA 1
ATOM 2404 C C . ALA B 1 108 ? 41.204 -1.084 7.648 1.00 5.34 130 ALA B C 1
ATOM 2405 O O . ALA B 1 108 ? 40.646 -1.431 8.705 1.00 6.85 130 ALA B O 1
ATOM 2407 N N . MET B 1 109 ? 42.180 -1.818 7.097 1.00 5.17 131 MET B N 1
ATOM 2408 C CA . MET B 1 109 ? 42.673 -3.060 7.713 1.00 5.62 131 MET B CA 1
ATOM 2409 C C . MET B 1 109 ? 43.381 -2.771 9.070 1.00 5.73 131 MET B C 1
ATOM 2410 O O . MET B 1 109 ? 43.186 -3.497 10.057 1.00 6.62 131 MET B O 1
ATOM 2415 N N . SER B 1 110 ? 44.094 -1.646 9.108 1.00 5.61 132 SER B N 1
ATOM 2416 C CA . SER B 1 110 ? 44.721 -1.176 10.304 1.00 6.26 132 SER B CA 1
ATOM 2417 C C . SER B 1 110 ? 43.636 -0.908 11.416 1.00 6.32 132 SER B C 1
ATOM 2418 O O . SER B 1 110 ? 43.702 -1.347 12.585 1.00 7.71 132 SER B O 1
ATOM 2421 N N . ASP B 1 111 ? 42.624 -0.162 11.002 1.00 6.63 133 ASP B N 1
ATOM 2422 C CA . ASP B 1 111 ? 41.502 0.205 11.878 1.00 6.00 133 ASP B CA 1
ATOM 2423 C C . ASP B 1 111 ? 40.844 -1.039 12.423 1.00 5.49 133 ASP B C 1
ATOM 2424 O O . ASP B 1 111 ? 40.570 -1.128 13.643 1.00 6.09 133 ASP B O 1
ATOM 2429 N N . ARG B 1 112 ? 40.566 -2.012 11.561 1.00 5.98 134 ARG B N 1
ATOM 2430 C CA . ARG B 1 112 ? 39.879 -3.230 11.950 1.00 5.64 134 ARG B CA 1
ATOM 2431 C C . ARG B 1 112 ? 40.740 -4.178 12.808 1.00 6.33 134 ARG B C 1
ATOM 2432 O O . ARG B 1 112 ? 40.210 -4.942 13.615 1.00 6.43 134 ARG B O 1
ATOM 2440 N N . PHE B 1 113 ? 42.068 -4.067 12.710 1.00 6.27 135 PHE B N 1
ATOM 2441 C CA . PHE B 1 113 ? 42.903 -4.773 13.669 1.00 6.35 135 PHE B CA 1
ATOM 2442 C C . PHE B 1 113 ? 42.599 -4.326 15.116 1.00 7.38 135 PHE B C 1
ATOM 2443 O O . PHE B 1 113 ? 42.618 -5.144 16.024 1.00 7.74 135 PHE B O 1
ATOM 2451 N N . CYS B 1 114 ? 42.205 -3.060 15.250 1.00 5.68 136 CYS B N 1
ATOM 2452 C CA . CYS B 1 114 ? 41.859 -2.488 16.516 1.00 6.70 136 CYS B CA 1
ATOM 2453 C C . CYS B 1 114 ? 40.370 -2.721 16.825 1.00 6.16 136 CYS B C 1
ATOM 2454 O O . CYS B 1 114 ? 40.017 -3.141 17.959 1.00 5.43 136 CYS B O 1
ATOM 2457 N N . THR B 1 115 ? 39.488 -2.484 15.856 1.00 6.70 137 THR B N 1
ATOM 2458 C CA . THR B 1 115 ? 38.049 -2.710 16.193 1.00 6.30 137 THR B CA 1
ATOM 2459 C C . THR B 1 115 ? 37.610 -4.156 16.397 1.00 7.12 137 THR B C 1
ATOM 2460 O O . THR B 1 115 ? 36.607 -4.398 17.088 1.00 6.71 137 THR B O 1
ATOM 2464 N N . MET B 1 116 ? 38.343 -5.110 15.783 1.00 6.79 138 MET B N 1
ATOM 2465 C CA . MET B 1 116 ? 38.032 -6.530 15.842 1.00 6.74 138 MET B CA 1
ATOM 2466 C C . MET B 1 116 ? 39.168 -7.476 16.215 1.00 7.86 138 MET B C 1
ATOM 2467 O O . MET B 1 116 ? 38.874 -8.545 16.729 1.00 7.88 138 MET B O 1
ATOM 2472 N N . GLY B 1 117 ? 40.392 -7.139 15.828 1.00 6.70 139 GLY B N 1
ATOM 2473 C CA . GLY B 1 117 ? 41.531 -8.038 15.883 1.00 6.92 139 GLY B CA 1
ATOM 2474 C C . GLY B 1 117 ? 42.448 -7.999 17.126 1.00 6.35 139 GLY B C 1
ATOM 2475 O O . GLY B 1 117 ? 43.521 -8.681 17.161 1.00 7.59 139 GLY B O 1
ATOM 2476 N N . GLY B 1 118 ? 42.068 -7.212 18.138 1.00 6.19 140 GLY B N 1
ATOM 2477 C CA . GLY B 1 118 ? 42.812 -7.218 19.397 1.00 7.20 140 GLY B CA 1
ATOM 2478 C C . GLY B 1 118 ? 44.153 -6.503 19.386 1.00 7.76 140 GLY B C 1
ATOM 2479 O O . GLY B 1 118 ? 44.960 -6.702 20.317 1.00 7.08 140 GLY B O 1
ATOM 2480 N N . VAL B 1 119 ? 44.395 -5.715 18.347 1.00 5.46 141 VAL B N 1
ATOM 2481 C CA . VAL B 1 119 ? 45.697 -5.021 18.149 1.00 7.31 141 VAL B CA 1
ATOM 2482 C C . VAL B 1 119 ? 45.453 -3.536 18.021 1.00 6.69 141 VAL B C 1
ATOM 2483 O O . VAL B 1 119 ? 44.856 -3.096 17.014 1.00 7.09 141 VAL B O 1
ATOM 2487 N N . GLN B 1 120 ? 45.943 -2.745 18.967 1.00 6.70 142 GLN B N 1
ATOM 2488 C CA . GLN B 1 120 ? 45.580 -1.338 19.038 1.00 7.00 142 GLN B CA 1
ATOM 2489 C C . GLN B 1 120 ? 46.170 -0.488 17.922 1.00 7.46 142 GLN B C 1
ATOM 2490 O O . GLN B 1 120 ? 45.502 0.465 17.451 1.00 7.55 142 GLN B O 1
ATOM 2496 N N . ASP B 1 121 ? 47.422 -0.749 17.504 1.00 6.47 143 ASP B N 1
ATOM 2497 C CA . ASP B 1 121 ? 48.112 0.231 16.668 1.00 5.20 143 ASP B CA 1
ATOM 2498 C C . ASP B 1 121 ? 49.071 -0.458 15.729 1.00 6.83 143 ASP B C 1
ATOM 2499 O O . ASP B 1 121 ? 50.266 -0.233 15.830 1.00 8.06 143 ASP B O 1
ATOM 2504 N N . VAL B 1 122 ? 48.528 -1.298 14.842 1.00 6.81 144 VAL B N 1
ATOM 2505 C CA . VAL B 1 122 ? 49.315 -1.846 13.691 1.00 6.72 144 VAL B CA 1
ATOM 2506 C C . VAL B 1 122 ? 48.861 -1.157 12.408 1.00 7.57 144 VAL B C 1
ATOM 2507 O O . VAL B 1 122 ? 47.708 -1.050 12.130 1.00 6.90 144 VAL B O 1
ATOM 2511 N N . HIS B 1 123 ? 49.824 -0.540 11.723 1.00 6.73 145 HIS B N 1
ATOM 2512 C CA . HIS B 1 123 ? 49.535 0.055 10.416 1.00 8.22 145 HIS B CA 1
ATOM 2513 C C . HIS B 1 123 ? 49.867 -1.002 9.366 1.00 7.97 145 HIS B C 1
ATOM 2514 O O . HIS B 1 123 ? 51.050 -1.324 9.136 1.00 8.33 145 HIS B O 1
ATOM 2521 N N . ILE B 1 124 ? 48.844 -1.542 8.720 1.00 6.21 146 ILE B N 1
ATOM 2522 C CA . ILE B 1 124 ? 49.074 -2.529 7.657 1.00 6.95 146 ILE B CA 1
ATOM 2523 C C . ILE B 1 124 ? 49.727 -1.802 6.455 1.00 5.98 146 ILE B C 1
ATOM 2524 O O . ILE B 1 124 ? 49.450 -0.631 6.173 1.00 6.77 146 ILE B O 1
ATOM 2529 N N . SER B 1 125 ? 50.683 -2.463 5.809 1.00 5.98 147 SER B N 1
ATOM 2530 C CA . SER B 1 125 ? 51.487 -1.818 4.775 1.00 6.93 147 SER B CA 1
ATOM 2531 C C . SER B 1 125 ? 50.792 -1.691 3.395 1.00 6.18 147 SER B C 1
ATOM 2532 O O . SER B 1 125 ? 50.651 -2.703 2.685 1.00 6.49 147 SER B O 1
ATOM 2535 N N . ALA B 1 126 ? 50.375 -0.477 3.003 1.00 6.47 148 ALA B N 1
ATOM 2536 C CA . ALA B 1 126 ? 49.920 -0.280 1.639 1.00 5.41 148 ALA B CA 1
ATOM 2537 C C . ALA B 1 126 ? 51.004 -0.517 0.619 1.00 6.70 148 ALA B C 1
ATOM 2538 O O . ALA B 1 126 ? 50.686 -0.907 -0.508 1.00 7.29 148 ALA B O 1
ATOM 2540 N N . GLY B 1 127 ? 52.264 -0.260 0.977 1.00 7.20 149 GLY B N 1
ATOM 2541 C CA . GLY B 1 127 ? 53.387 -0.460 0.045 1.00 7.41 149 GLY B CA 1
ATOM 2542 C C . GLY B 1 127 ? 53.560 -1.913 -0.299 1.00 7.44 149 GLY B C 1
ATOM 2543 O O . GLY B 1 127 ? 53.828 -2.254 -1.418 1.00 8.76 149 GLY B O 1
ATOM 2544 N N . ASP B 1 128 ? 53.427 -2.779 0.717 1.00 7.90 150 ASP B N 1
ATOM 2545 C CA . ASP B 1 128 ? 53.504 -4.224 0.491 1.00 8.34 150 ASP B CA 1
ATOM 2546 C C . ASP B 1 128 ? 52.358 -4.687 -0.402 1.00 7.75 150 ASP B C 1
ATOM 2547 O O . ASP B 1 128 ? 52.550 -5.468 -1.319 1.00 8.36 150 ASP B O 1
ATOM 2552 N N . LEU B 1 129 ? 51.147 -4.232 -0.122 1.00 6.55 151 LEU B N 1
ATOM 2553 C CA . LEU B 1 129 ? 49.972 -4.587 -0.915 1.00 6.40 151 LEU B CA 1
ATOM 2554 C C . LEU B 1 129 ? 50.154 -4.144 -2.398 1.00 6.76 151 LEU B C 1
ATOM 2555 O O . LEU B 1 129 ? 49.973 -4.933 -3.370 1.00 7.64 151 LEU B O 1
ATOM 2560 N N . LEU B 1 130 ? 50.558 -2.867 -2.558 1.00 6.85 152 LEU B N 1
ATOM 2561 C CA . LEU B 1 130 ? 50.811 -2.257 -3.857 1.00 7.45 152 LEU B CA 1
ATOM 2562 C C . LEU B 1 130 ? 51.858 -2.994 -4.694 1.00 7.86 152 LEU B C 1
ATOM 2563 O O . LEU B 1 130 ? 51.652 -3.266 -5.892 1.00 8.97 152 LEU B O 1
ATOM 2568 N N . ALA B 1 131 ? 52.950 -3.368 -4.043 1.00 8.33 153 ALA B N 1
ATOM 2569 C CA . ALA B 1 131 ? 54.105 -4.024 -4.713 1.00 8.78 153 ALA B CA 1
ATOM 2570 C C . ALA B 1 131 ? 53.862 -5.498 -4.948 1.00 9.96 153 ALA B C 1
ATOM 2571 O O . ALA B 1 131 ? 54.334 -6.046 -5.937 1.00 9.51 153 ALA B O 1
ATOM 2573 N N . CYS B 1 132 ? 53.147 -6.138 -4.053 1.00 9.11 154 CYS B N 1
ATOM 2574 C CA . CYS B 1 132 ? 53.181 -7.620 -4.044 1.00 9.05 154 CYS B CA 1
ATOM 2575 C C . CYS B 1 132 ? 51.919 -8.289 -4.566 1.00 10.72 154 CYS B C 1
ATOM 2576 O O . CYS B 1 132 ? 51.997 -9.457 -4.994 1.00 11.88 154 CYS B O 1
ATOM 2579 N N . CYS B 1 133 ? 50.765 -7.630 -4.490 1.00 8.80 155 CYS B N 1
ATOM 2580 C CA . CYS B 1 133 ? 49.577 -8.289 -5.021 1.00 11.06 155 CYS B CA 1
ATOM 2581 C C . CYS B 1 133 ? 49.554 -8.108 -6.558 1.00 13.40 155 CYS B C 1
ATOM 2582 O O . CYS B 1 133 ? 49.171 -7.081 -7.029 1.00 14.29 155 CYS B O 1
ATOM 2585 N N . SER B 1 134 ? 49.860 -9.177 -7.283 1.00 16.67 156 SER B N 1
ATOM 2586 C CA . SER B 1 134 ? 49.962 -9.168 -8.737 1.00 18.58 156 SER B CA 1
ATOM 2587 C C . SER B 1 134 ? 48.577 -9.196 -9.374 1.00 18.31 156 SER B C 1
ATOM 2588 O O . SER B 1 134 ? 48.350 -8.532 -10.379 1.00 23.35 156 SER B O 1
ATOM 2591 N N . ASP B 1 135 ? 47.593 -9.803 -8.749 1.00 15.89 157 ASP B N 1
ATOM 2592 C CA . ASP B 1 135 ? 46.288 -9.856 -9.365 1.00 15.91 157 ASP B CA 1
ATOM 2593 C C . ASP B 1 135 ? 45.314 -8.744 -8.942 1.00 14.68 157 ASP B C 1
ATOM 2594 O O . ASP B 1 135 ? 44.141 -8.789 -9.264 1.00 14.46 157 ASP B O 1
ATOM 2599 N N . CYS B 1 136 ? 45.847 -7.727 -8.253 1.00 12.71 158 CYS B N 1
ATOM 2600 C CA . CYS B 1 136 ? 45.063 -6.627 -7.772 1.00 13.35 158 CYS B CA 1
ATOM 2601 C C . CYS B 1 136 ? 44.939 -5.513 -8.813 1.00 13.59 158 CYS B C 1
ATOM 2602 O O . CYS B 1 136 ? 44.312 -4.525 -8.578 1.00 18.29 158 CYS B O 1
ATOM 2605 N N . GLY B 1 137 ? 45.643 -5.594 -9.923 1.00 15.43 159 GLY B N 1
ATOM 2606 C CA . GLY B 1 137 ? 45.566 -4.538 -10.913 1.00 16.83 159 GLY B CA 1
ATOM 2607 C C . GLY B 1 137 ? 46.947 -4.131 -11.400 1.00 17.75 159 GLY B C 1
ATOM 2608 O O . GLY B 1 137 ? 47.864 -4.957 -11.455 1.00 18.64 159 GLY B O 1
ATOM 2609 N N . ASP B 1 138 ? 47.108 -2.831 -11.681 1.00 19.39 160 ASP B N 1
ATOM 2610 C CA . ASP B 1 138 ? 48.380 -2.304 -12.240 1.00 18.95 160 ASP B CA 1
ATOM 2611 C C . ASP B 1 138 ? 49.085 -1.283 -11.308 1.00 18.21 160 ASP B C 1
ATOM 2612 O O . ASP B 1 138 ? 49.590 -0.262 -11.763 1.00 17.18 160 ASP B O 1
ATOM 2617 N N . GLY B 1 139 ? 49.113 -1.609 -10.008 1.00 14.30 161 GLY B N 1
ATOM 2618 C CA . GLY B 1 139 ? 49.884 -0.912 -8.972 1.00 12.67 161 GLY B CA 1
ATOM 2619 C C . GLY B 1 139 ? 49.623 0.592 -8.947 1.00 10.84 161 GLY B C 1
ATOM 2620 O O . GLY B 1 139 ? 48.553 1.002 -8.579 1.00 10.97 161 GLY B O 1
ATOM 2621 N N . CYS B 1 140 ? 50.653 1.399 -9.225 1.00 10.50 162 CYS B N 1
ATOM 2622 C CA . CYS B 1 140 ? 50.469 2.873 -9.294 1.00 10.60 162 CYS B CA 1
ATOM 2623 C C . CYS B 1 140 ? 49.571 3.354 -10.412 1.00 10.96 162 CYS B C 1
ATOM 2624 O O . CYS B 1 140 ? 49.281 4.555 -10.489 1.00 10.48 162 CYS B O 1
ATOM 2627 N N . ASN B 1 141 ? 49.117 2.484 -11.336 1.00 12.07 163 ASN B N 1
ATOM 2628 C CA . ASN B 1 141 ? 48.171 2.936 -12.356 1.00 12.84 163 ASN B CA 1
ATOM 2629 C C . ASN B 1 141 ? 46.755 2.430 -12.056 1.00 12.94 163 ASN B C 1
ATOM 2630 O O . ASN B 1 141 ? 45.935 2.364 -12.969 1.00 15.03 163 ASN B O 1
ATOM 2635 N N . GLY B 1 142 ? 46.504 2.062 -10.795 1.00 11.97 164 GLY B N 1
ATOM 2636 C CA . GLY B 1 142 ? 45.145 1.758 -10.370 1.00 10.73 164 GLY B CA 1
ATOM 2637 C C . GLY B 1 142 ? 45.003 0.260 -10.132 1.00 11.05 164 GLY B C 1
ATOM 2638 O O . GLY B 1 142 ? 45.795 -0.601 -10.625 1.00 11.52 164 GLY B O 1
ATOM 2639 N N . GLY B 1 143 ? 43.974 -0.078 -9.361 1.00 9.96 165 GLY B N 1
ATOM 2640 C CA . GLY B 1 143 ? 43.748 -1.453 -8.988 1.00 10.56 165 GLY B CA 1
ATOM 2641 C C . GLY B 1 143 ? 42.377 -1.684 -8.385 1.00 9.42 165 GLY B C 1
ATOM 2642 O O . GLY B 1 143 ? 41.457 -0.848 -8.530 1.00 11.06 165 GLY B O 1
ATOM 2643 N N . ASP B 1 144 ? 42.253 -2.821 -7.711 1.00 9.61 166 ASP B N 1
ATOM 2644 C CA . ASP B 1 144 ? 40.934 -3.417 -7.429 1.00 7.81 166 ASP B CA 1
ATOM 2645 C C . ASP B 1 144 ? 40.752 -3.680 -5.937 1.00 8.44 166 ASP B C 1
ATOM 2646 O O . ASP B 1 144 ? 41.380 -4.575 -5.341 1.00 7.66 166 ASP B O 1
ATOM 2651 N N . PRO B 1 145 ? 39.928 -2.863 -5.281 1.00 7.64 167 PRO B N 1
ATOM 2652 C CA . PRO B 1 145 ? 39.679 -3.083 -3.862 1.00 7.71 167 PRO B CA 1
ATOM 2653 C C . PRO B 1 145 ? 39.289 -4.503 -3.454 1.00 7.55 167 PRO B C 1
ATOM 2654 O O . PRO B 1 145 ? 39.828 -5.007 -2.468 1.00 8.20 167 PRO B O 1
ATOM 2658 N N . ASP B 1 146 ? 38.365 -5.124 -4.158 1.00 7.02 168 ASP B N 1
ATOM 2659 C CA . ASP B 1 146 ? 37.952 -6.462 -3.754 1.00 8.20 168 ASP B CA 1
ATOM 2660 C C . ASP B 1 146 ? 39.158 -7.435 -3.736 1.00 8.71 168 ASP B C 1
ATOM 2661 O O . ASP B 1 146 ? 39.288 -8.199 -2.808 1.00 7.65 168 ASP B O 1
ATOM 2666 N N . ARG B 1 147 ? 40.020 -7.368 -4.742 1.00 9.01 169 ARG B N 1
ATOM 2667 C CA . ARG B 1 147 ? 41.175 -8.258 -4.809 1.00 9.88 169 ARG B CA 1
ATOM 2668 C C . ARG B 1 147 ? 42.182 -7.948 -3.677 1.00 8.14 169 ARG B C 1
ATOM 2669 O O . ARG B 1 147 ? 42.844 -8.868 -3.173 1.00 8.45 169 ARG B O 1
ATOM 2677 N N . ALA B 1 148 ? 42.285 -6.673 -3.246 1.00 6.70 170 ALA B N 1
ATOM 2678 C CA . ALA B 1 148 ? 43.096 -6.337 -2.129 1.00 7.10 170 ALA B CA 1
ATOM 2679 C C . ALA B 1 148 ? 42.697 -7.061 -0.850 1.00 7.96 170 ALA B C 1
ATOM 2680 O O . ALA B 1 148 ? 43.551 -7.592 -0.144 1.00 8.15 170 ALA B O 1
ATOM 2682 N N . TRP B 1 149 ? 41.408 -7.051 -0.543 1.00 7.27 171 TRP B N 1
ATOM 2683 C CA . TRP B 1 149 ? 40.905 -7.701 0.658 1.00 7.37 171 TRP B CA 1
ATOM 2684 C C . TRP B 1 149 ? 41.066 -9.210 0.522 1.00 7.42 171 TRP B C 1
ATOM 2685 O O . TRP B 1 149 ? 41.424 -9.904 1.462 1.00 7.10 171 TRP B O 1
ATOM 2696 N N . ALA B 1 150 ? 40.868 -9.776 -0.665 1.00 6.81 172 ALA B N 1
ATOM 2697 C CA . ALA B 1 150 ? 41.138 -11.184 -0.894 1.00 5.93 172 ALA B CA 1
ATOM 2698 C C . ALA B 1 150 ? 42.606 -11.558 -0.644 1.00 6.50 172 ALA B C 1
ATOM 2699 O O . ALA B 1 150 ? 42.896 -12.594 -0.023 1.00 8.79 172 ALA B O 1
ATOM 2701 N N . TYR B 1 151 ? 43.551 -10.695 -1.041 1.00 6.50 173 TYR B N 1
ATOM 2702 C CA . TYR B 1 151 ? 44.956 -10.919 -0.822 1.00 6.18 173 TYR B CA 1
ATOM 2703 C C . TYR B 1 151 ? 45.284 -10.941 0.703 1.00 7.50 173 TYR B C 1
ATOM 2704 O O . TYR B 1 151 ? 46.016 -11.784 1.188 1.00 6.85 173 TYR B O 1
ATOM 2713 N N . PHE B 1 152 ? 44.679 -10.015 1.446 1.00 6.69 174 PHE B N 1
ATOM 2714 C CA . PHE B 1 152 ? 44.855 -9.927 2.879 1.00 6.47 174 PHE B CA 1
ATOM 2715 C C . PHE B 1 152 ? 44.384 -11.217 3.577 1.00 6.78 174 PHE B C 1
ATOM 2716 O O . PHE B 1 152 ? 44.934 -11.604 4.618 1.00 8.78 174 PHE B O 1
ATOM 2724 N N . SER B 1 153 ? 43.410 -11.897 2.990 1.00 8.65 175 SER B N 1
ATOM 2725 C CA A SER B 1 153 ? 42.964 -13.169 3.572 0.50 10.69 175 SER B CA 1
ATOM 2726 C CA B SER B 1 153 ? 42.925 -13.164 3.547 0.50 10.55 175 SER B CA 1
ATOM 2727 C C . SER B 1 153 ? 43.781 -14.377 3.095 1.00 11.53 175 SER B C 1
ATOM 2728 O O . SER B 1 153 ? 43.975 -15.318 3.860 1.00 16.07 175 SER B O 1
ATOM 2733 N N . SER B 1 154 ? 44.274 -14.367 1.895 1.00 11.33 176 SER B N 1
ATOM 2734 C CA . SER B 1 154 ? 44.974 -15.560 1.326 1.00 11.21 176 SER B CA 1
ATOM 2735 C C . SER B 1 154 ? 46.478 -15.590 1.521 1.00 12.44 176 SER B C 1
ATOM 2736 O O . SER B 1 154 ? 47.065 -16.672 1.486 1.00 16.55 176 SER B O 1
ATOM 2739 N N . THR B 1 155 ? 47.120 -14.448 1.428 1.00 8.46 177 THR B N 1
ATOM 2740 C CA . THR B 1 155 ? 48.569 -14.271 1.494 1.00 8.49 177 THR B CA 1
ATOM 2741 C C . THR B 1 155 ? 48.954 -13.570 2.798 1.00 9.55 177 THR B C 1
ATOM 2742 O O . THR B 1 155 ? 49.935 -13.940 3.480 1.00 10.50 177 THR B O 1
ATOM 2746 N N . GLY B 1 156 ? 48.171 -12.581 3.172 1.00 8.80 178 GLY B N 1
ATOM 2747 C CA . GLY B 1 156 ? 48.515 -11.701 4.308 1.00 8.35 178 GLY B CA 1
ATOM 2748 C C . GLY B 1 156 ? 49.463 -10.572 3.912 1.00 8.42 178 GLY B C 1
ATOM 2749 O O . GLY B 1 156 ? 50.003 -10.558 2.801 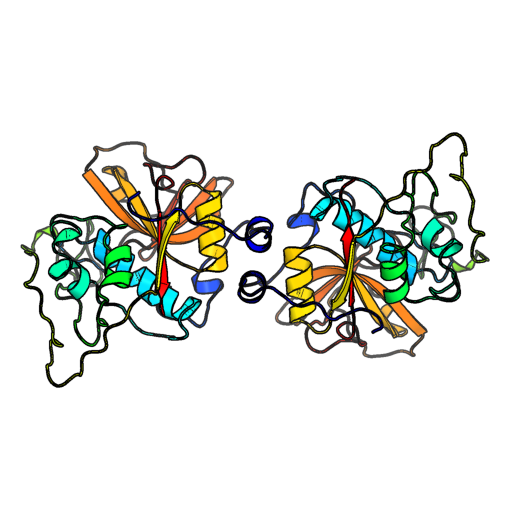1.00 7.39 178 GLY B O 1
ATOM 2750 N N . LEU B 1 157 ? 49.596 -9.609 4.827 1.00 6.21 179 LEU B N 1
ATOM 2751 C CA . LEU B 1 157 ? 50.359 -8.383 4.599 1.00 5.09 179 LEU B CA 1
ATOM 2752 C C . LEU B 1 157 ? 51.198 -8.137 5.831 1.00 6.79 179 LEU B C 1
ATOM 2753 O O . LEU B 1 157 ? 50.838 -8.474 6.914 1.00 8.37 179 LEU B O 1
ATOM 2758 N N . VAL B 1 158 ? 52.307 -7.494 5.631 1.00 5.70 180 VAL B N 1
ATOM 2759 C CA . VAL B 1 158 ? 53.166 -7.036 6.750 1.00 6.87 180 VAL B CA 1
ATOM 2760 C C . VAL B 1 158 ? 52.696 -5.651 7.150 1.00 5.94 180 VAL B C 1
ATOM 2761 O O . VAL B 1 158 ? 51.899 -5.022 6.482 1.00 6.86 180 VAL B O 1
ATOM 2765 N N . SER B 1 159 ? 53.279 -5.134 8.240 1.00 6.85 181 SER B N 1
ATOM 2766 C CA . SER B 1 159 ? 53.029 -3.779 8.675 1.00 6.40 181 SER B CA 1
ATOM 2767 C C . SER B 1 159 ? 53.902 -2.760 8.004 1.00 5.94 181 SER B C 1
ATOM 2768 O O . SER B 1 159 ? 54.912 -3.155 7.380 1.00 6.07 181 SER B O 1
ATOM 2771 N N . ASP B 1 160 ? 53.574 -1.475 8.182 1.00 5.28 182 ASP B N 1
ATOM 2772 C CA . ASP B 1 160 ? 54.401 -0.399 7.651 1.00 7.19 182 ASP B CA 1
ATOM 2773 C C . ASP B 1 160 ? 55.661 -0.176 8.401 1.00 7.55 182 ASP B C 1
ATOM 2774 O O . ASP B 1 160 ? 56.540 0.519 7.896 1.00 8.91 182 ASP B O 1
ATOM 2779 N N . TYR B 1 161 ? 55.855 -0.859 9.529 1.00 7.07 183 TYR B N 1
ATOM 2780 C CA . TYR B 1 161 ? 57.142 -0.890 10.211 1.00 6.48 183 TYR B CA 1
ATOM 2781 C C . TYR B 1 161 ? 58.106 -1.770 9.446 1.00 7.25 183 TYR B C 1
ATOM 2782 O O . TYR B 1 161 ? 59.267 -1.422 9.218 1.00 7.30 183 TYR B O 1
ATOM 2791 N N . CYS B 1 162 ? 57.596 -2.895 8.946 1.00 6.62 184 CYS B N 1
ATOM 2792 C CA . CYS B 1 162 ? 58.359 -3.802 8.098 1.00 6.67 184 CYS B CA 1
ATOM 2793 C C . CYS B 1 162 ? 58.546 -3.260 6.658 1.00 6.77 184 CYS B C 1
ATOM 2794 O O . CYS B 1 162 ? 59.630 -3.304 6.079 1.00 6.79 184 CYS B O 1
ATOM 2797 N N . GLN B 1 163 ? 57.465 -2.691 6.115 1.00 7.52 185 GLN B N 1
ATOM 2798 C CA . GLN B 1 163 ? 57.500 -2.151 4.736 1.00 6.37 185 GLN B CA 1
ATOM 2799 C C . GLN B 1 163 ? 56.873 -0.732 4.749 1.00 6.91 185 GLN B C 1
ATOM 2800 O O . GLN B 1 163 ? 55.688 -0.531 4.459 1.00 6.53 185 GLN B O 1
ATOM 2806 N N . PRO B 1 164 ? 57.707 0.259 5.077 1.00 6.47 186 PRO B N 1
ATOM 2807 C CA . PRO B 1 164 ? 57.210 1.632 5.056 1.00 7.17 186 PRO B CA 1
ATOM 2808 C C . PRO B 1 164 ? 56.745 2.077 3.679 1.00 7.98 186 PRO B C 1
ATOM 2809 O O . PRO B 1 164 ? 57.266 1.652 2.664 1.00 6.55 186 PRO B O 1
ATOM 2813 N N . TYR B 1 165 ? 55.767 2.958 3.662 1.00 6.70 187 TYR B N 1
ATOM 2814 C CA . TYR B 1 165 ? 55.240 3.484 2.372 1.00 6.65 187 TYR B CA 1
ATOM 2815 C C . TYR B 1 165 ? 56.392 4.189 1.680 1.00 8.83 187 TYR B C 1
ATOM 2816 O O . TYR B 1 165 ? 57.087 5.011 2.301 1.00 8.46 187 TYR B O 1
ATOM 2825 N N . PRO B 1 166 ? 56.649 3.828 0.431 1.00 9.17 188 PRO B N 1
ATOM 2826 C CA . PRO B 1 166 ? 57.951 4.192 -0.156 1.00 10.70 188 PRO B CA 1
ATOM 2827 C C . PRO B 1 166 ? 58.004 5.586 -0.736 1.00 10.49 188 PRO B C 1
ATOM 2828 O O . PRO B 1 166 ? 59.089 6.028 -1.102 1.00 11.77 188 PRO B O 1
ATOM 2832 N N . PHE B 1 167 ? 56.875 6.292 -0.722 1.00 7.63 189 PHE B N 1
ATOM 2833 C CA . PHE B 1 167 ? 56.787 7.601 -1.431 1.00 8.12 189 PHE B CA 1
ATOM 2834 C C . PHE B 1 167 ? 56.468 8.692 -0.397 1.00 8.52 189 PHE B C 1
ATOM 2835 O O . PHE B 1 167 ? 55.609 8.526 0.436 1.00 9.26 189 PHE B O 1
ATOM 2843 N N . PRO B 1 168 ? 57.073 9.863 -0.528 1.00 8.86 190 PRO B N 1
ATOM 2844 C CA . PRO B 1 168 ? 56.934 10.951 0.433 1.00 9.52 190 PRO B CA 1
ATOM 2845 C C . PRO B 1 168 ? 55.683 11.780 0.311 1.00 8.71 190 PRO B C 1
ATOM 2846 O O . PRO B 1 168 ? 54.988 11.753 -0.706 1.00 8.17 190 PRO B O 1
ATOM 2850 N N . HIS B 1 169 ? 55.404 12.570 1.332 1.00 8.70 191 HIS B N 1
ATOM 2851 C CA . HIS B 1 169 ? 54.311 13.516 1.282 1.00 8.01 191 HIS B CA 1
ATOM 2852 C C . HIS B 1 169 ? 54.488 14.457 0.084 1.00 8.85 191 HIS B C 1
ATOM 2853 O O . HIS B 1 169 ? 55.587 14.927 -0.229 1.00 8.70 191 HIS B O 1
ATOM 2860 N N . CYS B 1 170 ? 53.369 14.758 -0.544 1.00 9.00 192 CYS B N 1
ATOM 2861 C CA . CYS B 1 170 ? 53.316 15.759 -1.565 1.00 8.80 192 CYS B CA 1
ATOM 2862 C C . CYS B 1 170 ? 51.951 16.434 -1.604 1.00 8.82 192 CYS B C 1
ATOM 2863 O O . CYS B 1 170 ? 50.993 15.913 -1.050 1.00 7.96 192 CYS B O 1
ATOM 2866 N N . SER B 1 171 ? 51.883 17.613 -2.242 1.00 7.22 193 SER B N 1
ATOM 2867 C CA . SER B 1 171 ? 50.666 18.395 -2.244 1.00 7.70 193 SER B CA 1
ATOM 2868 C C . SER B 1 171 ? 49.816 18.000 -3.411 1.00 7.53 193 SER B C 1
ATOM 2869 O O . SER B 1 171 ? 50.256 18.154 -4.556 1.00 8.36 193 SER B O 1
ATOM 2872 N N . HIS B 1 172 ? 48.601 17.529 -3.120 1.00 8.99 194 HIS B N 1
ATOM 2873 C CA . HIS B 1 172 ? 47.741 16.975 -4.143 1.00 9.67 194 HIS B CA 1
ATOM 2874 C C A HIS B 1 172 ? 47.206 17.855 -5.292 0.50 10.57 194 HIS B C 1
ATOM 2875 C C B HIS B 1 172 ? 46.742 18.138 -4.475 0.50 9.82 194 HIS B C 1
ATOM 2876 O O A HIS B 1 172 ? 47.600 17.645 -6.448 0.50 9.94 194 HIS B O 1
ATOM 2877 O O B HIS B 1 172 ? 45.952 18.607 -3.626 0.50 10.22 194 HIS B O 1
ATOM 2884 N N A HIS B 1 173 ? 46.381 18.822 -4.999 0.50 10.57 195 HIS B N 1
ATOM 2885 N N B HIS B 1 173 ? 46.735 18.626 -5.679 0.50 10.63 195 HIS B N 1
ATOM 2886 C CA . HIS B 1 173 ? 45.695 19.587 -6.032 1.00 11.95 195 HIS B CA 1
ATOM 2887 C C . HIS B 1 173 ? 45.636 20.951 -5.302 1.00 13.81 195 HIS B C 1
ATOM 2888 O O . HIS B 1 173 ? 44.644 21.644 -5.354 1.00 15.90 195 HIS B O 1
ATOM 2895 N N . SER B 1 174 ? 46.737 21.349 -4.658 1.00 13.98 196 SER B N 1
ATOM 2896 C CA . SER B 1 174 ? 46.806 22.651 -3.963 1.00 13.62 196 SER B CA 1
ATOM 2897 C C . SER B 1 174 ? 48.252 22.912 -3.593 1.00 12.56 196 SER B C 1
ATOM 2898 O O . SER B 1 174 ? 49.110 22.046 -3.830 1.00 13.17 196 SER B O 1
ATOM 2901 N N . LYS B 1 175 ? 48.503 24.097 -3.052 1.00 9.88 197 LYS B N 1
ATOM 2902 C CA . LYS B 1 175 ? 49.767 24.436 -2.389 1.00 9.78 197 LYS B CA 1
ATOM 2903 C C . LYS B 1 175 ? 49.804 23.829 -1.029 1.00 8.61 197 LYS B C 1
ATOM 2904 O O . LYS B 1 175 ? 48.751 23.554 -0.443 1.00 10.36 197 LYS B O 1
ATOM 2910 N N . SER B 1 176 ? 51.005 23.640 -0.505 1.00 7.01 198 SER B N 1
ATOM 2911 C CA . SER B 1 176 ? 51.176 23.107 0.868 1.00 5.79 198 SER B CA 1
ATOM 2912 C C . SER B 1 176 ? 51.574 24.238 1.820 1.00 6.11 198 SER B C 1
ATOM 2913 O O . SER B 1 176 ? 52.353 25.148 1.480 1.00 6.58 198 SER B O 1
ATOM 2916 N N . LYS B 1 177 ? 51.038 24.141 3.041 1.00 6.02 199 LYS B N 1
ATOM 2917 C CA . LYS B 1 177 ? 51.454 24.942 4.199 1.00 7.59 199 LYS B CA 1
ATOM 2918 C C . LYS B 1 177 ? 52.480 24.199 5.068 1.00 9.03 199 LYS B C 1
ATOM 2919 O O . LYS B 1 177 ? 53.056 24.786 6.005 1.00 9.59 199 LYS B O 1
ATOM 2925 N N . ASN B 1 178 ? 52.699 22.930 4.769 1.00 8.59 200 ASN B N 1
ATOM 2926 C CA . ASN B 1 178 ? 53.656 22.088 5.514 1.00 10.54 200 ASN B CA 1
ATOM 2927 C C . ASN B 1 178 ? 54.978 21.848 4.760 1.00 10.80 200 ASN B C 1
ATOM 2928 O O . ASN B 1 178 ? 55.780 20.962 5.122 1.00 12.61 200 ASN B O 1
ATOM 2933 N N . GLY B 1 179 ? 55.220 22.609 3.709 1.00 10.68 201 GLY B N 1
ATOM 2934 C CA . GLY B 1 179 ? 56.449 22.468 2.944 1.00 9.66 201 GLY B CA 1
ATOM 2935 C C . GLY B 1 179 ? 56.559 21.347 1.940 1.00 8.52 201 GLY B C 1
ATOM 2936 O O . GLY B 1 179 ? 57.628 21.130 1.348 1.00 8.24 201 GLY B O 1
ATOM 2937 N N . TYR B 1 180 ? 55.477 20.621 1.732 1.00 7.58 202 TYR B N 1
ATOM 2938 C CA . TYR B 1 180 ? 55.529 19.536 0.779 1.00 8.30 202 TYR B CA 1
ATOM 2939 C C . TYR B 1 180 ? 55.612 20.076 -0.652 1.00 7.61 202 TYR B C 1
ATOM 2940 O O . TYR B 1 180 ? 54.916 21.016 -1.026 1.00 7.81 202 TYR B O 1
ATOM 2949 N N . PRO B 1 181 ? 56.412 19.424 -1.508 1.00 7.91 203 PRO B N 1
ATOM 2950 C CA . PRO B 1 181 ? 56.395 19.835 -2.916 1.00 8.52 203 PRO B CA 1
ATOM 2951 C C . PRO B 1 181 ? 55.135 19.312 -3.612 1.00 7.87 203 PRO B C 1
ATOM 2952 O O . PRO B 1 181 ? 54.497 18.398 -3.098 1.00 7.34 203 PRO B O 1
ATOM 2956 N N . PRO B 1 182 ? 54.766 19.896 -4.752 1.00 8.20 204 PRO B N 1
ATOM 2957 C CA . PRO B 1 182 ? 53.590 19.415 -5.441 1.00 8.69 204 PRO B CA 1
ATOM 2958 C C . PRO B 1 182 ? 53.754 17.990 -5.938 1.00 8.61 204 PRO B C 1
ATOM 2959 O O . PRO B 1 182 ? 54.843 17.592 -6.354 1.00 7.53 204 PRO B O 1
ATOM 2963 N N . CYS B 1 183 ? 52.690 17.205 -5.831 1.00 9.33 205 CYS B N 1
ATOM 2964 C CA . CYS B 1 183 ? 52.735 15.872 -6.383 1.00 10.51 205 CYS B CA 1
ATOM 2965 C C . CYS B 1 183 ? 53.087 15.812 -7.868 1.00 11.69 205 CYS B C 1
ATOM 2966 O O . CYS B 1 183 ? 53.736 14.848 -8.306 1.00 11.88 205 CYS B O 1
ATOM 2969 N N . SER B 1 184 ? 52.647 16.843 -8.603 1.00 13.11 206 SER B N 1
ATOM 2970 C CA . SER B 1 184 ? 52.939 16.991 -10.053 1.00 15.18 206 SER B CA 1
ATOM 2971 C C . SER B 1 184 ? 54.425 16.909 -10.399 1.00 16.41 206 SER B C 1
ATOM 2972 O O . SER B 1 184 ? 54.764 16.599 -11.532 1.00 18.54 206 SER B O 1
ATOM 2975 N N . GLN B 1 185 ? 55.295 17.218 -9.444 1.00 15.99 207 GLN B N 1
ATOM 2976 C CA . GLN B 1 185 ? 56.748 17.118 -9.585 1.00 17.17 207 GLN B CA 1
ATOM 2977 C C . GLN B 1 185 ? 57.339 15.715 -9.633 1.00 18.41 207 GLN B C 1
ATOM 2978 O O . GLN B 1 185 ? 58.484 15.539 -9.992 1.00 17.68 207 GLN B O 1
ATOM 2984 N N . PHE B 1 186 ? 56.586 14.704 -9.216 1.00 18.61 208 PHE B N 1
ATOM 2985 C CA . PHE B 1 186 ? 57.188 13.401 -9.004 1.00 20.77 208 PHE B CA 1
ATOM 2986 C C . PHE B 1 186 ? 56.762 12.399 -10.025 1.00 21.67 208 PHE B C 1
ATOM 2987 O O . PHE B 1 186 ? 55.614 12.425 -10.440 1.00 22.36 208 PHE B O 1
ATOM 2995 N N . ASN B 1 187 ? 57.688 11.481 -10.348 1.00 23.47 209 ASN B N 1
ATOM 2996 C CA . ASN B 1 187 ? 57.495 10.458 -11.388 1.00 23.81 209 ASN B CA 1
ATOM 2997 C C . ASN B 1 187 ? 57.750 9.064 -10.788 1.00 23.59 209 ASN B C 1
ATOM 2998 O O . ASN B 1 187 ? 58.921 8.604 -10.771 1.00 25.07 209 ASN B O 1
ATOM 3003 N N . PHE B 1 188 ? 56.698 8.440 -10.254 1.00 22.53 210 PHE B N 1
ATOM 3004 C CA . PHE B 1 188 ? 56.858 7.162 -9.486 1.00 19.29 210 PHE B CA 1
ATOM 3005 C C . PHE B 1 188 ? 56.203 5.952 -10.114 1.00 18.98 210 PHE B C 1
ATOM 3006 O O . PHE B 1 188 ? 54.971 5.888 -10.320 1.00 21.66 210 PHE B O 1
ATOM 3014 N N . ASP B 1 189 ? 57.016 4.927 -10.210 1.00 17.48 211 ASP B N 1
ATOM 3015 C CA . ASP B 1 189 ? 56.572 3.656 -10.721 1.00 17.35 211 ASP B CA 1
ATOM 3016 C C . ASP B 1 189 ? 56.226 2.745 -9.528 1.00 14.42 211 ASP B C 1
ATOM 3017 O O . ASP B 1 189 ? 56.685 2.978 -8.417 1.00 12.47 211 ASP B O 1
ATOM 3022 N N . THR B 1 190 ? 55.437 1.722 -9.818 1.00 12.83 212 THR B N 1
ATOM 3023 C CA . THR B 1 190 ? 55.020 0.707 -8.832 1.00 12.30 212 THR B CA 1
ATOM 3024 C C . THR B 1 190 ? 56.298 0.113 -8.248 1.00 12.00 212 THR B C 1
ATOM 3025 O O . THR B 1 190 ? 57.172 -0.300 -8.990 1.00 11.44 212 THR B O 1
ATOM 3029 N N . PRO B 1 191 ? 56.453 0.120 -6.934 1.00 12.20 213 PRO B N 1
ATOM 3030 C CA . PRO B 1 191 ? 57.638 -0.450 -6.331 1.00 13.39 213 PRO B CA 1
ATOM 3031 C C . PRO B 1 191 ? 57.711 -1.989 -6.476 1.00 14.16 213 PRO B C 1
ATOM 3032 O O . PRO B 1 191 ? 56.698 -2.624 -6.706 1.00 13.82 213 PRO B O 1
ATOM 3036 N N . LYS B 1 192 ? 58.915 -2.550 -6.446 1.00 14.88 214 LYS B N 1
ATOM 3037 C CA . LYS B 1 192 ? 59.085 -4.021 -6.451 1.00 14.95 214 LYS B CA 1
ATOM 3038 C C . LYS B 1 192 ? 58.750 -4.654 -5.080 1.00 12.91 214 LYS B C 1
ATOM 3039 O O . LYS B 1 192 ? 58.959 -4.048 -4.034 1.00 12.02 214 LYS B O 1
ATOM 3045 N N . CYS B 1 193 ? 58.246 -5.882 -5.130 1.00 11.31 215 CYS B N 1
ATOM 3046 C CA . CYS B 1 193 ? 57.917 -6.656 -3.926 1.00 10.18 215 CYS B CA 1
ATOM 3047 C C . CYS B 1 193 ? 59.245 -7.167 -3.333 1.00 9.98 215 CYS B C 1
ATOM 3048 O O . CYS B 1 193 ? 60.154 -7.535 -4.074 1.00 11.87 215 CYS B O 1
ATOM 3051 N N . ASP B 1 194 ? 59.381 -7.118 -2.008 1.00 10.45 216 ASP B N 1
ATOM 3052 C CA . ASP B 1 194 ? 60.574 -7.531 -1.309 1.00 11.38 216 ASP B CA 1
ATOM 3053 C C . ASP B 1 194 ? 60.345 -8.860 -0.554 1.00 10.16 216 ASP B C 1
ATOM 3054 O O . ASP B 1 194 ? 59.253 -9.139 -0.049 1.00 11.14 216 ASP B O 1
ATOM 3059 N N . TYR B 1 195 ? 61.414 -9.622 -0.415 1.00 10.43 217 TYR B N 1
ATOM 3060 C CA . TYR B 1 195 ? 61.376 -10.858 0.336 1.00 10.90 217 TYR B CA 1
ATOM 3061 C C . TYR B 1 195 ? 61.496 -10.605 1.856 1.00 11.21 217 TYR B C 1
ATOM 3062 O O . TYR B 1 195 ? 61.219 -11.491 2.675 1.00 11.33 217 TYR B O 1
ATOM 3071 N N . THR B 1 196 ? 61.945 -9.421 2.227 1.00 11.55 218 THR B N 1
ATOM 3072 C CA . THR B 1 196 ? 62.200 -9.092 3.660 1.00 10.19 218 THR B CA 1
ATOM 3073 C C . THR B 1 196 ? 61.594 -7.750 3.992 1.00 10.35 218 THR B C 1
ATOM 3074 O O . THR B 1 196 ? 61.079 -7.050 3.140 1.00 10.13 218 THR B O 1
ATOM 3078 N N . CYS B 1 197 ? 61.660 -7.395 5.269 1.00 8.24 219 CYS B N 1
ATOM 3079 C CA . CYS B 1 197 ? 61.398 -5.988 5.667 1.00 7.36 219 CYS B CA 1
ATOM 3080 C C . CYS B 1 197 ? 62.439 -5.100 4.992 1.00 8.69 219 CYS B C 1
ATOM 3081 O O . CYS B 1 197 ? 63.530 -5.551 4.599 1.00 8.46 219 CYS B O 1
ATOM 3084 N N . ASP B 1 198 ? 62.104 -3.816 4.831 1.00 9.33 220 ASP B N 1
ATOM 3085 C CA . ASP B 1 198 ? 62.943 -2.889 4.069 1.00 10.17 220 ASP B CA 1
ATOM 3086 C C . ASP B 1 198 ? 64.303 -2.798 4.806 1.00 9.87 220 ASP B C 1
ATOM 3087 O O . ASP B 1 198 ? 65.375 -2.812 4.149 1.00 11.63 220 ASP B O 1
ATOM 3092 N N . ASP B 1 199 ? 64.240 -2.711 6.131 1.00 9.18 221 ASP B N 1
ATOM 3093 C CA . ASP B 1 199 ? 65.398 -2.983 7.031 1.00 9.26 221 ASP B CA 1
ATOM 3094 C C . ASP B 1 199 ? 65.314 -4.469 7.370 1.00 8.05 221 ASP B C 1
ATOM 3095 O O . ASP B 1 199 ? 64.412 -4.879 8.156 1.00 7.01 221 ASP B O 1
ATOM 3100 N N . PRO B 1 200 ? 66.196 -5.307 6.813 1.00 8.81 222 PRO B N 1
ATOM 3101 C CA . PRO B 1 200 ? 66.072 -6.780 6.976 1.00 8.67 222 PRO B CA 1
ATOM 3102 C C . PRO B 1 200 ? 66.336 -7.293 8.364 1.00 8.00 222 PRO B C 1
ATOM 3103 O O . PRO B 1 200 ? 66.025 -8.458 8.653 1.00 8.71 222 PRO B O 1
ATOM 3107 N N . THR B 1 201 ? 66.829 -6.427 9.262 1.00 6.72 223 THR B N 1
ATOM 3108 C CA . THR B 1 201 ? 67.002 -6.831 10.670 1.00 6.00 223 THR B CA 1
ATOM 3109 C C . THR B 1 201 ? 65.686 -6.823 11.477 1.00 4.68 223 THR B C 1
ATOM 3110 O O . THR B 1 201 ? 65.644 -7.327 12.612 1.00 5.11 223 THR B O 1
ATOM 3114 N N . ILE B 1 202 ? 64.656 -6.184 10.916 1.00 5.23 224 ILE B N 1
ATOM 3115 C CA . ILE B 1 202 ? 63.293 -6.237 11.488 1.00 4.86 224 ILE B CA 1
ATOM 3116 C C . ILE B 1 202 ? 62.634 -7.552 11.023 1.00 5.67 224 ILE B C 1
ATOM 3117 O O . ILE B 1 202 ? 62.518 -7.786 9.816 1.00 7.08 224 ILE B O 1
ATOM 3122 N N . PRO B 1 203 ? 62.208 -8.383 11.953 1.00 6.03 225 PRO B N 1
ATOM 3123 C CA . PRO B 1 203 ? 61.542 -9.632 11.521 1.00 6.12 225 PRO B CA 1
ATOM 3124 C C . PRO B 1 203 ? 60.223 -9.400 10.833 1.00 6.03 225 PRO B C 1
ATOM 3125 O O . PRO B 1 203 ? 59.455 -8.509 11.212 1.00 5.64 225 PRO B O 1
ATOM 3129 N N . VAL B 1 204 ? 59.984 -10.215 9.781 1.00 6.16 226 VAL B N 1
ATOM 3130 C CA . VAL B 1 204 ? 58.670 -10.240 9.102 1.00 6.60 226 VAL B CA 1
ATOM 3131 C C . VAL B 1 204 ? 57.576 -10.739 10.054 1.00 6.17 226 VAL B C 1
ATOM 3132 O O . VAL B 1 204 ? 57.716 -11.792 10.663 1.00 6.49 226 VAL B O 1
ATOM 3136 N N . VAL B 1 205 ? 56.529 -9.944 10.219 1.00 5.37 227 VAL B N 1
ATOM 3137 C CA . VAL B 1 205 ? 55.325 -10.372 10.938 1.00 6.62 227 VAL B CA 1
ATOM 3138 C C . VAL B 1 205 ? 54.151 -10.265 9.984 1.00 6.80 227 VAL B C 1
ATOM 3139 O O . VAL B 1 205 ? 53.923 -9.237 9.386 1.00 6.44 227 VAL B O 1
ATOM 3143 N N . ASN B 1 206 ? 53.462 -11.409 9.764 1.00 8.70 228 ASN B N 1
ATOM 3144 C CA . ASN B 1 206 ? 52.431 -11.499 8.732 1.00 9.31 228 ASN B CA 1
ATOM 3145 C C . ASN B 1 206 ? 51.096 -11.326 9.430 1.00 8.55 228 ASN B C 1
ATOM 3146 O O . ASN B 1 206 ? 50.811 -11.969 10.465 1.00 10.04 228 ASN B O 1
ATOM 3151 N N . TYR B 1 207 ? 50.267 -10.427 8.900 1.00 6.68 229 TYR B N 1
ATOM 3152 C CA . TYR B 1 207 ? 48.922 -10.135 9.399 1.00 7.07 229 TYR B CA 1
ATOM 3153 C C . TYR B 1 207 ? 47.888 -10.577 8.339 1.00 7.36 229 TYR B C 1
ATOM 3154 O O . TYR B 1 207 ? 48.018 -10.215 7.153 1.00 8.47 229 TYR B O 1
ATOM 3163 N N . ARG B 1 208 ? 46.830 -11.265 8.744 1.00 7.12 230 ARG B N 1
ATOM 3164 C CA . ARG B 1 208 ? 45.856 -11.767 7.758 1.00 8.40 230 ARG B CA 1
ATOM 3165 C C . ARG B 1 208 ? 44.464 -11.586 8.307 1.00 8.66 230 ARG B C 1
ATOM 3166 O O . ARG B 1 208 ? 44.261 -11.446 9.533 1.0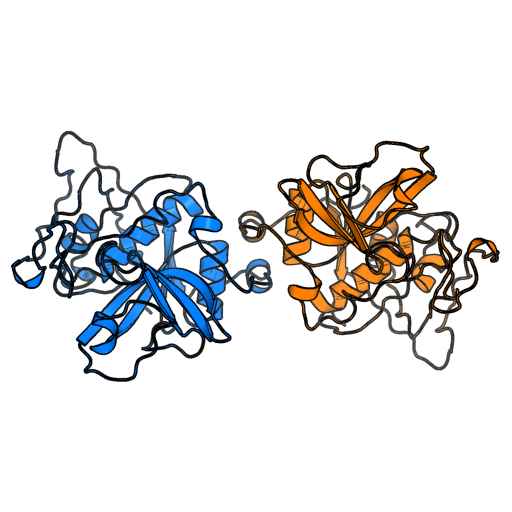0 9.32 230 ARG B O 1
ATOM 3174 N N . SER B 1 209 ? 43.512 -11.568 7.377 1.00 7.83 231 SER B N 1
ATOM 3175 C CA . SER B 1 209 ? 42.117 -11.809 7.687 1.00 7.83 231 SER B CA 1
ATOM 3176 C C . SER B 1 209 ? 41.663 -13.228 7.455 1.00 8.86 231 SER B C 1
ATOM 3177 O O . SER B 1 209 ? 42.322 -13.992 6.754 1.00 8.16 231 SER B O 1
ATOM 3180 N N . TRP B 1 210 ? 40.520 -13.571 8.008 1.00 9.03 232 TRP B N 1
ATOM 3181 C CA . TRP B 1 210 ? 39.915 -14.910 7.802 1.00 9.55 232 TRP B CA 1
ATOM 3182 C C . TRP B 1 210 ? 38.735 -14.954 6.862 1.00 11.25 232 TRP B C 1
ATOM 3183 O O . TRP B 1 210 ? 38.311 -16.067 6.450 1.00 11.00 232 TRP B O 1
ATOM 3194 N N . THR B 1 211 ? 38.193 -13.782 6.500 1.00 9.94 233 THR B N 1
ATOM 3195 C CA . THR B 1 211 ? 37.041 -13.719 5.612 1.00 11.43 233 THR B CA 1
ATOM 3196 C C . THR B 1 211 ? 36.986 -12.331 4.993 1.00 10.92 233 THR B C 1
ATOM 3197 O O . THR B 1 211 ? 37.561 -11.361 5.554 1.00 10.69 233 THR B O 1
ATOM 3201 N N . SER B 1 212 ? 36.366 -12.254 3.826 1.00 9.96 234 SER B N 1
ATOM 3202 C CA . SER B 1 212 ? 36.169 -10.994 3.084 1.00 9.59 234 SER B CA 1
ATOM 3203 C C . SER B 1 212 ? 34.806 -10.989 2.526 1.00 10.23 234 SER B C 1
ATOM 3204 O O . SER B 1 212 ? 34.239 -12.064 2.266 1.00 10.07 234 SER B O 1
ATOM 3207 N N . TYR B 1 213 ? 34.239 -9.805 2.351 1.00 8.13 235 TYR B N 1
ATOM 3208 C CA . TYR B 1 213 ? 32.893 -9.691 1.827 1.00 7.29 235 TYR B CA 1
ATOM 3209 C C . TYR B 1 213 ? 32.601 -8.316 1.231 1.00 6.90 235 TYR B C 1
ATOM 3210 O O . TYR B 1 213 ? 33.365 -7.371 1.414 1.00 8.79 235 TYR B O 1
ATOM 3219 N N . ALA B 1 214 ? 31.546 -8.297 0.408 1.00 7.22 236 ALA B N 1
ATOM 3220 C CA . ALA B 1 214 ? 31.081 -7.088 -0.272 1.00 7.88 236 ALA B CA 1
ATOM 3221 C C . ALA B 1 214 ? 29.844 -6.514 0.418 1.00 9.03 236 ALA B C 1
ATOM 3222 O O . ALA B 1 214 ? 28.961 -7.210 0.944 1.00 10.96 236 ALA B O 1
ATOM 3224 N N . LEU B 1 215 ? 29.779 -5.225 0.371 1.00 8.05 237 LEU B N 1
ATOM 3225 C CA . LEU B 1 215 ? 28.670 -4.421 0.890 1.00 7.68 237 LEU B CA 1
ATOM 3226 C C . LEU B 1 215 ? 28.081 -3.612 -0.284 1.00 8.23 237 LEU B C 1
ATOM 3227 O O . LEU B 1 215 ? 28.783 -3.209 -1.181 1.00 8.89 237 LEU B O 1
ATOM 3232 N N . GLN B 1 216 ? 26.760 -3.408 -0.254 1.00 8.30 238 GLN B N 1
ATOM 3233 C CA . GLN B 1 216 ? 26.085 -2.581 -1.241 1.00 8.11 238 GLN B CA 1
ATOM 3234 C C . GLN B 1 216 ? 24.863 -1.905 -0.633 1.00 7.20 238 GLN B C 1
ATOM 3235 O O . GLN B 1 216 ? 24.064 -2.561 0.044 1.00 9.26 238 GLN B O 1
ATOM 3241 N N . GLY B 1 217 ? 24.748 -0.629 -0.904 1.00 7.17 239 GLY B N 1
ATOM 3242 C CA . GLY B 1 217 ? 23.620 0.168 -0.522 1.00 7.47 239 GLY B CA 1
ATOM 3243 C C . GLY B 1 217 ? 23.773 0.811 0.853 1.00 7.01 239 GLY B C 1
ATOM 3244 O O . GLY B 1 217 ? 24.664 0.447 1.671 1.00 7.92 239 GLY B O 1
ATOM 3245 N N . GLU B 1 218 ? 22.908 1.799 1.114 1.00 6.43 240 GLU B N 1
ATOM 3246 C CA . GLU B 1 218 ? 23.001 2.651 2.296 1.00 6.30 240 GLU B CA 1
ATOM 3247 C C . GLU B 1 218 ? 22.938 1.855 3.596 1.00 7.53 240 GLU B C 1
ATOM 3248 O O . GLU B 1 218 ? 23.764 2.052 4.498 1.00 7.28 240 GLU B O 1
ATOM 3254 N N . ASP B 1 219 ? 21.952 0.951 3.708 1.00 7.63 241 ASP B N 1
ATOM 3255 C CA . ASP B 1 219 ? 21.819 0.198 4.968 1.00 8.81 241 ASP B CA 1
ATOM 3256 C C . ASP B 1 219 ? 22.983 -0.703 5.245 1.00 8.11 241 ASP B C 1
ATOM 3257 O O . ASP B 1 219 ? 23.501 -0.705 6.351 1.00 7.39 241 ASP B O 1
ATOM 3262 N N . ASP B 1 220 ? 23.404 -1.480 4.259 1.00 7.24 242 ASP B N 1
ATOM 3263 C CA . ASP B 1 220 ? 24.603 -2.287 4.393 1.00 7.14 242 ASP B CA 1
ATOM 3264 C C . ASP B 1 220 ? 25.764 -1.463 4.903 1.00 6.83 242 ASP B C 1
ATOM 3265 O O . ASP B 1 220 ? 26.513 -1.875 5.847 1.00 6.93 242 ASP B O 1
ATOM 3270 N N . TYR B 1 221 ? 26.002 -0.330 4.250 1.00 5.94 243 TYR B N 1
ATOM 3271 C CA . TYR B 1 221 ? 27.152 0.530 4.664 1.00 6.58 243 TYR B CA 1
ATOM 3272 C C . TYR B 1 221 ? 27.048 0.991 6.126 1.00 6.44 243 TYR B C 1
ATOM 3273 O O . TYR B 1 221 ? 28.026 0.916 6.897 1.00 6.20 243 TYR B O 1
ATOM 3282 N N . MET B 1 222 ? 25.921 1.567 6.492 1.00 6.83 244 MET B N 1
ATOM 3283 C CA . MET B 1 222 ? 25.727 2.021 7.856 1.00 6.92 244 MET B CA 1
ATOM 3284 C C . MET B 1 222 ? 25.921 0.914 8.881 1.00 6.97 244 MET B C 1
ATOM 3285 O O . MET B 1 222 ? 26.556 1.106 9.923 1.00 5.96 244 MET B O 1
ATOM 3290 N N . ARG B 1 223 ? 25.273 -0.206 8.613 1.00 6.83 245 ARG B N 1
ATOM 3291 C CA . ARG B 1 223 ? 25.207 -1.298 9.570 1.00 6.02 245 ARG B CA 1
ATOM 3292 C C . ARG B 1 223 ? 26.571 -1.961 9.729 1.00 7.22 245 ARG B C 1
ATOM 3293 O O . ARG B 1 223 ? 26.988 -2.245 10.852 1.00 6.79 245 ARG B O 1
ATOM 3301 N N . GLU B 1 224 ? 27.298 -2.126 8.621 1.00 6.36 246 GLU B N 1
ATOM 3302 C CA . GLU B 1 224 ? 28.650 -2.688 8.676 1.00 6.99 246 GLU B CA 1
ATOM 3303 C C . GLU B 1 224 ? 29.587 -1.729 9.438 1.00 6.14 246 GLU B C 1
ATOM 3304 O O . GLU B 1 224 ? 30.362 -2.165 10.285 1.00 7.41 246 GLU B O 1
ATOM 3310 N N . LEU B 1 225 ? 29.558 -0.445 9.103 1.00 6.06 247 LEU B N 1
ATOM 3311 C CA . LEU B 1 225 ? 30.365 0.557 9.789 1.00 7.01 247 LEU B CA 1
ATOM 3312 C C . LEU B 1 225 ? 30.102 0.502 11.314 1.00 6.14 247 LEU B C 1
ATOM 3313 O O . LEU B 1 225 ? 31.039 0.501 12.125 1.00 8.00 247 LEU B O 1
ATOM 3318 N N . PHE B 1 226 ? 28.848 0.520 11.697 1.00 6.10 248 PHE B N 1
ATOM 3319 C CA . PHE B 1 226 ? 28.435 0.527 13.097 1.00 5.96 248 PHE B CA 1
ATOM 3320 C C . PHE B 1 226 ? 29.036 -0.658 13.846 1.00 5.64 248 PHE B C 1
ATOM 3321 O O . PHE B 1 226 ? 29.604 -0.490 14.920 1.00 7.26 248 PHE B O 1
ATOM 3329 N N . PHE B 1 227 ? 28.896 -1.875 13.314 1.00 5.75 249 PHE B N 1
ATOM 3330 C CA . PHE B 1 227 ? 29.373 -3.070 13.978 1.00 6.63 249 PHE B CA 1
ATOM 3331 C C . PHE B 1 227 ? 30.862 -3.288 13.928 1.00 5.87 249 PHE B C 1
ATOM 3332 O O . PHE B 1 227 ? 31.441 -3.778 14.950 1.00 6.81 249 PHE B O 1
ATOM 3340 N N . ARG B 1 228 ? 31.472 -2.947 12.796 1.00 6.53 250 ARG B N 1
ATOM 3341 C CA . ARG B 1 228 ? 32.829 -3.450 12.507 1.00 6.44 250 ARG B CA 1
ATOM 3342 C C . ARG B 1 228 ? 33.852 -2.367 12.158 1.00 7.08 250 ARG B C 1
ATOM 3343 O O . ARG B 1 228 ? 35.060 -2.681 12.149 1.00 8.36 250 ARG B O 1
ATOM 3351 N N . GLY B 1 229 ? 33.406 -1.145 11.837 1.00 6.61 251 GLY B N 1
ATOM 3352 C CA . GLY B 1 229 ? 34.324 -0.037 11.629 1.00 6.55 251 GLY B CA 1
ATOM 3353 C C . GLY B 1 229 ? 34.622 0.211 10.169 1.00 6.76 251 GLY B C 1
ATOM 3354 O O . GLY B 1 229 ? 33.997 -0.342 9.239 1.00 6.44 251 GLY B O 1
ATOM 3355 N N . PRO B 1 230 ? 35.551 1.137 9.920 1.00 6.08 252 PRO B N 1
ATOM 3356 C CA . PRO B 1 230 ? 35.846 1.593 8.582 1.00 6.38 252 PRO B CA 1
ATOM 3357 C C . PRO B 1 230 ? 36.133 0.493 7.569 1.00 6.74 252 PRO B C 1
ATOM 3358 O O . PRO B 1 230 ? 36.721 -0.535 7.854 1.00 5.94 252 PRO B O 1
ATOM 3362 N N . PHE B 1 231 ? 35.722 0.740 6.332 1.00 6.63 253 PHE B N 1
ATOM 3363 C CA . PHE B 1 231 ? 35.964 -0.153 5.207 1.00 6.58 253 PHE B CA 1
ATOM 3364 C C . PHE B 1 231 ? 36.103 0.667 3.935 1.00 6.15 253 PHE B C 1
ATOM 3365 O O . PHE B 1 231 ? 35.992 1.912 3.977 1.00 6.96 253 PHE B O 1
ATOM 3373 N N . GLU B 1 232 ? 36.394 -0.022 2.819 1.00 6.44 254 GLU B N 1
ATOM 3374 C CA . GLU B 1 232 ? 36.759 0.630 1.568 1.00 6.21 254 GLU B CA 1
ATOM 3375 C C . GLU B 1 232 ? 35.544 0.740 0.618 1.00 6.84 254 GLU B C 1
ATOM 3376 O O . GLU B 1 232 ? 34.783 -0.246 0.469 1.00 8.13 254 GLU B O 1
ATOM 3382 N N . VAL B 1 233 ? 35.346 1.929 0.030 1.00 5.84 255 VAL B N 1
ATOM 3383 C CA . VAL B 1 233 ? 34.331 2.173 -0.975 1.00 6.74 255 VAL B CA 1
ATOM 3384 C C . VAL B 1 233 ? 34.956 2.835 -2.170 1.00 7.16 255 VAL B C 1
ATOM 3385 O O . VAL B 1 233 ? 36.152 3.255 -2.129 1.00 8.75 255 VAL B O 1
ATOM 3389 N N . ALA B 1 234 ? 34.218 2.929 -3.261 1.00 7.26 256 ALA B N 1
ATOM 3390 C CA . ALA B 1 234 ? 34.763 3.568 -4.427 1.00 7.54 256 ALA B CA 1
ATOM 3391 C C . ALA B 1 234 ? 33.638 4.434 -5.065 1.00 7.46 256 ALA B C 1
ATOM 3392 O O . ALA B 1 234 ? 32.457 4.102 -4.994 1.00 9.46 256 ALA B O 1
ATOM 3394 N N . PHE B 1 235 ? 34.059 5.495 -5.769 1.00 7.51 257 PHE B N 1
ATOM 3395 C CA . PHE B 1 235 ? 33.153 6.408 -6.426 1.00 6.86 257 PHE B CA 1
ATOM 3396 C C . PHE B 1 235 ? 33.804 7.005 -7.652 1.00 7.35 257 PHE B C 1
ATOM 3397 O O . PHE B 1 235 ? 35.020 6.924 -7.829 1.00 8.20 257 PHE B O 1
ATOM 3405 N N . ASP B 1 236 ? 32.988 7.607 -8.512 1.00 6.38 258 ASP B N 1
ATOM 3406 C CA . ASP B 1 236 ? 33.483 8.277 -9.734 1.00 8.39 258 ASP B CA 1
ATOM 3407 C C . ASP B 1 236 ? 33.863 9.705 -9.425 1.00 9.66 258 ASP B C 1
ATOM 3408 O O . ASP B 1 236 ? 33.032 10.441 -8.902 1.00 8.50 258 ASP B O 1
ATOM 3413 N N . VAL B 1 237 ? 35.130 10.056 -9.657 1.00 8.36 259 VAL B N 1
ATOM 3414 C CA . VAL B 1 237 ? 35.633 11.378 -9.429 1.00 8.52 259 VAL B CA 1
ATOM 3415 C C . VAL B 1 237 ? 35.453 12.185 -10.711 1.00 7.52 259 VAL B C 1
ATOM 3416 O O . VAL B 1 237 ? 35.938 11.810 -11.771 1.00 7.90 259 VAL B O 1
ATOM 3420 N N . TYR B 1 238 ? 34.772 13.306 -10.521 1.00 6.72 260 TYR B N 1
ATOM 3421 C CA . TYR B 1 238 ? 34.620 14.355 -11.563 1.00 7.28 260 TYR B CA 1
ATOM 3422 C C . TYR B 1 238 ? 35.447 15.585 -11.163 1.00 7.85 260 TYR B C 1
ATOM 3423 O O . TYR B 1 238 ? 35.817 15.762 -9.988 1.00 8.19 260 TYR B O 1
ATOM 3432 N N . GLU B 1 239 ? 35.696 16.490 -12.105 1.00 9.46 261 GLU B N 1
ATOM 3433 C CA . GLU B 1 239 ? 36.539 17.642 -11.824 1.00 9.83 261 GLU B CA 1
ATOM 3434 C C . GLU B 1 239 ? 36.069 18.516 -10.672 1.00 9.99 261 GLU B C 1
ATOM 3435 O O . GLU B 1 239 ? 36.900 19.144 -9.993 1.00 11.37 261 GLU B O 1
ATOM 3441 N N . ASP B 1 240 ? 34.749 18.627 -10.432 1.00 8.89 262 ASP B N 1
ATOM 3442 C CA . ASP B 1 240 ? 34.262 19.467 -9.321 1.00 8.77 262 ASP B CA 1
ATOM 3443 C C . ASP B 1 240 ? 34.562 18.941 -7.917 1.00 9.94 262 ASP B C 1
ATOM 3444 O O . ASP B 1 240 ? 34.336 19.666 -6.953 1.00 10.93 262 ASP B O 1
ATOM 3449 N N . PHE B 1 241 ? 35.060 17.697 -7.825 1.00 9.53 263 PHE B N 1
ATOM 3450 C CA . PHE B 1 241 ? 35.468 17.075 -6.541 1.00 9.75 263 PHE B CA 1
ATOM 3451 C C . PHE B 1 241 ? 36.832 17.604 -6.077 1.00 11.11 263 PHE B C 1
ATOM 3452 O O . PHE B 1 241 ? 37.063 17.783 -4.882 1.00 9.61 263 PHE B O 1
ATOM 3460 N N . ILE B 1 242 ? 37.694 17.926 -7.034 1.00 12.61 264 ILE B N 1
ATOM 3461 C CA . ILE B 1 242 ? 39.109 18.198 -6.731 1.00 14.40 264 ILE B CA 1
ATOM 3462 C C . ILE B 1 242 ? 39.312 19.389 -5.763 1.00 13.49 264 ILE B C 1
ATOM 3463 O O . ILE B 1 242 ? 40.161 19.318 -4.868 1.00 13.34 264 ILE B O 1
ATOM 3468 N N . ALA B 1 243 ? 38.554 20.459 -5.958 1.00 13.71 265 ALA B N 1
ATOM 3469 C CA . ALA B 1 243 ? 38.656 21.665 -5.141 1.00 14.36 265 ALA B CA 1
ATOM 3470 C C . ALA B 1 243 ? 37.707 21.685 -3.914 1.00 16.09 265 ALA B C 1
ATOM 3471 O O . ALA B 1 243 ? 37.554 22.706 -3.228 1.00 17.37 265 ALA B O 1
ATOM 3473 N N . TYR B 1 244 ? 37.106 20.537 -3.576 1.00 14.14 266 TYR B N 1
ATOM 3474 C CA . TYR B 1 244 ? 36.214 20.462 -2.438 1.00 13.69 266 TYR B CA 1
ATOM 3475 C C . TYR B 1 244 ? 36.933 20.989 -1.183 1.00 15.51 266 TYR B C 1
ATOM 3476 O O . TYR B 1 244 ? 38.069 20.584 -0.923 1.00 16.32 266 TYR B O 1
ATOM 3485 N N . ASN B 1 245 ? 36.244 21.779 -0.376 1.00 17.76 267 ASN B N 1
ATOM 3486 C CA . ASN B 1 245 ? 36.712 22.136 0.968 1.00 19.65 267 ASN B CA 1
ATOM 3487 C C . ASN B 1 245 ? 35.640 22.184 2.063 1.00 19.73 267 ASN B C 1
ATOM 3488 O O . ASN B 1 245 ? 35.972 22.428 3.238 1.00 21.84 267 ASN B O 1
ATOM 3493 N N . SER B 1 246 ? 34.358 22.051 1.742 1.00 16.92 268 SER B N 1
ATOM 3494 C CA . SER B 1 246 ? 33.341 22.146 2.797 1.00 17.61 268 SER B CA 1
ATOM 3495 C C . SER B 1 246 ? 31.990 21.731 2.267 1.00 14.88 268 SER B C 1
ATOM 3496 O O . SER B 1 246 ? 31.809 21.669 1.071 1.00 14.97 268 SER B O 1
ATOM 3499 N N . GLY B 1 247 ? 31.062 21.479 3.181 1.00 14.80 269 GLY B N 1
ATOM 3500 C CA . GLY B 1 247 ? 29.711 21.061 2.837 1.00 14.05 269 GLY B CA 1
ATOM 3501 C C . GLY B 1 247 ? 29.630 19.605 2.389 1.00 12.36 269 GLY B C 1
ATOM 3502 O O . GLY B 1 247 ? 30.552 18.762 2.605 1.00 12.16 269 GLY B O 1
ATOM 3503 N N . VAL B 1 248 ? 28.463 19.308 1.831 1.00 10.75 270 VAL B N 1
ATOM 3504 C CA . VAL B 1 248 ? 28.153 17.957 1.368 1.00 9.42 270 VAL B CA 1
ATOM 3505 C C . VAL B 1 248 ? 28.285 17.917 -0.131 1.00 8.58 270 VAL B C 1
ATOM 3506 O O . VAL B 1 248 ? 27.465 18.508 -0.859 1.00 9.43 270 VAL B O 1
ATOM 3510 N N . TYR B 1 249 ? 29.350 17.257 -0.597 1.00 8.73 271 TYR B N 1
ATOM 3511 C CA . TYR B 1 249 ? 29.611 17.101 -2.002 1.00 7.38 271 TYR B CA 1
ATOM 3512 C C . TYR B 1 249 ? 28.537 16.342 -2.732 1.00 7.19 271 TYR B C 1
ATOM 3513 O O . TYR B 1 249 ? 27.981 15.329 -2.253 1.00 6.28 271 TYR B O 1
ATOM 3522 N N . HIS B 1 250 ? 28.167 16.884 -3.890 1.00 8.70 272 HIS B N 1
ATOM 3523 C CA . HIS B 1 250 ? 27.528 16.104 -4.968 1.00 9.32 272 HIS B CA 1
ATOM 3524 C C . HIS B 1 250 ? 27.976 16.648 -6.327 1.00 9.15 272 HIS B C 1
ATOM 3525 O O . HIS B 1 250 ? 28.305 17.809 -6.471 1.00 9.56 272 HIS B O 1
ATOM 3532 N N . HIS B 1 251 ? 27.970 15.786 -7.346 1.00 7.84 273 HIS B N 1
ATOM 3533 C CA . HIS B 1 251 ? 28.485 16.157 -8.644 1.00 7.85 273 HIS B CA 1
ATOM 3534 C C . HIS B 1 251 ? 27.462 16.987 -9.377 1.00 8.00 273 HIS B C 1
ATOM 3535 O O . HIS B 1 251 ? 26.294 16.588 -9.573 1.00 8.20 273 HIS B O 1
ATOM 3542 N N . VAL B 1 252 ? 27.915 18.151 -9.857 1.00 6.54 274 VAL B N 1
ATOM 3543 C CA . VAL B 1 252 ? 27.096 19.064 -10.633 1.00 7.98 274 VAL B CA 1
ATOM 3544 C C . VAL B 1 252 ? 27.799 19.402 -11.955 1.00 7.13 274 VAL B C 1
ATOM 3545 O O . VAL B 1 252 ? 27.170 19.461 -13.036 1.00 8.62 274 VAL B O 1
ATOM 3549 N N . SER B 1 253 ? 29.126 19.611 -11.884 1.00 7.21 275 SER B N 1
ATOM 3550 C CA . SER B 1 253 ? 29.862 20.047 -13.078 1.00 5.01 275 SER B CA 1
ATOM 3551 C C . SER B 1 253 ? 31.222 19.397 -13.206 1.00 6.25 275 SER B C 1
ATOM 3552 O O . SER B 1 253 ? 31.710 18.819 -12.242 1.00 6.20 275 SER B O 1
ATOM 3555 N N . GLY B 1 254 ? 31.835 19.509 -14.400 1.00 7.04 276 GLY B N 1
ATOM 3556 C CA . GLY B 1 254 ? 33.185 19.008 -14.646 1.00 8.34 276 GLY B CA 1
ATOM 3557 C C . GLY B 1 254 ? 33.167 17.592 -15.232 1.00 9.66 276 GLY B C 1
ATOM 3558 O O . GLY B 1 254 ? 32.168 16.872 -15.113 1.00 10.86 276 GLY B O 1
ATOM 3559 N N . GLN B 1 255 ? 34.280 17.206 -15.858 1.00 9.00 277 GLN B N 1
ATOM 3560 C CA . GLN B 1 255 ? 34.432 15.925 -16.549 1.00 10.24 277 GLN B CA 1
ATOM 3561 C C . GLN B 1 255 ? 34.841 14.811 -15.570 1.00 9.29 277 GLN B C 1
ATOM 3562 O O . GLN B 1 255 ? 35.483 15.057 -14.567 1.00 10.62 277 GLN B O 1
ATOM 3568 N N . TYR B 1 256 ? 34.516 13.584 -15.941 1.00 10.30 278 TYR B N 1
ATOM 3569 C CA . TYR B 1 256 ? 35.017 12.403 -15.205 1.00 11.22 278 TYR B CA 1
ATOM 3570 C C . TYR B 1 256 ? 36.537 12.278 -15.291 1.00 13.56 278 TYR B C 1
ATOM 3571 O O . TYR B 1 256 ? 37.114 12.441 -16.389 1.00 15.23 278 TYR B O 1
ATOM 3580 N N . LEU B 1 257 ? 37.177 11.929 -14.195 1.00 12.94 279 LEU B N 1
ATOM 3581 C CA . LEU B 1 257 ? 38.640 11.788 -14.100 1.00 15.25 279 LEU B CA 1
ATOM 3582 C C . LEU B 1 257 ? 39.074 10.338 -13.831 1.00 17.27 279 LEU B C 1
ATOM 3583 O O . LEU B 1 257 ? 40.253 10.004 -14.081 1.00 18.46 279 LEU B O 1
ATOM 3588 N N . GLY B 1 258 ? 38.182 9.509 -13.241 1.00 15.75 280 GLY B N 1
ATOM 3589 C CA . GLY B 1 258 ? 38.495 8.099 -12.963 1.00 14.72 280 GLY B CA 1
ATOM 3590 C C . GLY B 1 258 ? 37.780 7.663 -11.701 1.00 12.98 280 GLY B C 1
ATOM 3591 O O . GLY B 1 258 ? 37.165 8.464 -11.022 1.00 13.24 280 GLY B O 1
ATOM 3592 N N . GLY B 1 259 ? 37.882 6.377 -11.390 1.00 11.43 281 GLY B N 1
ATOM 3593 C CA . GLY B 1 259 ? 37.343 5.882 -10.135 1.00 10.02 281 GLY B CA 1
ATOM 3594 C C . GLY B 1 259 ? 38.337 6.059 -9.013 1.00 9.37 281 GLY B C 1
ATOM 3595 O O . GLY B 1 259 ? 39.568 6.073 -9.223 1.00 9.62 281 GLY B O 1
ATOM 3596 N N . HIS B 1 260 ? 37.805 6.271 -7.820 1.00 7.43 282 HIS B N 1
ATOM 3597 C CA . HIS B 1 260 ? 38.655 6.563 -6.628 1.00 7.86 282 HIS B CA 1
ATOM 3598 C C . HIS B 1 260 ? 38.148 5.744 -5.454 1.00 8.58 282 HIS B C 1
ATOM 3599 O O . HIS B 1 260 ? 36.966 5.762 -5.159 1.00 8.48 282 HIS B O 1
ATOM 3606 N N . ALA B 1 261 ? 39.080 5.036 -4.821 1.00 6.04 283 ALA B N 1
ATOM 3607 C CA . ALA B 1 261 ? 38.802 4.218 -3.662 1.00 6.66 283 ALA B CA 1
ATOM 3608 C C . ALA B 1 261 ? 39.241 4.970 -2.406 1.00 6.55 283 ALA B C 1
ATOM 3609 O O . ALA B 1 261 ? 40.333 5.559 -2.359 1.00 7.70 283 ALA B O 1
ATOM 3611 N N . VAL B 1 262 ? 38.358 4.943 -1.376 1.00 6.18 284 VAL B N 1
ATOM 3612 C CA . VAL B 1 262 ? 38.477 5.762 -0.197 1.00 6.01 284 VAL B CA 1
ATOM 3613 C C . VAL B 1 262 ? 37.962 4.969 1.006 1.00 5.81 284 VAL B C 1
ATOM 3614 O O . VAL B 1 262 ? 37.390 3.866 0.831 1.00 7.85 284 VAL B O 1
ATOM 3618 N N . ARG B 1 263 ? 38.137 5.543 2.195 1.00 6.36 285 ARG B N 1
AT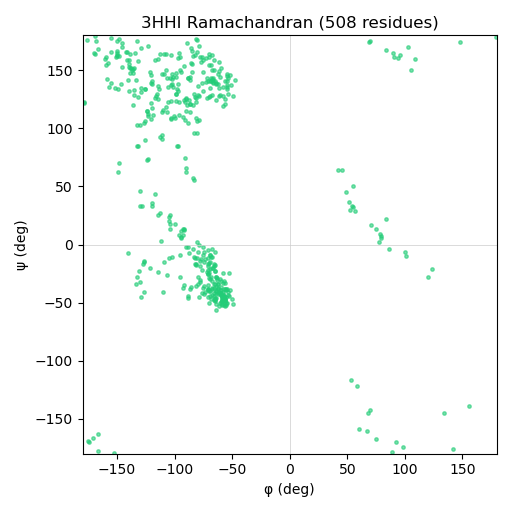OM 3619 C CA . ARG B 1 263 ? 37.811 4.862 3.456 1.00 6.19 285 ARG B CA 1
ATOM 3620 C C . ARG B 1 263 ? 36.610 5.540 4.109 1.00 5.94 285 ARG B C 1
ATOM 3621 O O . ARG B 1 263 ? 36.673 6.715 4.541 1.00 6.36 285 ARG B O 1
ATOM 3629 N N . LEU B 1 264 ? 35.488 4.794 4.191 1.00 5.72 286 LEU B N 1
ATOM 3630 C CA . LEU B 1 264 ? 34.298 5.285 4.845 1.00 6.55 286 LEU B CA 1
ATOM 3631 C C . LEU B 1 264 ? 34.459 5.257 6.383 1.00 6.53 286 LEU B C 1
ATOM 3632 O O . LEU B 1 264 ? 34.846 4.201 6.936 1.00 8.18 286 LEU B O 1
ATOM 3637 N N . VAL B 1 265 ? 34.116 6.374 7.059 1.00 6.49 287 VAL B N 1
ATOM 3638 C CA . VAL B 1 265 ? 34.277 6.449 8.491 1.00 6.11 287 VAL B CA 1
ATOM 3639 C C . VAL B 1 265 ? 33.050 6.869 9.304 1.00 6.94 287 VAL B C 1
ATOM 3640 O O . VAL B 1 265 ? 33.023 6.629 10.558 1.00 7.99 287 VAL B O 1
ATOM 3644 N N . GLY B 1 266 ? 32.032 7.467 8.663 1.00 7.18 288 GLY B N 1
ATOM 3645 C CA . GLY B 1 266 ? 30.911 7.963 9.457 1.00 7.05 288 GLY B CA 1
ATOM 3646 C C . GLY B 1 266 ? 29.730 8.368 8.575 1.00 7.11 288 GLY B C 1
ATOM 3647 O O . GLY B 1 266 ? 29.820 8.327 7.360 1.00 7.92 288 GLY B O 1
ATOM 3648 N N . TRP B 1 267 ? 28.664 8.828 9.227 1.00 7.12 289 TRP B N 1
ATOM 3649 C CA . TRP B 1 267 ? 27.523 9.415 8.519 1.00 6.95 289 TRP B CA 1
ATOM 3650 C C . TRP B 1 267 ? 26.866 10.455 9.408 1.00 6.61 289 TRP B C 1
ATOM 3651 O O . TRP B 1 267 ? 27.087 10.507 10.618 1.00 8.85 289 TRP B O 1
ATOM 3662 N N . GLY B 1 268 ? 26.057 11.305 8.776 1.00 8.08 290 GLY B N 1
ATOM 3663 C CA . GLY B 1 268 ? 25.295 12.285 9.537 1.00 9.16 290 GLY B CA 1
ATOM 3664 C C . GLY B 1 268 ? 24.320 12.961 8.626 1.00 11.58 290 GLY B C 1
ATOM 3665 O O . GLY B 1 268 ? 24.075 12.515 7.544 1.00 10.29 290 GLY B O 1
ATOM 3666 N N . THR B 1 269 ? 23.765 14.053 9.097 1.00 12.93 291 THR B N 1
ATOM 3667 C CA . THR B 1 269 ? 22.873 14.853 8.270 1.00 16.23 291 THR B CA 1
ATOM 3668 C C . THR B 1 269 ? 23.194 16.318 8.572 1.00 18.34 291 THR B C 1
ATOM 3669 O O . THR B 1 269 ? 23.518 16.691 9.715 1.00 18.85 291 THR B O 1
ATOM 3673 N N . SER B 1 270 ? 23.159 17.130 7.524 1.00 21.39 292 SER B N 1
ATOM 3674 C CA . SER B 1 270 ? 23.486 18.550 7.618 1.00 24.37 292 SER B CA 1
ATOM 3675 C C . SER B 1 270 ? 22.278 19.242 6.999 1.00 25.77 292 SER B C 1
ATOM 3676 O O . SER B 1 270 ? 22.095 19.143 5.783 1.00 26.19 292 SER B O 1
ATOM 3679 N N . ASN B 1 271 ? 21.416 19.836 7.850 1.00 26.09 293 ASN B N 1
ATOM 3680 C CA . ASN B 1 271 ? 20.259 20.593 7.411 1.00 26.02 293 ASN B CA 1
ATOM 3681 C C . ASN B 1 271 ? 19.357 19.785 6.492 1.00 25.32 293 ASN B C 1
ATOM 3682 O O . ASN B 1 271 ? 18.938 20.243 5.428 1.00 26.48 293 ASN B O 1
ATOM 3687 N N . GLY B 1 272 ? 19.009 18.581 6.929 1.00 23.03 294 GLY B N 1
ATOM 3688 C CA . GLY B 1 272 ? 18.090 17.740 6.162 1.00 22.27 294 GLY B CA 1
ATOM 3689 C C . GLY B 1 272 ? 18.744 17.054 4.955 1.00 20.72 294 GLY B C 1
ATOM 3690 O O . GLY B 1 272 ? 18.055 16.350 4.220 1.00 22.06 294 GLY B O 1
ATOM 3691 N N . VAL B 1 273 ? 20.055 17.253 4.750 1.00 19.63 295 VAL B N 1
ATOM 3692 C CA . VAL B 1 273 ? 20.827 16.545 3.700 1.00 16.54 295 VAL B CA 1
ATOM 3693 C C . VAL B 1 273 ? 21.696 15.404 4.332 1.00 14.62 295 VAL B C 1
ATOM 3694 O O . VAL B 1 273 ? 22.627 15.718 5.049 1.00 14.23 295 VAL B O 1
ATOM 3698 N N . PRO B 1 274 ? 21.319 14.115 4.097 1.00 13.81 296 PRO B N 1
ATOM 3699 C CA . PRO B 1 274 ? 22.115 12.986 4.611 1.00 12.93 296 PRO B CA 1
ATOM 3700 C C . PRO B 1 274 ? 23.464 12.922 3.929 1.00 11.60 296 PRO B C 1
ATOM 3701 O O . PRO B 1 274 ? 23.555 13.128 2.735 1.00 9.72 296 PRO B O 1
ATOM 3705 N N . TYR B 1 275 ? 24.530 12.633 4.696 1.00 8.82 297 TYR B N 1
ATOM 3706 C CA . TYR B 1 275 ? 25.841 12.469 4.118 1.00 9.44 297 TYR B CA 1
ATOM 3707 C C . TYR B 1 275 ? 26.631 11.271 4.732 1.00 7.27 297 TYR B C 1
ATOM 3708 O O . TYR B 1 275 ? 26.270 10.703 5.766 1.00 8.36 297 TYR B O 1
ATOM 3717 N N . TRP B 1 276 ? 27.681 10.897 3.998 1.00 6.92 298 TRP B N 1
ATOM 3718 C CA . TRP B 1 276 ? 28.768 10.077 4.446 1.00 6.53 298 TRP B CA 1
ATOM 3719 C C . TRP B 1 276 ? 29.975 10.945 4.766 1.00 7.41 298 TRP B C 1
ATOM 3720 O O . TRP B 1 276 ? 30.275 11.934 4.082 1.00 8.45 298 TRP B O 1
ATOM 3731 N N . LYS B 1 277 ? 30.721 10.528 5.813 1.00 7.46 299 LYS B N 1
ATOM 3732 C CA . LYS B 1 277 ? 32.027 11.113 6.103 1.00 7.58 299 LYS B CA 1
ATOM 3733 C C . LYS B 1 277 ? 33.111 10.132 5.639 1.00 7.44 299 LYS B C 1
ATOM 3734 O O . LYS B 1 277 ? 33.111 8.994 6.063 1.00 7.75 299 LYS B O 1
ATOM 3740 N N . ILE B 1 278 ? 33.998 10.629 4.757 1.00 7.04 300 ILE B N 1
ATOM 3741 C CA . ILE B 1 278 ? 34.993 9.780 4.090 1.00 5.94 300 ILE B CA 1
ATOM 3742 C C . ILE B 1 278 ? 36.388 10.335 4.304 1.00 6.50 300 ILE B C 1
ATOM 3743 O O . ILE B 1 278 ? 36.626 11.558 4.187 1.00 7.65 300 ILE B O 1
ATOM 3748 N N . ALA B 1 279 ? 37.311 9.452 4.664 1.00 6.45 301 ALA B N 1
ATOM 3749 C CA . ALA B 1 279 ? 38.721 9.801 4.715 1.00 7.24 301 ALA B CA 1
ATOM 3750 C C . ALA B 1 279 ? 39.384 9.622 3.358 1.00 7.34 301 ALA B C 1
ATOM 3751 O O . ALA B 1 279 ? 39.400 8.535 2.808 1.00 8.33 301 ALA B O 1
ATOM 3753 N N . ASN B 1 280 ? 39.830 10.732 2.750 1.00 6.17 302 ASN B N 1
ATOM 3754 C CA . ASN B 1 280 ? 40.618 10.649 1.523 1.00 6.24 302 ASN B CA 1
ATOM 3755 C C . ASN B 1 280 ? 42.066 10.320 1.896 1.00 5.99 302 ASN B C 1
ATOM 3756 O O . ASN B 1 280 ? 42.426 10.267 3.096 1.00 6.98 302 ASN B O 1
ATOM 3761 N N . SER B 1 281 ? 42.883 10.133 0.849 1.00 6.22 303 SER B N 1
ATOM 3762 C CA . SER B 1 281 ? 44.267 9.756 0.981 1.00 6.80 303 SER B CA 1
ATOM 3763 C C . SER B 1 281 ? 45.196 10.810 0.361 1.00 8.00 303 SER B C 1
ATOM 3764 O O . SER B 1 281 ? 46.228 10.458 -0.189 1.00 7.24 303 SER B O 1
ATOM 3767 N N . TRP B 1 282 ? 44.807 12.073 0.498 1.00 7.67 304 TRP B N 1
ATOM 3768 C CA . TRP B 1 282 ? 45.514 13.212 -0.125 1.00 6.64 304 TRP B CA 1
ATOM 3769 C C . TRP B 1 282 ? 46.126 14.096 0.982 1.00 6.52 304 TRP B C 1
ATOM 3770 O O . TRP B 1 282 ? 46.421 15.304 0.776 1.00 7.60 304 TRP B O 1
ATOM 3781 N N . ASN B 1 283 ? 46.400 13.498 2.137 1.00 6.26 305 ASN B N 1
ATOM 3782 C CA . ASN B 1 283 ? 46.935 14.157 3.358 1.00 7.09 305 ASN B CA 1
ATOM 3783 C C . ASN B 1 283 ? 45.921 15.086 4.034 1.00 6.39 305 ASN B C 1
ATOM 3784 O O . ASN B 1 283 ? 44.807 15.354 3.500 1.00 7.95 305 ASN B O 1
ATOM 3789 N N . THR B 1 284 ? 46.295 15.637 5.210 1.00 8.00 306 THR B N 1
ATOM 3790 C CA . THR B 1 284 ? 45.396 16.419 5.994 1.00 8.73 306 THR B CA 1
ATOM 3791 C C . THR B 1 284 ? 45.132 17.825 5.393 1.00 8.00 306 THR B C 1
ATOM 3792 O O . THR B 1 284 ? 44.253 18.550 5.838 1.00 10.16 306 THR B O 1
ATOM 3796 N N . GLU B 1 285 ? 45.922 18.242 4.398 1.00 8.54 307 GLU B N 1
ATOM 3797 C CA . GLU B 1 285 ? 45.761 19.568 3.847 1.00 6.94 307 GLU B CA 1
ATOM 3798 C C . GLU B 1 285 ? 44.645 19.700 2.820 1.00 7.60 307 GLU B C 1
ATOM 3799 O O . GLU B 1 285 ? 44.193 20.828 2.513 1.00 9.32 307 GLU B O 1
ATOM 3805 N N . TRP B 1 286 ? 44.199 18.568 2.280 1.00 7.74 308 TRP B N 1
ATOM 3806 C CA . TRP B 1 286 ? 43.105 18.542 1.316 1.00 6.71 308 TRP B CA 1
ATOM 3807 C C . TRP B 1 286 ? 41.753 18.483 2.016 1.00 7.87 308 TRP B C 1
ATOM 3808 O O . TRP B 1 286 ? 41.620 17.807 3.064 1.00 7.30 308 TRP B O 1
ATOM 3819 N N . GLY B 1 287 ? 40.740 19.155 1.453 1.00 7.49 309 GLY B N 1
ATOM 3820 C CA . GLY B 1 287 ? 39.382 18.955 1.987 1.00 8.76 309 GLY B CA 1
ATOM 3821 C C . GLY B 1 287 ? 39.238 19.512 3.390 1.00 9.32 309 GLY B C 1
ATOM 3822 O O . GLY B 1 287 ? 39.791 20.577 3.713 1.00 11.34 309 GLY B O 1
ATOM 3823 N N . MET B 1 288 ? 38.445 18.820 4.198 1.00 9.66 310 MET B N 1
ATOM 3824 C CA . MET B 1 288 ? 38.136 19.211 5.568 1.00 10.83 310 MET B CA 1
ATOM 3825 C C . MET B 1 288 ? 39.107 18.365 6.438 1.00 10.05 310 MET B C 1
ATOM 3826 O O . MET B 1 288 ? 38.777 17.270 6.895 1.00 9.73 310 MET B O 1
ATOM 3831 N N . ASP B 1 289 ? 40.321 18.884 6.600 1.00 9.97 311 ASP B N 1
ATOM 3832 C CA . ASP B 1 289 ? 41.364 18.167 7.329 1.00 11.03 311 ASP B CA 1
ATOM 3833 C C . ASP B 1 289 ? 41.638 16.735 6.816 1.00 9.53 311 ASP B C 1
ATOM 3834 O O . ASP B 1 289 ? 41.979 15.859 7.593 1.00 8.15 311 ASP B O 1
ATOM 3839 N N . GLY B 1 290 ? 41.492 16.532 5.509 1.00 8.46 312 GLY B N 1
ATOM 3840 C CA . GLY B 1 290 ? 41.740 15.264 4.858 1.00 7.67 312 GLY B CA 1
ATOM 3841 C C . GLY B 1 290 ? 40.483 14.479 4.586 1.00 7.47 312 GLY B C 1
ATOM 3842 O O . GLY B 1 290 ? 40.544 13.485 3.893 1.00 8.04 312 GLY B O 1
ATOM 3843 N N . TYR B 1 291 ? 39.336 14.949 5.076 1.00 7.87 313 TYR B N 1
ATOM 3844 C CA . TYR B 1 291 ? 38.048 14.243 4.907 1.00 7.95 313 TYR B CA 1
ATOM 3845 C C . TYR B 1 291 ? 37.184 14.976 3.902 1.00 8.83 313 TYR B C 1
ATOM 3846 O O . TYR B 1 291 ? 37.404 16.163 3.610 1.00 7.23 313 TYR B O 1
ATOM 3855 N N . PHE B 1 292 ? 36.161 14.290 3.420 1.00 8.12 314 PHE B N 1
ATOM 3856 C CA . PHE B 1 292 ? 35.058 14.980 2.754 1.00 7.14 314 PHE B CA 1
ATOM 3857 C C . PHE B 1 292 ? 33.736 14.362 3.150 1.00 8.33 314 PHE B C 1
ATOM 3858 O O . PHE B 1 292 ? 33.660 13.195 3.576 1.00 8.53 314 PHE B O 1
ATOM 3866 N N . LEU B 1 293 ? 32.678 15.181 3.037 1.00 7.45 315 LEU B N 1
ATOM 3867 C CA . LEU B 1 293 ? 31.322 14.689 3.182 1.00 8.57 315 LEU B CA 1
ATOM 3868 C C . LEU B 1 293 ? 30.759 14.577 1.785 1.00 7.64 315 LEU B C 1
ATOM 3869 O O . LEU B 1 293 ? 31.013 15.447 0.970 1.00 7.71 315 LEU B O 1
ATOM 3874 N N . ILE B 1 294 ? 29.969 13.535 1.552 1.00 7.45 316 ILE B N 1
ATOM 3875 C CA . ILE B 1 294 ? 29.298 13.309 0.296 1.00 7.80 316 ILE B CA 1
ATOM 3876 C C . ILE B 1 294 ? 27.888 12.883 0.541 1.00 8.14 316 ILE B C 1
ATOM 3877 O O . ILE B 1 294 ? 27.619 12.252 1.500 1.00 7.58 316 ILE B O 1
ATOM 3882 N N . ARG B 1 295 ? 26.956 13.264 -0.362 1.00 8.61 317 ARG B N 1
ATOM 3883 C CA . ARG B 1 295 ? 25.543 12.843 -0.188 1.00 9.25 317 ARG B CA 1
ATOM 3884 C C . ARG B 1 295 ? 25.374 11.362 -0.054 1.00 9.59 317 ARG B C 1
ATOM 3885 O O . ARG B 1 295 ? 26.083 10.563 -0.710 1.00 9.38 317 ARG B O 1
ATOM 3893 N N . ARG B 1 296 ? 24.467 10.985 0.838 1.00 7.79 318 ARG B N 1
ATOM 3894 C CA . ARG B 1 296 ? 24.093 9.632 1.189 1.00 8.46 318 ARG B CA 1
ATOM 3895 C C . ARG B 1 296 ? 22.634 9.342 0.785 1.00 9.49 318 ARG B C 1
ATOM 3896 O O . ARG B 1 296 ? 21.728 10.160 1.010 1.00 8.60 318 ARG B O 1
ATOM 3904 N N . GLY B 1 297 ? 22.444 8.166 0.212 1.00 9.06 319 GLY B N 1
ATOM 3905 C CA . GLY B 1 297 ? 21.113 7.552 0.095 1.00 10.97 319 GLY B CA 1
ATOM 3906 C C . GLY B 1 297 ? 20.703 7.199 -1.322 1.00 12.80 319 GLY B C 1
ATOM 3907 O O . GLY B 1 297 ? 19.820 6.332 -1.519 1.00 13.88 319 GLY B O 1
ATOM 3908 N N . SER B 1 298 ? 21.336 7.844 -2.306 1.00 12.20 320 SER B N 1
ATOM 3909 C CA . SER B 1 298 ? 21.000 7.616 -3.721 1.00 12.78 320 SER B CA 1
ATOM 3910 C C . SER B 1 298 ? 22.243 7.335 -4.590 1.00 11.91 320 SER B C 1
ATOM 3911 O O . SER B 1 298 ? 22.306 7.687 -5.803 1.00 13.09 320 SER B O 1
ATOM 3914 N N . SER B 1 299 ? 23.200 6.689 -3.962 1.00 11.52 321 SER B N 1
ATOM 3915 C CA . SER B 1 299 ? 24.487 6.344 -4.568 1.00 10.33 321 SER B CA 1
ATOM 3916 C C . SER B 1 299 ? 25.090 7.482 -5.417 1.00 9.03 321 SER B C 1
ATOM 3917 O O . SER B 1 299 ? 25.276 7.328 -6.628 1.00 9.36 321 SER B O 1
ATOM 3920 N N . GLU B 1 300 ? 25.421 8.592 -4.742 1.00 8.80 322 GLU B N 1
ATOM 3921 C CA . GLU B 1 300 ? 26.120 9.724 -5.309 1.00 8.09 322 GLU B CA 1
ATOM 3922 C C . GLU B 1 300 ? 27.456 9.330 -5.927 1.00 7.94 322 GLU B C 1
ATOM 3923 O O . GLU B 1 300 ? 28.297 8.747 -5.278 1.00 7.35 322 GLU B O 1
ATOM 3929 N N . CYS B 1 301 ? 27.606 9.609 -7.223 1.00 8.47 323 CYS B N 1
ATOM 3930 C CA . CYS B 1 301 ? 28.802 9.179 -7.975 1.00 8.70 323 CYS B CA 1
ATOM 3931 C C . CYS B 1 301 ? 29.067 7.686 -7.814 1.00 8.80 323 CYS B C 1
ATOM 3932 O O . CYS B 1 301 ? 30.240 7.218 -7.919 1.00 7.94 323 CYS B O 1
ATOM 3935 N N . GLY B 1 302 ? 28.012 6.887 -7.606 1.00 7.32 324 GLY B N 1
ATOM 3936 C CA . GLY B 1 302 ? 28.206 5.435 -7.514 1.00 8.72 324 GLY B CA 1
ATOM 3937 C C . GLY B 1 302 ? 28.751 4.932 -6.176 1.00 8.29 324 GLY B C 1
ATOM 3938 O O . GLY B 1 302 ? 29.101 3.765 -6.027 1.00 9.37 324 GLY B O 1
ATOM 3939 N N . ILE B 1 303 ? 28.834 5.793 -5.166 1.00 8.52 325 ILE B N 1
ATOM 3940 C CA . ILE B 1 303 ? 29.616 5.479 -3.975 1.00 9.22 325 ILE B CA 1
ATOM 3941 C C . ILE B 1 303 ? 28.997 4.355 -3.123 1.00 9.04 325 ILE B C 1
ATOM 3942 O O . ILE B 1 303 ? 29.730 3.708 -2.390 1.00 8.89 325 ILE B O 1
ATOM 3947 N N . GLU B 1 304 ? 27.682 4.098 -3.286 1.00 8.37 326 GLU B N 1
ATOM 3948 C CA . GLU B 1 304 ? 26.987 3.005 -2.549 1.00 8.94 326 GLU B CA 1
ATOM 3949 C C . GLU B 1 304 ? 26.910 1.703 -3.349 1.00 9.48 326 GLU B C 1
ATOM 3950 O O . GLU B 1 304 ? 26.257 0.752 -2.935 1.00 9.56 326 GLU B O 1
ATOM 3956 N N . ASP B 1 305 ? 27.579 1.664 -4.509 1.00 9.30 327 ASP B N 1
ATOM 3957 C CA . ASP B 1 305 ? 27.472 0.521 -5.387 1.00 11.39 327 ASP B CA 1
ATOM 3958 C C . ASP B 1 305 ? 28.265 -0.695 -4.949 1.00 11.36 327 ASP B C 1
ATOM 3959 O O . ASP B 1 305 ? 27.929 -1.818 -5.370 1.00 12.67 327 ASP B O 1
ATOM 3964 N N . GLY B 1 306 ? 29.298 -0.495 -4.122 1.00 9.78 328 GLY B N 1
ATOM 3965 C CA . GLY B 1 306 ? 30.109 -1.586 -3.710 1.00 10.48 328 GLY B CA 1
ATOM 3966 C C . GLY B 1 306 ? 31.213 -1.200 -2.760 1.00 9.66 328 GLY B C 1
ATOM 3967 O O . GLY B 1 306 ? 32.043 -0.344 -3.065 1.00 12.46 328 GLY B O 1
ATOM 3968 N N . GLY B 1 307 ? 31.178 -1.818 -1.604 1.00 8.41 329 GLY B N 1
ATOM 3969 C CA . GLY B 1 307 ? 32.202 -1.677 -0.600 1.00 9.17 329 GLY B CA 1
ATOM 3970 C C . GLY B 1 307 ? 32.903 -3.000 -0.422 1.00 8.33 329 GLY B C 1
ATOM 3971 O O . GLY B 1 307 ? 32.318 -4.036 -0.684 1.00 10.18 329 GLY B O 1
ATOM 3972 N N . SER B 1 308 ? 34.114 -2.935 0.145 1.00 7.36 330 SER B N 1
ATOM 3973 C CA . SER B 1 308 ? 34.976 -4.112 0.363 1.00 7.61 330 SER B CA 1
ATOM 3974 C C . SER B 1 308 ? 35.405 -4.079 1.821 1.00 7.23 330 SER B C 1
ATOM 3975 O O . SER B 1 308 ? 35.836 -3.035 2.308 1.00 7.86 330 SER B O 1
ATOM 3978 N N . ALA B 1 309 ? 35.312 -5.255 2.462 1.00 6.80 331 ALA B N 1
ATOM 3979 C CA . ALA B 1 309 ? 35.692 -5.411 3.872 1.00 6.09 331 ALA B CA 1
ATOM 3980 C C . ALA B 1 309 ? 36.082 -6.840 4.212 1.00 6.52 331 ALA B C 1
ATOM 3981 O O . ALA B 1 309 ? 36.002 -7.775 3.365 1.00 7.51 331 ALA B O 1
ATOM 3983 N N . GLY B 1 310 ? 36.479 -7.044 5.453 1.00 7.56 332 GLY B N 1
ATOM 3984 C CA . GLY B 1 310 ? 36.923 -8.350 5.960 1.00 7.80 332 GLY B CA 1
ATOM 3985 C C . GLY B 1 310 ? 37.221 -8.262 7.439 1.00 9.28 332 GLY B C 1
ATOM 3986 O O . GLY B 1 310 ? 37.215 -7.172 7.991 1.00 7.42 332 GLY B O 1
ATOM 3987 N N . ILE B 1 311 ? 37.555 -9.399 8.046 1.00 9.13 333 ILE B N 1
ATOM 3988 C CA . ILE B 1 311 ? 37.737 -9.480 9.471 1.00 7.97 333 ILE B CA 1
ATOM 3989 C C . ILE B 1 311 ? 39.172 -9.951 9.792 1.00 7.83 333 ILE B C 1
ATOM 3990 O O . ILE B 1 311 ? 39.517 -11.093 9.493 1.00 8.30 333 ILE B O 1
ATOM 3995 N N . PRO B 1 312 ? 40.017 -9.055 10.292 1.00 8.18 334 PRO B N 1
ATOM 3996 C CA . PRO B 1 312 ? 41.345 -9.493 10.759 1.00 8.17 334 PRO B CA 1
ATOM 3997 C C . PRO B 1 312 ? 41.301 -10.617 11.766 1.00 9.13 334 PRO B C 1
ATOM 3998 O O . PRO B 1 312 ? 40.405 -10.669 12.584 1.00 9.74 334 PRO B O 1
ATOM 4002 N N . LEU B 1 313 ? 42.272 -11.514 11.652 1.00 7.80 335 LEU B N 1
ATOM 4003 C CA . LEU B 1 313 ? 42.504 -12.587 12.576 1.00 10.43 335 LEU B CA 1
ATOM 4004 C C . LEU B 1 313 ? 43.475 -12.125 13.634 1.00 9.92 335 LEU B C 1
ATOM 4005 O O . LEU B 1 313 ? 44.613 -11.681 13.363 1.00 10.71 335 LEU B O 1
ATOM 4010 N N . ALA B 1 314 ? 43.036 -12.211 14.888 1.00 8.87 336 ALA B N 1
ATOM 4011 C CA . ALA B 1 314 ? 43.927 -11.852 15.991 1.00 11.09 336 ALA B CA 1
ATOM 4012 C C . ALA B 1 314 ? 45.196 -12.701 15.960 1.00 12.19 336 ALA B C 1
ATOM 4013 O O . ALA B 1 314 ? 45.109 -13.920 15.789 1.00 12.51 336 ALA B O 1
ATOM 4015 N N . PRO B 1 315 ? 46.351 -12.082 16.146 1.00 12.92 337 PRO B N 1
ATOM 4016 C CA . PRO B 1 315 ? 47.640 -12.835 16.218 1.00 13.54 337 PRO B CA 1
ATOM 4017 C C . PRO B 1 315 ? 47.718 -13.904 17.340 1.00 15.39 337 PRO B C 1
ATOM 4018 O O . PRO B 1 315 ? 47.044 -13.706 18.372 1.00 15.82 337 PRO B O 1
#

CATH classification: 3.90.70.10

GO terms:
  GO:0010608 post-transcriptional regulation of gene expression (P, IDA)